Protein AF-K2RW10-F1 (afdb_monomer_lite)

pLDDT: mean 85.28, std 15.72, range [34.94, 98.56]

Foldseek 3Di:
DDDPPDPPPDPWDKDKDWAAPVVVCVVQVADVVQVLVDPFQKEFGAPQDDDDDDDQPDDLDDPLQVVLQVLCVVLPGRYDYDDPPDRRHRDDDDDDVAEAEYTEIEGPDDVCLLVSLLSVLVCLCVPQPPDPPPPNPNHKYKYWYWYQDPVRIIMIIITIHGSVRSSVVSVVVHPDNPPPPPSPPPVFPLDVVLLVLLVVLLVQLVVLQVVLVVCVVVVNNVSSLVSLQVSLVSLLSSCLSDDPSPSLVVSLVSLVVSCVRVFDKFFADPQQKTKPQGSNVLSVQLKFKAWDKDFWWAKLQPRHTPVPDPQDAFFWAWFGAWDDDCAISQPRHNDDPDDHRGTGGRGGIHTGGPDIGTDDMDTDRRYSDSVRRDRIDIDGNCVVCVPPDPVCSVVQADPVRSMGGDCPSVDDD

Sequence (413 aa):
MTGKNEDNSNNFVDSQKTIAKKEFEEQKNINMDILEDSTSELVILPENKILVEFNEEENRFLSTTKEILTILSENGVNASLYDDGRKQTEIVLHSTPIDIVLPYLYMVAEPTRDLIIGIVGAWIYDKFIKREDGNNEEYNITVNFVNQNNDGNMEIRKIKGKPEEVYEALEADMSIKPSLKNPVQQVPLYTEERTKKAAEYYSKAQEEINQGFRKILEEDETHAELIIRSALSSLRQAYLHDNKDKYKNELLRMGNFVYERFGCELEVSEDGIANLDCPVILSDFRKGFSIGATASGVCSICGKSTFECAHLPGRTYDNVVCYKEDRCNICRQENCDHEIGSRYNDVKALNIITKLKGDHIAFVENPLDPSNAVTNIPTHVDRLLKDFPASERKKIYNESSKKLKCQLCRRPN

Structure (mmCIF, N/CA/C/O backbone):
data_AF-K2RW10-F1
#
_entry.id   AF-K2RW10-F1
#
loop_
_atom_site.group_PDB
_atom_site.id
_atom_site.type_symbol
_atom_site.label_atom_id
_atom_site.label_alt_id
_atom_site.label_comp_id
_atom_site.label_asym_id
_atom_site.label_entity_id
_atom_site.label_seq_id
_atom_site.pdbx_PDB_ins_code
_atom_site.Cartn_x
_atom_site.Cartn_y
_atom_site.Cartn_z
_atom_site.occupancy
_atom_site.B_iso_or_equiv
_atom_site.auth_seq_id
_atom_site.auth_comp_id
_atom_site.auth_asym_id
_atom_site.auth_atom_id
_atom_site.pdbx_PDB_model_num
ATOM 1 N N . MET A 1 1 ? 27.713 55.820 6.497 1.00 41.94 1 MET A N 1
ATOM 2 C CA . MET A 1 1 ? 27.489 54.363 6.423 1.00 41.94 1 MET A CA 1
ATOM 3 C C . MET A 1 1 ? 26.219 54.129 5.622 1.00 41.94 1 MET A C 1
ATOM 5 O O . MET A 1 1 ? 25.133 54.153 6.176 1.00 41.94 1 MET A O 1
ATOM 9 N N . THR A 1 2 ? 26.348 54.030 4.301 1.00 36.97 2 THR A N 1
ATOM 10 C CA . THR A 1 2 ? 25.257 53.680 3.382 1.00 36.97 2 THR A CA 1
ATOM 11 C C . THR A 1 2 ? 25.288 52.168 3.194 1.00 36.97 2 THR A C 1
ATOM 13 O O . THR A 1 2 ? 26.124 51.662 2.445 1.00 36.97 2 THR A O 1
ATOM 16 N N . GLY A 1 3 ? 24.442 51.451 3.934 1.00 44.47 3 GLY A N 1
ATOM 17 C CA . GLY A 1 3 ? 24.211 50.027 3.715 1.00 44.47 3 GLY A CA 1
ATOM 18 C C . GLY A 1 3 ? 23.404 49.854 2.436 1.00 44.47 3 GLY A C 1
ATOM 19 O O . GLY A 1 3 ? 22.260 50.297 2.368 1.00 44.47 3 GLY A O 1
ATOM 20 N N . LYS A 1 4 ? 24.019 49.265 1.409 1.00 43.25 4 LYS A N 1
ATOM 21 C CA . LYS A 1 4 ? 23.284 48.701 0.281 1.00 43.25 4 LYS A CA 1
ATOM 22 C C . LYS A 1 4 ? 22.609 47.435 0.806 1.00 43.25 4 LYS A C 1
ATOM 24 O O . LYS A 1 4 ? 23.303 46.478 1.124 1.00 43.25 4 LYS A O 1
ATOM 29 N N . ASN A 1 5 ? 21.286 47.462 0.942 1.00 44.97 5 ASN A N 1
ATOM 30 C CA . ASN A 1 5 ? 20.508 46.232 0.931 1.00 44.97 5 ASN A CA 1
ATOM 31 C C . ASN A 1 5 ? 20.629 45.692 -0.494 1.00 44.97 5 ASN A C 1
ATOM 33 O O . ASN A 1 5 ? 20.076 46.282 -1.420 1.00 44.97 5 ASN A O 1
ATOM 37 N N . GLU A 1 6 ? 21.447 44.660 -0.677 1.00 43.53 6 GLU A N 1
ATOM 38 C CA . GLU A 1 6 ? 21.388 43.845 -1.883 1.00 43.53 6 GLU A CA 1
ATOM 39 C C . GLU A 1 6 ? 20.035 43.136 -1.861 1.00 43.53 6 GLU A C 1
ATOM 41 O O . GLU A 1 6 ? 19.729 42.376 -0.941 1.00 43.53 6 GLU A O 1
ATOM 46 N N . ASP A 1 7 ? 19.193 43.481 -2.832 1.00 43.94 7 ASP A N 1
ATOM 47 C CA . ASP A 1 7 ? 17.957 42.773 -3.116 1.00 43.94 7 ASP A CA 1
ATOM 48 C C . ASP A 1 7 ? 18.290 41.289 -3.332 1.00 43.94 7 ASP A C 1
ATOM 50 O O . ASP A 1 7 ? 18.886 40.912 -4.340 1.00 43.94 7 ASP A O 1
ATOM 54 N N . ASN A 1 8 ? 17.862 40.437 -2.397 1.00 51.50 8 ASN A N 1
ATOM 55 C CA . ASN A 1 8 ? 17.750 38.979 -2.551 1.00 51.50 8 ASN A CA 1
ATOM 56 C C . ASN A 1 8 ? 16.625 38.622 -3.555 1.00 51.50 8 ASN A C 1
ATOM 58 O O . ASN A 1 8 ? 15.800 37.740 -3.312 1.00 51.50 8 ASN A O 1
ATOM 62 N N . SER A 1 9 ? 16.528 39.358 -4.663 1.00 53.62 9 SER A N 1
ATOM 63 C CA . SER A 1 9 ? 15.465 39.217 -5.651 1.00 53.62 9 SER A CA 1
ATOM 64 C C . SER A 1 9 ? 15.857 38.201 -6.725 1.00 53.62 9 SER A C 1
ATOM 66 O O . SER A 1 9 ? 16.750 38.453 -7.531 1.00 53.62 9 SER A O 1
ATOM 68 N N . ASN A 1 10 ? 15.103 37.101 -6.742 1.00 58.66 10 ASN A N 1
ATOM 69 C CA . ASN A 1 10 ? 14.951 36.096 -7.796 1.00 58.66 10 ASN A CA 1
ATOM 70 C C . ASN A 1 10 ? 16.178 35.230 -8.126 1.00 58.66 10 ASN A C 1
ATOM 72 O O . ASN A 1 10 ? 16.918 35.486 -9.069 1.00 58.66 10 ASN A O 1
ATOM 76 N N . ASN A 1 11 ? 16.286 34.100 -7.417 1.00 84.12 11 ASN A N 1
ATOM 77 C CA . ASN A 1 11 ? 17.157 32.971 -7.776 1.00 84.12 11 ASN A CA 1
ATOM 78 C C . ASN A 1 11 ? 16.615 32.118 -8.945 1.00 84.12 11 ASN A C 1
ATOM 80 O O . ASN A 1 11 ? 17.200 31.074 -9.249 1.00 84.12 11 ASN A O 1
ATOM 84 N N . PHE A 1 12 ? 15.515 32.531 -9.586 1.00 90.44 12 PHE A N 1
ATOM 85 C CA . PHE A 1 12 ? 14.981 31.847 -10.756 1.00 90.44 12 PHE A CA 1
ATOM 86 C C . PHE A 1 12 ? 15.914 32.026 -11.959 1.00 90.44 12 PHE A C 1
ATOM 88 O O . PHE A 1 12 ? 16.274 33.143 -12.334 1.00 90.44 12 PHE A O 1
ATOM 95 N N . VAL A 1 13 ? 16.302 30.915 -12.573 1.00 93.31 13 VAL A N 1
ATOM 96 C CA . VAL A 1 13 ? 17.174 30.859 -13.743 1.00 93.31 13 VAL A CA 1
ATOM 97 C C . VAL A 1 13 ? 16.559 29.903 -14.750 1.00 93.31 13 VAL A C 1
ATOM 99 O O . VAL A 1 13 ? 16.547 28.698 -14.523 1.00 93.31 13 VAL A O 1
ATOM 102 N N . ASP A 1 14 ? 16.134 30.428 -15.893 1.00 94.88 14 ASP A N 1
ATOM 103 C CA . ASP A 1 14 ? 15.847 29.642 -17.090 1.00 94.88 14 ASP A CA 1
ATOM 104 C C . ASP A 1 14 ? 16.866 30.025 -18.159 1.00 94.88 14 ASP A C 1
ATOM 106 O O . ASP A 1 14 ? 16.915 31.164 -18.628 1.00 94.88 14 ASP A O 1
ATOM 110 N N . SER A 1 15 ? 17.771 29.099 -18.459 1.00 95.31 15 SER A N 1
ATOM 111 C CA . SER A 1 15 ? 18.892 29.343 -19.361 1.00 95.31 15 SER A CA 1
ATOM 112 C C . SER A 1 15 ? 19.003 28.231 -20.387 1.00 95.31 15 SER A C 1
ATOM 114 O O . SER A 1 15 ? 18.918 27.048 -20.056 1.00 95.31 15 SER A O 1
ATOM 116 N N . GLN A 1 16 ? 19.248 28.620 -21.633 1.00 96.12 16 GLN A N 1
ATOM 117 C CA . GLN A 1 16 ? 19.544 27.711 -22.726 1.00 96.12 16 GLN A CA 1
ATOM 118 C C . GLN A 1 16 ? 20.952 27.997 -23.243 1.00 96.12 16 GLN A C 1
ATOM 120 O O . GLN A 1 16 ? 21.337 29.154 -23.426 1.00 96.12 16 GLN A O 1
ATOM 125 N N . LYS A 1 17 ? 21.732 26.941 -23.465 1.00 96.88 17 LYS A N 1
ATOM 126 C CA . LYS A 1 17 ? 23.047 27.029 -24.101 1.00 96.88 17 LYS A CA 1
ATOM 127 C C . LYS A 1 17 ? 23.193 25.948 -25.161 1.00 96.88 17 LYS A C 1
ATOM 129 O O . LYS A 1 17 ? 22.743 24.823 -24.963 1.00 96.88 17 LYS A O 1
ATOM 134 N N . THR A 1 18 ? 23.881 26.285 -26.241 1.00 96.88 18 THR A N 1
ATOM 135 C CA . THR A 1 18 ? 24.286 25.332 -27.275 1.00 96.88 18 THR A CA 1
ATOM 136 C C . THR A 1 18 ? 25.781 25.102 -27.148 1.00 96.88 18 THR A C 1
ATOM 138 O O . THR A 1 18 ? 26.544 26.067 -27.105 1.00 96.88 18 THR A O 1
ATOM 141 N N . ILE A 1 19 ? 26.200 23.843 -27.068 1.00 97.25 19 ILE A N 1
ATOM 142 C CA . ILE A 1 19 ? 27.618 23.466 -27.037 1.00 97.25 19 ILE A CA 1
ATOM 143 C C . ILE A 1 19 ? 27.900 22.367 -28.056 1.00 97.25 19 ILE A C 1
ATOM 145 O O . ILE A 1 19 ? 26.995 21.635 -28.462 1.00 97.25 19 ILE A O 1
ATOM 149 N N . ALA A 1 20 ? 29.157 22.243 -28.478 1.00 97.25 20 ALA A N 1
ATOM 150 C CA . ALA A 1 20 ? 29.542 21.199 -29.421 1.00 97.25 20 ALA A CA 1
ATOM 151 C C . ALA A 1 20 ? 29.352 19.801 -28.804 1.00 97.25 20 ALA A C 1
ATOM 153 O O . ALA A 1 20 ? 29.622 19.609 -27.618 1.00 97.25 20 ALA A O 1
ATOM 154 N N . LYS A 1 21 ? 28.960 18.801 -29.611 1.00 96.06 21 LYS A N 1
ATOM 155 C CA . LYS A 1 21 ? 28.797 17.394 -29.171 1.00 96.06 21 LYS A CA 1
ATOM 156 C C . LYS A 1 21 ? 30.000 16.887 -28.374 1.00 96.06 21 LYS A C 1
ATOM 158 O O . LYS A 1 21 ? 29.839 16.367 -27.277 1.00 96.06 21 LYS A O 1
ATOM 163 N N . LYS A 1 22 ? 31.207 17.120 -28.898 1.00 95.31 22 LYS A N 1
ATOM 164 C CA . LYS A 1 22 ? 32.466 16.722 -28.258 1.00 95.31 22 LYS A CA 1
ATOM 165 C C . LYS A 1 22 ? 32.694 17.420 -26.912 1.00 95.31 22 LYS A C 1
ATOM 167 O O . LYS A 1 22 ? 33.141 16.791 -25.964 1.00 95.31 22 LYS A O 1
ATOM 172 N N . GLU A 1 23 ? 32.357 18.706 -26.819 1.00 95.75 23 GLU A N 1
ATOM 173 C CA . GLU A 1 23 ? 32.457 19.458 -25.563 1.00 95.75 23 GLU A CA 1
ATOM 174 C C . GLU A 1 23 ? 31.482 18.905 -24.513 1.00 95.75 23 GLU A C 1
ATOM 176 O O . GLU A 1 23 ? 31.846 18.768 -23.348 1.00 95.75 23 GLU A O 1
ATOM 181 N N . PHE A 1 24 ? 30.260 18.542 -24.915 1.00 93.62 24 PHE A N 1
ATOM 182 C CA . PHE A 1 24 ? 29.293 17.904 -24.021 1.00 93.62 24 PHE A CA 1
ATOM 183 C C . PHE A 1 24 ? 29.757 16.522 -23.556 1.00 93.62 24 PHE A C 1
ATOM 185 O O . PHE A 1 24 ? 29.667 16.224 -22.367 1.00 93.62 24 PHE A O 1
ATOM 192 N N . GLU A 1 25 ? 30.275 15.705 -24.474 1.00 91.81 25 GLU A N 1
ATOM 193 C CA . GLU A 1 25 ? 30.820 14.378 -24.185 1.00 91.81 25 GLU A CA 1
ATOM 194 C C . GLU A 1 25 ? 31.953 14.450 -23.152 1.00 91.81 25 GLU A C 1
ATOM 196 O O . GLU A 1 25 ? 31.928 13.724 -22.158 1.00 91.81 25 GLU A O 1
ATOM 201 N N . GLU A 1 26 ? 32.887 15.390 -23.331 1.00 90.56 26 GLU A N 1
ATOM 202 C CA . GLU A 1 26 ? 33.974 15.667 -22.387 1.00 90.56 26 GLU A CA 1
ATOM 203 C C . GLU A 1 26 ? 33.442 16.211 -21.051 1.00 90.56 26 GLU A C 1
ATOM 205 O O . GLU A 1 26 ? 33.824 15.718 -19.988 1.00 90.56 26 GLU A O 1
ATOM 210 N N . GLN A 1 27 ? 32.519 17.183 -21.082 1.00 88.81 27 GLN A N 1
ATOM 211 C CA . GLN A 1 27 ? 31.926 17.781 -19.879 1.00 88.81 27 GLN A CA 1
ATOM 212 C C . GLN A 1 27 ? 31.177 16.744 -19.036 1.00 88.81 27 GLN A C 1
ATOM 214 O O . GLN A 1 27 ? 31.177 16.824 -17.804 1.00 88.81 27 GLN A O 1
ATOM 219 N N . LYS A 1 28 ? 30.480 15.820 -19.695 1.00 87.19 28 LYS A N 1
ATOM 220 C CA . LYS A 1 28 ? 29.661 14.804 -19.046 1.00 87.19 28 LYS A CA 1
ATOM 221 C C . LYS A 1 28 ? 30.372 13.486 -18.871 1.00 87.19 28 LYS A C 1
ATOM 223 O O . LYS A 1 28 ? 29.804 12.655 -18.188 1.00 87.19 28 LYS A O 1
ATOM 228 N N . ASN A 1 29 ? 31.575 13.289 -19.399 1.00 87.50 29 ASN A N 1
ATOM 229 C CA . ASN A 1 29 ? 32.272 12.004 -19.354 1.00 87.50 29 ASN A CA 1
ATOM 230 C C . ASN A 1 29 ? 31.366 10.833 -19.795 1.00 87.50 29 ASN A C 1
ATOM 232 O O . ASN A 1 29 ? 31.265 9.808 -19.120 1.00 87.50 29 ASN A O 1
ATOM 236 N N . ILE A 1 30 ? 30.658 11.027 -20.906 1.00 89.12 30 ILE A N 1
ATOM 237 C CA . ILE A 1 30 ? 29.788 10.019 -21.527 1.00 89.12 30 ILE A CA 1
ATOM 238 C C . ILE A 1 30 ? 30.394 9.575 -22.862 1.00 89.12 30 ILE A C 1
ATOM 240 O O . ILE A 1 30 ? 31.481 10.006 -23.225 1.00 89.12 30 ILE A O 1
ATOM 244 N N . ASN A 1 31 ? 29.782 8.606 -23.522 1.00 90.88 31 ASN A N 1
ATOM 245 C CA . ASN A 1 31 ? 30.108 8.126 -24.852 1.00 90.88 31 ASN A CA 1
ATOM 246 C C . ASN A 1 31 ? 28.842 8.349 -25.671 1.00 90.88 31 ASN A C 1
ATOM 248 O O . ASN A 1 31 ? 27.818 7.701 -25.439 1.00 90.88 31 ASN A O 1
ATOM 252 N N . MET A 1 32 ? 28.910 9.316 -26.578 1.00 92.25 32 MET A N 1
ATOM 253 C CA . MET A 1 32 ? 27.747 9.717 -27.359 1.00 92.25 32 MET A CA 1
ATOM 254 C C . MET A 1 32 ? 27.306 8.645 -28.354 1.00 92.25 32 MET A C 1
ATOM 256 O O . MET A 1 32 ? 26.119 8.591 -28.656 1.00 92.25 32 MET A O 1
ATOM 260 N N . ASP A 1 33 ? 28.206 7.773 -28.810 1.00 91.38 33 ASP A N 1
ATOM 261 C CA . ASP A 1 33 ? 27.862 6.715 -29.768 1.00 91.38 33 ASP A CA 1
ATOM 262 C C . ASP A 1 33 ? 26.809 5.764 -29.168 1.00 91.38 33 ASP A C 1
ATOM 264 O O . ASP A 1 33 ? 25.873 5.342 -29.836 1.00 91.38 33 ASP A O 1
ATOM 268 N N . ILE A 1 34 ? 26.883 5.516 -27.856 1.00 87.31 34 ILE A N 1
ATOM 269 C CA . ILE A 1 34 ? 25.919 4.674 -27.127 1.00 87.31 34 ILE A CA 1
ATOM 270 C C . ILE A 1 34 ? 24.554 5.353 -26.997 1.00 87.31 34 ILE A C 1
ATOM 272 O O . ILE A 1 34 ? 23.523 4.681 -26.981 1.00 87.31 34 ILE A O 1
ATOM 276 N N . LEU A 1 35 ? 24.535 6.683 -26.887 1.00 88.94 35 LEU A N 1
ATOM 277 C CA . LEU A 1 35 ? 23.290 7.446 -26.861 1.00 88.94 35 LEU A CA 1
ATOM 278 C C . LEU A 1 35 ? 22.619 7.472 -28.234 1.00 88.94 35 LEU A C 1
ATOM 280 O O . LEU A 1 35 ? 21.397 7.375 -28.302 1.00 88.94 35 LEU A O 1
ATOM 284 N N . GLU A 1 36 ? 23.408 7.566 -29.302 1.00 88.25 36 GLU A N 1
ATOM 285 C CA . GLU A 1 36 ? 22.917 7.553 -30.684 1.00 88.25 36 GLU A CA 1
ATOM 286 C C . GLU A 1 36 ? 22.405 6.168 -31.109 1.00 88.25 36 GLU A C 1
ATOM 288 O O . GLU A 1 36 ? 21.431 6.083 -31.854 1.00 88.25 36 GLU A O 1
ATOM 293 N N . ASP A 1 37 ? 22.989 5.094 -30.572 1.00 89.00 37 ASP A N 1
ATOM 294 C CA . ASP A 1 37 ? 22.533 3.713 -30.786 1.00 89.00 37 ASP A CA 1
ATOM 295 C C . ASP A 1 37 ? 21.354 3.307 -29.876 1.00 89.00 37 ASP A C 1
ATOM 297 O O . ASP A 1 37 ? 20.826 2.192 -29.975 1.00 89.00 37 ASP A O 1
ATOM 301 N N . SER A 1 38 ? 20.930 4.186 -28.964 1.00 87.62 38 SER A N 1
ATOM 302 C CA . SER A 1 38 ? 19.862 3.893 -28.011 1.00 87.62 38 SER A CA 1
ATOM 303 C C . SER A 1 38 ? 18.510 3.745 -28.710 1.00 87.62 38 SER A C 1
ATOM 305 O O . SER A 1 38 ? 18.065 4.614 -29.456 1.00 87.62 38 SER A O 1
ATOM 307 N N . THR A 1 39 ? 17.789 2.667 -28.399 1.00 89.06 39 THR A N 1
ATOM 308 C CA . THR A 1 39 ? 16.392 2.490 -28.833 1.00 89.06 39 THR A CA 1
ATOM 309 C C . THR A 1 39 ? 15.387 3.234 -27.951 1.00 89.06 39 THR A C 1
ATOM 311 O O . THR A 1 39 ? 14.184 3.177 -28.210 1.00 89.06 39 THR A O 1
ATOM 314 N N . SER A 1 40 ? 15.852 3.853 -26.864 1.00 89.12 40 SER A N 1
ATOM 315 C CA . SER A 1 40 ? 15.018 4.594 -25.918 1.00 89.12 40 SER A CA 1
ATOM 316 C C . SER A 1 40 ? 14.671 5.974 -26.465 1.00 89.12 40 SER A C 1
ATOM 318 O O . SER A 1 40 ? 15.500 6.631 -27.082 1.00 89.12 40 SER A O 1
ATOM 320 N N . GLU A 1 41 ? 13.461 6.450 -26.187 1.00 91.00 41 GLU A N 1
ATOM 321 C CA . GLU A 1 41 ? 13.024 7.813 -26.529 1.00 91.00 41 GLU A CA 1
ATOM 322 C C . GLU A 1 41 ? 13.696 8.858 -25.628 1.00 91.00 41 GLU A C 1
ATOM 324 O O . GLU A 1 41 ? 13.921 10.005 -26.025 1.00 91.00 41 GLU A O 1
ATOM 329 N N . LEU A 1 42 ? 14.039 8.438 -24.410 1.00 93.75 42 LEU A N 1
ATOM 330 C CA . LEU A 1 42 ? 14.722 9.236 -23.410 1.00 93.75 42 LEU A CA 1
ATOM 331 C C . LEU A 1 42 ? 15.824 8.412 -22.746 1.00 93.75 42 LEU A C 1
ATOM 333 O O . LEU A 1 42 ? 15.597 7.284 -22.305 1.00 93.75 42 LEU A O 1
ATOM 337 N N . VAL A 1 43 ? 16.997 9.016 -22.585 1.00 92.31 43 VAL A N 1
ATOM 338 C CA . VAL A 1 43 ? 18.061 8.470 -21.744 1.00 92.31 43 VAL A CA 1
ATOM 339 C C . VAL A 1 43 ? 18.309 9.411 -20.572 1.00 92.31 43 VAL A C 1
ATOM 341 O O . VAL A 1 43 ? 18.532 10.609 -20.743 1.00 92.31 43 VAL A O 1
ATOM 344 N N . ILE A 1 44 ? 18.268 8.873 -19.358 1.00 91.50 44 ILE A N 1
ATOM 345 C CA . ILE A 1 44 ? 18.572 9.629 -18.148 1.00 91.50 44 ILE A CA 1
ATOM 346 C C . ILE A 1 44 ? 20.078 9.555 -17.899 1.00 91.50 44 ILE A C 1
ATOM 348 O O . ILE A 1 44 ? 20.625 8.473 -17.663 1.00 91.50 44 ILE A O 1
ATOM 352 N N . LEU A 1 45 ? 20.744 10.707 -17.976 1.00 89.25 45 LEU A N 1
ATOM 353 C CA . LEU A 1 45 ? 22.190 10.816 -17.802 1.00 89.25 45 LEU A CA 1
ATOM 354 C C . LEU A 1 45 ? 22.543 11.085 -16.329 1.00 89.25 45 LEU A C 1
ATOM 356 O O . LEU A 1 45 ? 21.821 11.827 -15.652 1.00 89.25 45 LEU A O 1
ATOM 360 N N . PRO A 1 46 ? 23.681 10.563 -15.844 1.00 80.81 46 PRO A N 1
ATOM 361 C CA . PRO A 1 46 ? 24.196 10.892 -14.515 1.00 80.81 46 PRO A CA 1
ATOM 362 C C . PRO A 1 46 ? 24.653 12.362 -14.412 1.00 80.81 46 PRO A C 1
ATOM 364 O O . PRO A 1 46 ? 25.059 12.985 -15.400 1.00 80.81 46 PRO A O 1
ATOM 367 N N . GLU A 1 47 ? 24.673 12.931 -13.201 1.00 71.81 47 GLU A N 1
ATOM 368 C CA . GLU A 1 47 ? 25.237 14.283 -12.970 1.00 71.81 47 GLU A CA 1
ATOM 369 C C . GLU A 1 47 ? 26.782 14.336 -13.085 1.00 71.81 47 GLU A C 1
ATOM 371 O O . GLU A 1 47 ? 27.323 15.425 -13.288 1.00 71.81 47 GLU A O 1
ATOM 376 N N . ASN A 1 48 ? 27.490 13.194 -13.020 1.00 62.56 48 ASN A N 1
ATOM 377 C CA . ASN A 1 48 ? 28.953 13.024 -13.181 1.00 62.56 48 ASN A CA 1
ATOM 378 C C . ASN A 1 48 ? 29.837 14.080 -12.478 1.00 62.56 48 ASN A C 1
ATOM 380 O O . ASN A 1 48 ? 30.917 14.436 -12.951 1.00 62.56 48 ASN A O 1
ATOM 384 N N . LYS A 1 49 ? 29.412 14.559 -11.304 1.00 61.34 49 LYS A N 1
ATOM 385 C CA . LYS A 1 49 ? 30.247 15.334 -10.374 1.00 61.34 49 LYS A CA 1
ATOM 386 C C . LYS A 1 49 ? 30.663 14.442 -9.212 1.00 61.34 49 LYS A C 1
ATOM 388 O O . LYS A 1 49 ? 29.824 13.753 -8.652 1.00 61.34 49 LYS A O 1
ATOM 393 N N . ILE A 1 50 ? 31.942 14.473 -8.841 1.00 50.84 50 ILE A N 1
ATOM 394 C CA . ILE A 1 50 ? 32.499 13.723 -7.706 1.00 50.84 50 ILE A CA 1
ATOM 395 C C . ILE A 1 50 ? 32.636 14.685 -6.521 1.00 50.84 50 ILE A C 1
ATOM 397 O O . ILE A 1 50 ? 33.417 15.630 -6.610 1.00 50.84 50 ILE A O 1
ATOM 401 N N . LEU A 1 51 ? 31.886 14.478 -5.429 1.00 49.25 51 LEU A N 1
ATOM 402 C CA . LEU A 1 51 ? 31.983 15.313 -4.213 1.00 49.25 51 LEU A CA 1
ATOM 403 C C . LEU A 1 51 ? 32.444 14.547 -2.954 1.00 49.25 51 LEU A C 1
ATOM 405 O O . LEU A 1 51 ? 32.991 15.170 -2.052 1.00 49.25 51 LEU A O 1
ATOM 409 N N . VAL A 1 52 ? 32.270 13.221 -2.892 1.00 48.72 52 VAL A N 1
ATOM 410 C CA . VAL A 1 52 ? 32.643 12.323 -1.778 1.00 48.72 52 VAL A CA 1
ATOM 411 C C . VAL A 1 52 ? 32.806 10.896 -2.323 1.00 48.72 52 VAL A C 1
ATOM 413 O O . VAL A 1 52 ? 31.971 10.445 -3.102 1.00 48.72 52 VAL A O 1
ATOM 416 N N . GLU A 1 53 ? 33.854 10.175 -1.923 1.00 47.84 53 GLU A N 1
ATOM 417 C CA . GLU A 1 53 ? 34.058 8.766 -2.291 1.00 47.84 53 GLU A CA 1
ATOM 418 C C . GLU A 1 53 ? 33.058 7.859 -1.544 1.00 47.84 53 GLU A C 1
ATOM 420 O O . GLU A 1 53 ? 33.124 7.730 -0.323 1.00 47.84 53 GLU A O 1
ATOM 425 N N . PHE A 1 54 ? 32.127 7.230 -2.269 1.00 48.34 54 PHE A N 1
ATOM 426 C CA . PHE A 1 54 ? 31.301 6.133 -1.748 1.00 48.34 54 PHE A CA 1
ATOM 427 C C . PHE A 1 54 ? 31.988 4.781 -1.964 1.00 48.34 54 PHE A C 1
ATOM 429 O O . PHE A 1 54 ? 32.834 4.625 -2.848 1.00 48.34 54 PHE A O 1
ATOM 436 N N . ASN A 1 55 ? 31.600 3.789 -1.161 1.00 50.03 55 ASN A N 1
ATOM 437 C CA . ASN A 1 55 ? 32.106 2.425 -1.278 1.00 50.03 55 ASN A CA 1
ATOM 438 C C . ASN A 1 55 ? 31.629 1.797 -2.604 1.00 50.03 55 ASN A C 1
ATOM 440 O O . ASN A 1 55 ? 30.505 2.040 -3.039 1.00 50.03 55 ASN A O 1
ATOM 444 N N . GLU A 1 56 ? 32.473 0.994 -3.258 1.00 48.19 56 GLU A N 1
ATOM 445 C CA . GLU A 1 56 ? 32.343 0.617 -4.682 1.00 48.19 56 GLU A CA 1
ATOM 446 C C . GLU A 1 56 ? 31.076 -0.179 -5.074 1.00 48.19 56 GLU A C 1
ATOM 448 O O . GLU A 1 56 ? 30.861 -0.442 -6.258 1.00 48.19 56 GLU A O 1
ATOM 453 N N . GLU A 1 57 ? 30.233 -0.550 -4.109 1.00 51.59 57 GLU A N 1
ATOM 454 C CA . GLU A 1 57 ? 29.069 -1.426 -4.284 1.00 51.59 57 GLU A CA 1
ATOM 455 C C . GLU A 1 57 ? 27.703 -0.725 -4.115 1.00 51.59 57 GLU A C 1
ATOM 457 O O . GLU A 1 57 ? 26.659 -1.378 -4.224 1.00 51.59 57 GLU A O 1
ATOM 462 N N . GLU A 1 58 ? 27.675 0.586 -3.853 1.00 49.56 58 GLU A N 1
ATOM 463 C CA . GLU A 1 58 ? 26.440 1.337 -3.592 1.00 49.56 58 GLU A CA 1
ATOM 464 C C . GLU A 1 58 ? 25.874 2.006 -4.864 1.00 49.56 58 GLU A C 1
ATOM 466 O O . GLU A 1 58 ? 26.594 2.534 -5.703 1.00 49.56 58 GLU A O 1
ATOM 471 N N . ASN A 1 59 ? 24.550 1.897 -5.024 1.00 51.16 59 ASN A N 1
ATOM 472 C CA . ASN A 1 59 ? 23.691 2.359 -6.126 1.00 51.16 59 ASN A CA 1
ATOM 473 C C . ASN A 1 59 ? 24.256 3.429 -7.094 1.00 51.16 59 ASN A C 1
ATOM 475 O O . ASN A 1 59 ? 24.496 4.563 -6.701 1.00 51.16 59 ASN A O 1
ATOM 479 N N . ARG A 1 60 ? 24.280 3.114 -8.404 1.00 59.50 60 ARG A N 1
ATOM 480 C CA . ARG A 1 60 ? 24.714 4.024 -9.493 1.00 59.50 60 ARG A CA 1
ATOM 481 C C . ARG A 1 60 ? 23.839 5.271 -9.710 1.00 59.50 60 ARG A C 1
ATOM 483 O O . ARG A 1 60 ? 24.290 6.182 -10.389 1.00 59.50 60 ARG A O 1
ATOM 490 N N . PHE A 1 61 ? 22.607 5.289 -9.193 1.00 64.56 61 PHE A N 1
ATOM 491 C CA . PHE A 1 61 ? 21.640 6.369 -9.414 1.00 64.56 61 PHE A CA 1
ATOM 492 C C . PHE A 1 61 ? 20.883 6.747 -8.136 1.00 64.56 61 PHE A C 1
ATOM 494 O O . PHE A 1 61 ? 20.476 5.853 -7.379 1.00 64.56 61 PHE A O 1
ATOM 501 N N . LEU A 1 62 ? 20.631 8.048 -7.939 1.00 69.25 62 LEU A N 1
ATOM 502 C CA . LEU A 1 62 ? 19.827 8.578 -6.826 1.00 69.25 62 LEU A CA 1
ATOM 503 C C . LEU A 1 62 ? 18.398 8.004 -6.794 1.00 69.25 62 LEU A C 1
ATOM 505 O O . LEU A 1 62 ? 17.824 7.636 -7.822 1.00 69.25 62 LEU A O 1
ATOM 509 N N . SER A 1 63 ? 17.778 7.984 -5.608 1.00 71.81 63 SER A N 1
ATOM 510 C CA . SER A 1 63 ? 16.369 7.585 -5.444 1.00 71.81 63 SER A CA 1
ATOM 511 C C . SER A 1 63 ? 15.432 8.425 -6.317 1.00 71.81 63 SER A C 1
ATOM 513 O O . SER A 1 63 ? 14.574 7.863 -6.992 1.00 71.81 63 SER A O 1
ATOM 515 N N . THR A 1 64 ? 15.663 9.740 -6.391 1.00 77.19 64 THR A N 1
ATOM 516 C CA . THR A 1 64 ? 14.933 10.661 -7.275 1.00 77.19 64 THR A CA 1
ATOM 517 C C . THR A 1 64 ? 15.075 10.282 -8.750 1.00 77.19 64 THR A C 1
ATOM 519 O O . THR A 1 64 ? 14.100 10.327 -9.492 1.00 77.19 64 THR A O 1
ATOM 522 N N . THR A 1 65 ? 16.262 9.848 -9.181 1.00 82.50 65 THR A N 1
ATOM 523 C CA . THR A 1 65 ? 16.503 9.412 -10.563 1.00 82.50 65 THR A CA 1
ATOM 524 C C . THR A 1 65 ? 15.710 8.152 -10.901 1.00 82.50 65 THR A C 1
ATOM 526 O O . THR A 1 65 ? 15.067 8.081 -11.947 1.00 82.50 65 THR A O 1
ATOM 529 N N . LYS A 1 66 ? 15.693 7.168 -9.993 1.00 82.75 66 LYS A N 1
ATOM 530 C CA . LYS A 1 66 ? 14.896 5.940 -10.155 1.00 82.75 66 LYS A CA 1
ATOM 531 C C . LYS A 1 66 ? 13.396 6.226 -10.159 1.00 82.75 66 LYS A C 1
ATOM 533 O O . LYS A 1 66 ? 12.653 5.601 -10.913 1.00 82.75 66 LYS A O 1
ATOM 538 N N . GLU A 1 67 ? 12.954 7.167 -9.335 1.00 83.00 67 GLU A N 1
ATOM 539 C CA . GLU A 1 67 ? 11.561 7.610 -9.289 1.00 83.00 67 GLU A CA 1
ATOM 540 C C . GLU A 1 67 ? 11.147 8.280 -10.603 1.00 83.00 67 GLU A C 1
ATOM 542 O O . GLU A 1 67 ? 10.110 7.924 -11.159 1.00 83.00 67 GLU A O 1
ATOM 547 N N . ILE A 1 68 ? 11.997 9.156 -11.152 1.00 86.00 68 ILE A N 1
ATOM 548 C CA . ILE A 1 68 ? 11.780 9.786 -12.461 1.00 86.00 68 ILE A CA 1
ATOM 549 C C . ILE A 1 68 ? 11.737 8.738 -13.581 1.00 86.00 68 ILE A C 1
ATOM 551 O O . ILE A 1 68 ? 10.820 8.755 -14.398 1.00 86.00 68 ILE A O 1
ATOM 555 N N . LEU A 1 69 ? 12.665 7.776 -13.598 1.00 88.06 69 LEU A N 1
ATOM 556 C CA . LEU A 1 69 ? 12.627 6.667 -14.559 1.00 88.06 69 LEU A CA 1
ATOM 557 C C . LEU A 1 69 ? 11.306 5.889 -14.479 1.00 88.06 69 LEU A C 1
ATOM 559 O O . LEU A 1 69 ? 10.708 5.564 -15.506 1.00 88.06 69 LEU A O 1
ATOM 563 N N . THR A 1 70 ? 10.860 5.598 -13.255 1.00 83.19 70 THR A N 1
ATOM 564 C CA . THR A 1 70 ? 9.636 4.831 -13.001 1.00 83.19 70 THR A CA 1
ATOM 565 C C . THR A 1 70 ? 8.416 5.588 -13.512 1.00 83.19 70 THR A C 1
ATOM 567 O O . THR A 1 70 ? 7.667 5.039 -14.316 1.00 83.19 70 THR A O 1
ATOM 570 N N . ILE A 1 71 ? 8.251 6.862 -13.135 1.00 85.38 71 ILE A N 1
ATOM 571 C CA . ILE A 1 71 ? 7.072 7.637 -13.545 1.00 85.38 71 ILE A CA 1
ATOM 572 C C . ILE A 1 71 ? 7.030 7.874 -15.058 1.00 85.38 71 ILE A C 1
ATOM 574 O O . ILE A 1 71 ? 5.952 7.856 -15.650 1.00 85.38 71 ILE A O 1
ATOM 578 N N . LEU A 1 72 ? 8.182 8.035 -15.712 1.00 87.94 72 LEU A N 1
ATOM 579 C CA . LEU A 1 72 ? 8.255 8.144 -17.169 1.00 87.94 72 LEU A CA 1
ATOM 580 C C . LEU A 1 72 ? 7.829 6.834 -17.845 1.00 87.94 72 LEU A C 1
ATOM 582 O O . LEU A 1 72 ? 6.952 6.848 -18.710 1.00 87.94 72 LEU A O 1
ATOM 586 N N . SER A 1 73 ? 8.370 5.703 -17.384 1.00 84.94 73 SER A N 1
ATOM 587 C CA . SER A 1 73 ? 8.036 4.371 -17.910 1.00 84.94 73 SER A CA 1
ATOM 588 C C . SER A 1 73 ? 6.551 4.035 -17.728 1.00 84.94 73 SER A C 1
ATOM 590 O O . SER A 1 73 ? 5.901 3.530 -18.643 1.00 84.94 73 SER A O 1
ATOM 592 N N . GLU A 1 74 ? 5.978 4.357 -16.566 1.00 81.75 74 GLU A N 1
ATOM 593 C CA . GLU A 1 74 ? 4.555 4.140 -16.263 1.00 81.75 74 GLU A CA 1
ATOM 594 C C . GLU A 1 74 ? 3.620 4.983 -17.139 1.00 81.75 74 GLU A C 1
ATOM 596 O O . GLU A 1 74 ? 2.493 4.570 -17.424 1.00 81.75 74 GLU A O 1
ATOM 601 N N . ASN A 1 75 ? 4.090 6.140 -17.609 1.00 84.88 75 ASN A N 1
ATOM 602 C CA . ASN A 1 75 ? 3.359 7.002 -18.536 1.00 84.88 75 ASN A CA 1
ATOM 603 C C . ASN A 1 75 ? 3.671 6.699 -20.012 1.00 84.88 75 ASN A C 1
ATOM 605 O O . ASN A 1 75 ? 3.292 7.469 -20.895 1.00 84.88 75 ASN A O 1
ATOM 609 N N . GLY A 1 76 ? 4.297 5.551 -20.287 1.00 86.31 76 GLY A N 1
ATOM 610 C CA . GLY A 1 76 ? 4.520 5.042 -21.637 1.00 86.31 76 GLY A CA 1
ATOM 611 C C . GLY A 1 76 ? 5.711 5.658 -22.363 1.00 86.31 76 GLY A C 1
ATOM 612 O O . GLY A 1 76 ? 5.841 5.425 -23.559 1.00 86.31 76 GLY A O 1
ATOM 613 N N . VAL A 1 77 ? 6.569 6.412 -21.667 1.00 90.12 77 VAL A N 1
ATOM 614 C CA . VAL A 1 77 ? 7.841 6.878 -22.231 1.00 90.12 77 VAL A CA 1
ATOM 615 C C . VAL A 1 77 ? 8.825 5.717 -22.199 1.00 90.12 77 VAL A C 1
ATOM 617 O O . VAL A 1 77 ? 9.095 5.158 -21.132 1.00 90.12 77 VAL A O 1
ATOM 620 N N . ASN A 1 78 ? 9.396 5.366 -23.349 1.00 90.50 78 ASN A N 1
ATOM 621 C CA . ASN A 1 78 ? 10.485 4.395 -23.407 1.00 90.50 78 ASN A CA 1
ATOM 622 C C . ASN A 1 78 ? 11.778 5.043 -22.884 1.00 90.50 78 ASN A C 1
ATOM 624 O O . ASN A 1 78 ? 12.579 5.569 -23.657 1.00 90.50 78 ASN A O 1
ATOM 628 N N . ALA A 1 79 ? 11.941 5.065 -21.561 1.00 91.75 79 ALA A N 1
ATOM 629 C CA . ALA A 1 79 ? 13.079 5.665 -20.880 1.00 91.75 79 ALA A CA 1
ATOM 630 C C . ALA A 1 79 ? 14.077 4.600 -20.404 1.00 91.75 79 ALA A C 1
ATOM 632 O O . ALA A 1 79 ? 13.690 3.564 -19.862 1.00 91.75 79 ALA A O 1
ATOM 633 N N . SER A 1 80 ? 15.373 4.882 -20.530 1.00 90.38 80 SER A N 1
ATOM 634 C CA . SER A 1 80 ? 16.436 4.053 -19.955 1.00 90.38 80 SER A CA 1
ATOM 635 C C . SER A 1 80 ? 17.442 4.885 -19.169 1.00 90.38 80 SER A C 1
ATOM 637 O O . SER A 1 80 ? 17.555 6.100 -19.326 1.00 90.38 80 SER A O 1
ATOM 639 N N . LEU A 1 81 ? 18.195 4.215 -18.303 1.00 89.69 81 LEU A N 1
ATOM 640 C CA . LEU A 1 81 ? 19.373 4.798 -17.670 1.00 89.69 81 LEU A CA 1
ATOM 641 C C . LEU A 1 81 ? 20.550 4.706 -18.640 1.00 89.69 81 LEU A C 1
ATOM 643 O O . LEU A 1 81 ? 20.677 3.715 -19.360 1.00 89.69 81 LEU A O 1
ATOM 647 N N . TYR A 1 82 ? 21.406 5.723 -18.654 1.00 89.25 82 TYR A N 1
ATOM 648 C CA . TYR A 1 82 ? 22.656 5.662 -19.401 1.00 89.25 82 TYR A CA 1
ATOM 649 C C . TYR A 1 82 ? 23.597 4.603 -18.796 1.00 89.25 82 TYR A C 1
ATOM 651 O O . TYR A 1 82 ? 23.856 4.614 -17.593 1.00 89.25 82 TYR A O 1
ATOM 659 N N . ASP A 1 83 ? 24.113 3.696 -19.627 1.00 84.56 83 ASP A N 1
ATOM 660 C CA . ASP A 1 83 ? 25.119 2.701 -19.241 1.00 84.56 83 ASP A CA 1
ATOM 661 C C . ASP A 1 83 ? 26.065 2.448 -20.416 1.00 84.56 83 ASP A C 1
ATOM 663 O O . ASP A 1 83 ? 25.650 1.991 -21.478 1.00 84.56 83 ASP A O 1
ATOM 667 N N . ASP A 1 84 ? 27.345 2.751 -20.222 1.00 82.19 84 ASP A N 1
ATOM 668 C CA . ASP A 1 84 ? 28.406 2.516 -21.202 1.00 82.19 84 ASP A CA 1
ATOM 669 C C . ASP A 1 84 ? 29.411 1.453 -20.763 1.00 82.19 84 ASP A C 1
ATOM 671 O O . ASP A 1 84 ? 30.515 1.358 -21.307 1.00 82.19 84 ASP A O 1
ATOM 675 N N . GLY A 1 85 ? 29.064 0.678 -19.734 1.00 75.19 85 GLY A N 1
ATOM 676 C CA . GLY A 1 85 ? 29.948 -0.316 -19.139 1.00 75.19 85 GLY A CA 1
ATOM 677 C C . GLY A 1 85 ? 31.152 0.278 -18.400 1.00 75.19 85 GLY A C 1
ATOM 678 O O . GLY A 1 85 ? 31.867 -0.470 -17.726 1.00 75.19 85 GLY A O 1
ATOM 679 N N . ARG A 1 86 ? 31.385 1.599 -18.464 1.00 73.12 86 ARG A N 1
ATOM 680 C CA . ARG A 1 86 ? 32.379 2.273 -17.624 1.00 73.12 86 ARG A CA 1
ATOM 681 C C . ARG A 1 86 ? 31.804 2.439 -16.220 1.00 73.12 86 ARG A C 1
ATOM 683 O O . ARG A 1 86 ? 30.593 2.484 -16.006 1.00 73.12 86 ARG A O 1
ATOM 690 N N . LYS A 1 87 ? 32.685 2.515 -15.220 1.00 58.47 87 LYS A N 1
ATOM 691 C CA . LYS A 1 87 ? 32.273 2.801 -13.842 1.00 58.47 87 LYS A CA 1
ATOM 692 C C . LYS A 1 87 ? 31.762 4.242 -13.796 1.00 58.47 87 LYS A C 1
ATOM 694 O O . LYS A 1 87 ? 32.555 5.176 -13.839 1.00 58.47 87 LYS A O 1
ATOM 699 N N . GLN A 1 88 ? 30.447 4.403 -13.731 1.00 57.75 88 GLN A N 1
ATOM 700 C CA . GLN A 1 88 ? 29.810 5.699 -13.539 1.00 57.75 88 GLN A CA 1
ATOM 701 C C . GLN A 1 88 ? 29.550 5.893 -12.054 1.00 57.75 88 GLN A C 1
ATOM 703 O O . GLN A 1 88 ? 28.850 5.102 -11.422 1.00 57.75 88 GLN A O 1
ATOM 708 N N . THR A 1 89 ? 30.179 6.911 -11.485 1.00 46.50 89 THR A N 1
ATOM 709 C CA . THR A 1 89 ? 29.983 7.319 -10.097 1.00 46.50 89 THR A CA 1
ATOM 710 C C . THR A 1 89 ? 29.104 8.557 -10.094 1.00 46.50 89 THR A C 1
ATOM 712 O O . THR A 1 89 ? 29.583 9.654 -10.383 1.00 46.50 89 THR A O 1
ATOM 715 N N . GLU A 1 90 ? 27.822 8.389 -9.780 1.00 46.41 90 GLU A N 1
ATOM 716 C CA . GLU A 1 90 ? 26.960 9.515 -9.443 1.00 46.41 90 GLU A CA 1
ATOM 717 C C . GLU A 1 90 ? 27.191 9.857 -7.969 1.00 46.41 90 GLU A C 1
ATOM 719 O O . GLU A 1 90 ? 26.938 9.044 -7.083 1.00 46.41 90 GLU A O 1
ATOM 724 N N . ILE A 1 91 ? 27.720 11.051 -7.702 1.00 46.22 91 ILE A N 1
ATOM 725 C CA . ILE A 1 91 ? 27.845 11.568 -6.345 1.00 46.22 91 ILE A CA 1
ATOM 726 C C . ILE A 1 91 ? 27.030 12.851 -6.256 1.00 46.22 91 ILE A C 1
ATOM 728 O O . ILE A 1 91 ? 27.342 13.852 -6.896 1.00 46.22 91 ILE A O 1
ATOM 732 N N . VAL A 1 92 ? 26.013 12.846 -5.399 1.00 48.59 92 VAL A N 1
ATOM 733 C CA . VAL A 1 92 ? 25.387 14.077 -4.919 1.00 48.59 92 VAL A CA 1
ATOM 734 C C . VAL A 1 92 ? 25.384 14.019 -3.403 1.00 48.59 92 VAL A C 1
ATOM 736 O O . VAL A 1 92 ? 24.608 13.275 -2.812 1.00 48.59 92 VAL A O 1
ATOM 739 N N . LEU A 1 93 ? 26.250 14.806 -2.765 1.00 34.94 93 LEU A N 1
ATOM 740 C CA . LEU A 1 93 ? 26.095 15.126 -1.353 1.00 34.94 93 LEU A CA 1
ATOM 741 C C . LEU A 1 93 ? 26.287 16.619 -1.108 1.00 34.94 93 LEU A C 1
ATOM 743 O O . LEU A 1 93 ? 27.297 17.217 -1.470 1.00 34.94 93 LEU A O 1
ATOM 747 N N . HIS A 1 94 ? 25.251 17.147 -0.465 1.00 37.00 94 HIS A N 1
ATOM 748 C CA . HIS A 1 94 ? 25.007 18.500 -0.001 1.00 37.00 94 HIS A CA 1
ATOM 749 C C . HIS A 1 94 ? 25.049 19.599 -1.066 1.00 37.00 94 HIS A C 1
ATOM 751 O O . HIS A 1 94 ? 25.937 20.448 -1.094 1.00 37.00 94 HIS A O 1
ATOM 757 N N . SER A 1 95 ? 23.951 19.734 -1.808 1.00 39.91 95 SER A N 1
ATOM 758 C CA . SER A 1 95 ? 23.338 21.054 -1.753 1.00 39.91 95 SER A CA 1
ATOM 759 C C . SER A 1 95 ? 23.040 21.344 -0.280 1.00 39.91 95 SER A C 1
ATOM 761 O O . SER A 1 95 ? 22.692 20.457 0.505 1.00 39.91 95 SER A O 1
ATOM 763 N N . THR A 1 96 ? 23.189 22.591 0.130 1.00 48.84 96 THR A N 1
ATOM 764 C CA . THR A 1 96 ? 22.438 23.121 1.271 1.00 48.84 96 THR A CA 1
ATOM 765 C C . THR A 1 96 ? 21.023 22.508 1.321 1.00 48.84 96 THR A C 1
ATOM 767 O O . THR A 1 96 ? 20.532 22.105 0.266 1.00 48.84 96 THR A O 1
ATOM 770 N N . PRO A 1 97 ? 20.339 22.433 2.479 1.00 54.16 97 PRO A N 1
ATOM 771 C CA . PRO A 1 97 ? 18.985 21.850 2.619 1.00 54.16 97 PRO A CA 1
ATOM 772 C C . PRO A 1 97 ? 17.879 22.449 1.706 1.00 54.16 97 PRO A C 1
ATOM 774 O O . PRO A 1 97 ? 16.705 22.215 1.920 1.00 54.16 97 PRO A O 1
ATOM 777 N N . ILE A 1 98 ? 18.262 23.214 0.687 1.00 65.88 98 ILE A N 1
ATOM 778 C CA . ILE A 1 98 ? 17.514 24.105 -0.169 1.00 65.88 98 ILE A CA 1
ATOM 779 C C . ILE A 1 98 ? 17.547 23.617 -1.639 1.00 65.88 98 ILE A C 1
ATOM 781 O O . ILE A 1 98 ? 16.540 23.766 -2.294 1.00 65.88 98 ILE A O 1
ATOM 785 N N . ASP A 1 99 ? 18.582 22.979 -2.219 1.00 78.62 99 ASP A N 1
ATOM 786 C CA . ASP A 1 99 ? 18.575 22.714 -3.690 1.00 78.62 99 ASP A CA 1
ATOM 787 C C . ASP A 1 99 ? 18.370 21.228 -4.082 1.00 78.62 99 ASP A C 1
ATOM 789 O O . ASP A 1 99 ? 19.248 20.392 -3.886 1.00 78.62 99 ASP A O 1
ATOM 793 N N . ILE A 1 100 ? 17.251 20.893 -4.727 1.00 83.38 100 ILE A N 1
ATOM 794 C CA . ILE A 1 100 ? 16.959 19.582 -5.332 1.00 83.38 100 ILE A CA 1
ATOM 795 C C . ILE A 1 100 ? 17.379 19.602 -6.805 1.00 83.38 100 ILE A C 1
ATOM 797 O O . ILE A 1 100 ? 16.848 20.372 -7.601 1.00 83.38 100 ILE A O 1
ATOM 801 N N . VAL A 1 101 ? 18.310 18.734 -7.203 1.00 85.81 101 VAL A N 1
ATOM 802 C CA . VAL A 1 101 ? 18.771 18.635 -8.598 1.00 85.81 101 VAL A CA 1
ATOM 803 C C . VAL A 1 101 ? 18.243 17.347 -9.222 1.00 85.81 101 VAL A C 1
ATOM 805 O O . VAL A 1 101 ? 18.540 16.256 -8.739 1.00 85.81 101 VAL A O 1
ATOM 808 N N . LEU A 1 102 ? 17.438 17.477 -10.277 1.00 87.38 102 LEU A N 1
ATOM 809 C CA . LEU A 1 102 ? 16.934 16.350 -11.063 1.00 87.38 102 LEU A CA 1
ATOM 810 C C . LEU A 1 102 ? 17.996 15.904 -12.086 1.00 87.38 102 LEU A C 1
ATOM 812 O O . LEU A 1 102 ? 18.812 16.730 -12.516 1.00 87.38 102 LEU A O 1
ATOM 816 N N . PRO A 1 103 ? 18.003 14.619 -12.490 1.00 86.50 103 PRO A N 1
ATOM 817 C CA . PRO A 1 103 ? 18.955 14.117 -13.471 1.00 86.50 103 PRO A CA 1
ATOM 818 C C . PRO A 1 103 ? 18.786 14.803 -14.833 1.00 86.50 103 PRO A C 1
ATOM 820 O O . PRO A 1 103 ? 17.749 15.398 -15.135 1.00 86.50 103 PRO A O 1
ATOM 823 N N . TYR A 1 104 ? 19.816 14.701 -15.674 1.00 91.69 104 TYR A N 1
ATOM 824 C CA . TYR A 1 104 ? 19.759 15.212 -17.042 1.00 91.69 104 TYR A CA 1
ATOM 825 C C . TYR A 1 104 ? 18.896 14.290 -17.897 1.00 91.69 104 TYR A C 1
ATOM 827 O O . TYR A 1 104 ? 19.146 13.088 -17.975 1.00 91.69 104 TYR A O 1
ATOM 835 N N . LEU A 1 105 ? 17.904 14.866 -18.564 1.00 93.19 105 LEU A N 1
ATOM 836 C CA . LEU A 1 105 ? 16.991 14.143 -19.439 1.00 93.19 105 LEU A CA 1
ATOM 837 C C . LEU A 1 105 ? 17.429 14.372 -20.890 1.00 93.19 105 LEU A C 1
ATOM 839 O O . LEU A 1 105 ? 17.179 15.443 -21.448 1.00 93.19 105 LEU A O 1
ATOM 843 N N . TYR A 1 106 ? 18.132 13.393 -21.472 1.00 94.31 106 TYR A N 1
ATOM 844 C CA . TYR A 1 106 ? 18.555 13.419 -22.874 1.00 94.31 106 TYR A CA 1
ATOM 845 C C . TYR A 1 106 ? 17.455 12.851 -23.767 1.00 94.31 106 TYR A C 1
ATOM 847 O O . TYR A 1 106 ? 17.155 11.657 -23.694 1.00 94.31 106 TYR A O 1
ATOM 855 N N . MET A 1 107 ? 16.835 13.703 -24.582 1.00 93.06 107 MET A N 1
ATOM 856 C CA . MET A 1 107 ? 15.764 13.288 -25.486 1.00 93.06 107 MET A CA 1
ATOM 857 C C . MET A 1 107 ? 16.365 12.840 -26.813 1.00 93.06 107 MET A C 1
ATOM 859 O O . MET A 1 107 ? 17.044 13.612 -27.490 1.00 93.06 107 MET A O 1
ATOM 863 N N . VAL A 1 108 ? 16.090 11.591 -27.180 1.00 87.75 108 VAL A N 1
ATOM 864 C CA . VAL A 1 108 ? 16.526 11.000 -28.452 1.00 87.75 108 VAL A CA 1
ATOM 865 C C . VAL A 1 108 ? 15.512 11.318 -29.557 1.00 87.75 108 VAL A C 1
ATOM 867 O O . VAL A 1 108 ? 15.883 11.492 -30.715 1.00 87.75 108 VAL A O 1
ATOM 870 N N . ALA A 1 109 ? 14.228 11.445 -29.201 1.00 78.56 109 ALA A N 1
ATOM 871 C CA . ALA A 1 109 ? 13.138 11.738 -30.128 1.00 78.56 109 ALA A CA 1
ATOM 872 C C . ALA A 1 109 ? 12.405 13.047 -29.764 1.00 78.56 109 ALA A C 1
ATOM 874 O O . ALA A 1 109 ? 11.939 13.222 -28.639 1.00 78.56 109 ALA A O 1
ATOM 875 N N . GLU A 1 110 ? 12.233 13.955 -30.734 1.00 73.50 110 GLU A N 1
ATOM 876 C CA . GLU A 1 110 ? 11.449 15.194 -30.564 1.00 73.50 110 GLU A CA 1
ATOM 877 C C . GLU A 1 110 ? 9.977 14.995 -30.133 1.00 73.50 110 GLU A C 1
ATOM 879 O O . GLU A 1 110 ? 9.534 15.726 -29.242 1.00 73.50 110 GLU A O 1
ATOM 884 N N . PRO A 1 111 ? 9.186 14.048 -30.692 1.00 65.56 111 PRO A N 1
ATOM 885 C CA . PRO A 1 111 ? 7.746 13.977 -30.411 1.00 65.56 111 PRO A CA 1
ATOM 886 C C . PRO A 1 111 ? 7.392 13.604 -28.962 1.00 65.56 111 PRO A C 1
ATOM 888 O O . PRO A 1 111 ? 6.233 13.732 -28.570 1.00 65.56 111 PRO A O 1
ATOM 891 N N . THR A 1 112 ? 8.362 13.178 -28.148 1.00 80.38 112 THR A N 1
ATOM 892 C CA . THR A 1 112 ? 8.155 12.842 -26.732 1.00 80.38 112 THR A CA 1
ATOM 893 C C . THR A 1 112 ? 8.457 13.987 -25.770 1.00 80.38 112 THR A C 1
ATOM 895 O O . THR A 1 112 ? 8.157 13.860 -24.582 1.00 80.38 112 THR A O 1
ATOM 898 N N . ARG A 1 113 ? 9.002 15.118 -26.246 1.00 87.19 113 ARG A N 1
ATOM 899 C CA . ARG A 1 113 ? 9.408 16.245 -25.388 1.00 87.19 113 ARG A CA 1
ATOM 900 C C . ARG A 1 113 ? 8.269 16.760 -24.508 1.00 87.19 113 ARG A C 1
ATOM 902 O O . ARG A 1 113 ? 8.423 16.798 -23.290 1.00 87.19 113 ARG A O 1
ATOM 909 N N . ASP A 1 114 ? 7.132 17.112 -25.102 1.00 88.00 114 ASP A N 1
ATOM 910 C CA . ASP A 1 114 ? 5.999 17.702 -24.372 1.00 88.00 114 ASP A CA 1
ATOM 911 C C . ASP A 1 114 ? 5.413 16.724 -23.344 1.00 88.00 114 ASP A C 1
ATOM 913 O O . ASP A 1 114 ? 5.039 17.118 -22.238 1.00 88.00 114 ASP A O 1
ATOM 917 N N . LEU A 1 115 ? 5.384 15.431 -23.687 1.00 88.00 115 LEU A N 1
ATOM 918 C CA . LEU A 1 115 ? 4.951 14.371 -22.780 1.00 88.00 115 LEU A CA 1
ATOM 919 C C . LEU A 1 115 ? 5.897 14.261 -21.578 1.00 88.00 115 LEU A C 1
ATOM 921 O O . LEU A 1 115 ? 5.435 14.247 -20.440 1.00 88.00 115 LEU A O 1
ATOM 925 N N . ILE A 1 116 ? 7.211 14.228 -21.818 1.00 90.69 116 ILE A N 1
ATOM 926 C CA . ILE A 1 116 ? 8.236 14.135 -20.769 1.00 90.69 116 ILE A CA 1
ATOM 927 C C . ILE A 1 116 ? 8.190 15.368 -19.860 1.00 90.69 116 ILE A C 1
ATOM 929 O O . ILE A 1 116 ? 8.136 15.215 -18.639 1.00 90.69 116 ILE A O 1
ATOM 933 N N . ILE A 1 117 ? 8.158 16.576 -20.434 1.00 92.38 117 ILE A N 1
ATOM 934 C CA . ILE A 1 117 ? 8.041 17.838 -19.685 1.00 92.38 117 ILE A CA 1
ATOM 935 C C . ILE A 1 117 ? 6.783 17.820 -18.819 1.00 92.38 117 ILE A C 1
ATOM 937 O O . ILE A 1 117 ? 6.855 18.128 -17.630 1.00 92.38 117 ILE A O 1
ATOM 941 N N . GLY A 1 118 ? 5.653 17.385 -19.378 1.00 89.94 118 GLY A N 1
ATOM 942 C CA . GLY A 1 118 ? 4.406 17.295 -18.636 1.00 89.94 118 GLY A CA 1
ATOM 943 C C . GLY A 1 118 ? 4.421 16.271 -17.506 1.00 89.94 118 GLY A C 1
ATOM 944 O O . GLY A 1 118 ? 3.917 16.569 -16.427 1.00 89.94 118 GLY A O 1
ATOM 945 N N . ILE A 1 119 ? 5.034 15.099 -17.705 1.00 89.25 119 ILE A N 1
ATOM 946 C CA . ILE A 1 119 ? 5.203 14.088 -16.646 1.00 89.25 119 ILE A CA 1
ATOM 947 C C . ILE A 1 119 ? 6.106 14.622 -15.525 1.00 89.25 119 ILE A C 1
ATOM 949 O O . ILE A 1 119 ? 5.802 14.444 -14.346 1.00 89.25 119 ILE A O 1
ATOM 953 N N . VAL A 1 120 ? 7.205 15.297 -15.868 1.00 92.19 120 VAL A N 1
ATOM 954 C CA . VAL A 1 120 ? 8.131 15.869 -14.877 1.00 92.19 120 VAL A CA 1
ATOM 955 C C . VAL A 1 120 ? 7.481 17.032 -14.125 1.00 92.19 120 VAL A C 1
ATOM 957 O O . VAL A 1 120 ? 7.573 17.088 -12.900 1.00 92.19 120 VAL A O 1
ATOM 960 N N . GLY A 1 121 ? 6.778 17.928 -14.822 1.00 93.19 121 GLY A N 1
ATOM 961 C CA . GLY A 1 121 ? 6.041 19.033 -14.205 1.00 93.19 121 GLY A CA 1
ATOM 962 C C . GLY A 1 121 ? 4.964 18.528 -13.245 1.00 93.19 121 GLY A C 1
ATOM 963 O O . GLY A 1 121 ? 4.906 18.951 -12.093 1.00 93.19 121 GLY A O 1
ATOM 964 N N . ALA A 1 122 ? 4.176 17.544 -13.671 1.00 89.19 122 ALA A N 1
ATOM 965 C CA . ALA A 1 122 ? 3.200 16.861 -12.829 1.00 89.19 122 ALA A CA 1
ATOM 966 C C . ALA A 1 122 ? 3.794 16.303 -11.536 1.00 89.19 122 ALA A C 1
ATOM 968 O O . ALA A 1 122 ? 3.267 16.517 -10.445 1.00 89.19 122 ALA A O 1
ATOM 969 N N . TRP A 1 123 ? 4.918 15.602 -11.672 1.00 91.00 123 TRP A N 1
ATOM 970 C CA . TRP A 1 123 ? 5.634 15.036 -10.543 1.00 91.00 123 TRP A CA 1
ATOM 971 C C . TRP A 1 123 ? 6.112 16.123 -9.576 1.00 91.00 123 TRP A C 1
ATOM 973 O O . TRP A 1 123 ? 5.951 15.971 -8.365 1.00 91.00 123 TRP A O 1
ATOM 983 N N . ILE A 1 124 ? 6.639 17.241 -10.095 1.00 90.69 124 ILE A N 1
ATOM 984 C CA . ILE A 1 124 ? 7.034 18.395 -9.275 1.00 90.69 124 ILE A CA 1
ATOM 985 C C . ILE A 1 124 ? 5.827 18.938 -8.502 1.00 90.69 124 ILE A C 1
ATOM 987 O O . ILE A 1 124 ? 5.919 19.148 -7.291 1.00 90.69 124 ILE A O 1
ATOM 991 N N . TYR A 1 125 ? 4.693 19.115 -9.180 1.00 90.88 125 TYR A N 1
ATOM 992 C CA . TYR A 1 125 ? 3.471 19.627 -8.570 1.00 90.88 125 TYR A CA 1
ATOM 993 C C . TYR A 1 125 ? 2.978 18.733 -7.431 1.00 90.88 125 TYR A C 1
ATOM 995 O O . TYR A 1 125 ? 2.818 19.193 -6.299 1.00 90.88 125 TYR A O 1
ATOM 1003 N N . ASP A 1 126 ? 2.781 17.442 -7.700 1.00 85.62 126 ASP A N 1
ATOM 1004 C CA . ASP A 1 126 ? 2.249 16.511 -6.703 1.00 85.62 126 ASP A CA 1
ATOM 1005 C C . ASP A 1 126 ? 3.201 16.325 -5.517 1.00 85.62 126 ASP A C 1
ATOM 1007 O O . ASP A 1 126 ? 2.754 16.160 -4.378 1.00 85.62 126 ASP A O 1
ATOM 1011 N N . LYS A 1 127 ? 4.515 16.354 -5.765 1.00 85.50 127 LYS A N 1
ATOM 1012 C CA . LYS A 1 127 ? 5.512 16.080 -4.732 1.00 85.50 127 LYS A CA 1
ATOM 1013 C C . LYS A 1 127 ? 5.861 17.293 -3.879 1.00 85.50 127 LYS A C 1
ATOM 1015 O O . LYS A 1 127 ? 6.091 17.110 -2.683 1.00 85.50 127 LYS A O 1
ATOM 1020 N N . PHE A 1 128 ? 5.916 18.485 -4.469 1.00 86.31 128 PHE A N 1
ATOM 1021 C CA . PHE A 1 128 ? 6.463 19.675 -3.808 1.00 86.31 128 PHE A CA 1
ATOM 1022 C C . PHE A 1 128 ? 5.474 20.833 -3.661 1.00 86.31 128 PHE A C 1
ATOM 1024 O O . PHE A 1 128 ? 5.666 21.636 -2.759 1.00 86.31 128 PHE A O 1
ATOM 1031 N N . ILE A 1 129 ? 4.426 20.920 -4.490 1.00 87.62 129 ILE A N 1
ATOM 1032 C CA . ILE A 1 129 ? 3.466 22.043 -4.452 1.00 87.62 129 ILE A CA 1
ATOM 1033 C C . ILE A 1 129 ? 2.180 21.654 -3.712 1.00 87.62 129 ILE A C 1
ATOM 1035 O O . ILE A 1 129 ? 1.673 22.404 -2.886 1.00 87.62 129 ILE A O 1
ATOM 1039 N N . LYS A 1 130 ? 1.629 20.468 -3.994 1.00 87.38 130 LYS A N 1
ATOM 1040 C CA . LYS A 1 130 ? 0.326 20.019 -3.469 1.00 87.38 130 LYS A CA 1
ATOM 1041 C C . LYS A 1 130 ? 0.337 19.649 -1.978 1.00 87.38 130 LYS A C 1
ATOM 1043 O O . LYS A 1 130 ? -0.721 19.478 -1.377 1.00 87.38 130 LYS A O 1
ATOM 1048 N N . ARG A 1 131 ? 1.515 19.464 -1.386 1.00 78.44 131 ARG A N 1
ATOM 1049 C CA . ARG A 1 131 ? 1.686 19.044 0.009 1.00 78.44 131 ARG A CA 1
ATOM 1050 C C . ARG A 1 131 ? 1.168 20.125 0.974 1.00 78.44 131 ARG A C 1
ATOM 1052 O O . ARG A 1 131 ? 1.738 21.201 1.071 1.00 78.44 131 ARG A O 1
ATOM 1059 N N . GLU A 1 132 ? 0.049 19.848 1.654 1.00 59.09 132 GLU A N 1
ATOM 1060 C CA . GLU A 1 132 ? -0.611 20.759 2.616 1.00 59.09 132 GLU A CA 1
ATOM 1061 C C . GLU A 1 132 ? 0.118 20.863 3.969 1.00 59.09 132 GLU A C 1
ATOM 1063 O O . GLU A 1 132 ? -0.252 21.654 4.842 1.00 59.09 132 GLU A O 1
ATOM 1068 N N . ASP A 1 133 ? 1.145 20.047 4.179 1.00 58.50 133 ASP A N 1
ATOM 1069 C CA . ASP A 1 133 ? 2.051 20.107 5.312 1.00 58.50 133 ASP A CA 1
ATOM 1070 C C . ASP A 1 133 ? 2.881 21.389 5.218 1.00 58.50 133 ASP A C 1
ATOM 1072 O O . ASP A 1 133 ? 3.984 21.375 4.694 1.00 58.50 133 ASP A O 1
ATOM 1076 N N . GLY A 1 134 ? 2.323 22.496 5.729 1.00 55.47 134 GLY A N 1
ATOM 1077 C CA . GLY A 1 134 ? 2.803 23.888 5.654 1.00 55.47 134 GLY A CA 1
ATOM 1078 C C . GLY A 1 134 ? 4.219 24.211 6.162 1.00 55.47 134 GLY A C 1
ATOM 1079 O O . GLY A 1 134 ? 4.497 25.363 6.489 1.00 55.47 134 GLY A O 1
ATOM 1080 N N . ASN A 1 135 ? 5.120 23.234 6.206 1.00 57.59 135 ASN A N 1
ATOM 1081 C CA . ASN A 1 135 ? 6.555 23.431 6.088 1.00 57.59 135 ASN A CA 1
ATOM 1082 C C . ASN A 1 135 ? 6.936 23.498 4.599 1.00 57.59 135 ASN A C 1
ATOM 1084 O O . ASN A 1 135 ? 7.568 22.586 4.064 1.00 57.59 135 ASN A O 1
ATOM 1088 N N . ASN A 1 136 ? 6.600 24.612 3.944 1.00 57.66 136 ASN A N 1
ATOM 1089 C CA . ASN A 1 136 ? 7.283 25.010 2.714 1.00 57.66 136 ASN A CA 1
ATOM 1090 C C . ASN A 1 136 ? 8.703 25.438 3.099 1.00 57.66 136 ASN A C 1
ATOM 1092 O O . ASN A 1 136 ? 9.001 26.629 3.202 1.00 57.66 136 ASN A O 1
ATOM 1096 N N . GLU A 1 137 ? 9.568 24.471 3.402 1.00 63.50 137 GLU A N 1
ATOM 1097 C CA . GLU A 1 137 ? 11.004 24.720 3.384 1.00 63.50 137 GLU A CA 1
ATOM 1098 C C . GLU A 1 137 ? 11.343 25.339 2.018 1.00 63.50 137 GLU A C 1
ATOM 1100 O O . GLU A 1 137 ? 10.795 24.946 0.984 1.00 63.50 137 GLU A O 1
ATOM 1105 N N . GLU A 1 138 ? 12.176 26.382 2.020 1.00 76.12 138 GLU A N 1
ATOM 1106 C CA . GLU A 1 138 ? 12.575 27.071 0.796 1.00 76.12 138 GLU A CA 1
ATOM 1107 C C . GLU A 1 138 ? 13.461 26.132 -0.021 1.00 76.12 138 GLU A C 1
ATOM 1109 O O . GLU A 1 138 ? 14.680 26.153 0.115 1.00 76.12 138 GLU A O 1
ATOM 1114 N N . TYR A 1 139 ? 12.857 25.278 -0.844 1.00 83.75 139 TYR A N 1
ATOM 1115 C CA . TYR A 1 139 ? 13.597 24.470 -1.797 1.00 83.75 139 TYR A CA 1
ATOM 1116 C C . TYR A 1 139 ? 13.666 25.175 -3.157 1.00 83.75 139 TYR A C 1
ATOM 1118 O O . TYR A 1 139 ? 12.689 25.774 -3.599 1.00 83.75 139 TYR A O 1
ATOM 1126 N N . ASN A 1 140 ? 14.787 25.053 -3.864 1.00 89.19 140 ASN A N 1
ATOM 1127 C CA . ASN A 1 140 ? 14.868 25.245 -5.301 1.00 89.19 140 ASN A CA 1
ATOM 1128 C C . ASN A 1 140 ? 14.977 23.885 -5.985 1.00 89.19 140 ASN A C 1
ATOM 1130 O O . ASN A 1 140 ? 15.752 23.028 -5.570 1.00 89.19 140 ASN A O 1
ATOM 1134 N N . ILE A 1 141 ? 14.273 23.711 -7.091 1.00 90.56 141 ILE A N 1
ATOM 1135 C CA . ILE A 1 141 ? 14.400 22.565 -7.982 1.00 90.56 141 ILE A CA 1
ATOM 1136 C C . ILE A 1 141 ? 15.246 22.989 -9.179 1.00 90.56 141 ILE A C 1
ATOM 1138 O O . ILE A 1 141 ? 15.111 24.106 -9.667 1.00 90.56 141 ILE A O 1
ATOM 1142 N N . THR A 1 142 ? 16.137 22.118 -9.648 1.00 92.81 142 THR A N 1
ATOM 1143 C CA . THR A 1 142 ? 16.862 22.276 -10.914 1.00 92.81 142 THR A CA 1
ATOM 1144 C C . THR A 1 142 ? 16.521 21.124 -11.848 1.00 92.81 142 THR A C 1
ATOM 1146 O O . THR A 1 142 ? 16.756 19.969 -11.499 1.00 92.81 142 THR A O 1
ATOM 1149 N N . VAL A 1 143 ? 16.033 21.435 -13.047 1.00 92.69 143 VAL A N 1
ATOM 1150 C CA . VAL A 1 143 ? 15.748 20.469 -14.117 1.00 92.69 143 VAL A CA 1
ATOM 1151 C C . VAL A 1 143 ? 16.651 20.769 -15.306 1.00 92.69 143 VAL A C 1
ATOM 1153 O O . VAL A 1 143 ? 16.805 21.931 -15.690 1.00 92.69 143 VAL A O 1
ATOM 1156 N N . ASN A 1 144 ? 17.257 19.729 -15.882 1.00 94.06 144 ASN A N 1
ATOM 1157 C CA . ASN A 1 144 ? 18.109 19.855 -17.058 1.00 94.06 144 ASN A CA 1
ATOM 1158 C C . ASN A 1 144 ? 17.573 18.982 -18.196 1.00 94.06 144 ASN A C 1
ATOM 1160 O O . ASN A 1 144 ? 17.464 17.764 -18.051 1.00 94.06 144 ASN A O 1
ATOM 1164 N N . PHE A 1 145 ? 17.314 19.602 -19.341 1.00 94.69 145 PHE A N 1
ATOM 1165 C CA . PHE A 1 145 ? 16.955 18.919 -20.580 1.00 94.69 145 PHE A CA 1
ATOM 1166 C C . PHE A 1 145 ? 18.087 19.048 -21.584 1.00 94.69 145 PHE A C 1
ATOM 1168 O O . PHE A 1 145 ? 18.721 20.105 -21.674 1.00 94.69 145 PHE A O 1
ATOM 1175 N N . VAL A 1 146 ? 18.332 17.981 -22.335 1.00 94.56 146 VAL A N 1
ATOM 1176 C CA . VAL A 1 146 ? 19.361 17.952 -23.371 1.00 94.56 146 VAL A CA 1
ATOM 1177 C C . VAL A 1 146 ? 18.766 17.393 -24.648 1.00 94.56 146 VAL A C 1
ATOM 1179 O O . VAL A 1 146 ? 18.285 16.264 -24.655 1.00 94.56 146 VAL A O 1
ATOM 1182 N N . ASN A 1 147 ? 18.871 18.168 -25.722 1.00 94.12 147 ASN A N 1
ATOM 1183 C CA . ASN A 1 147 ? 18.484 17.761 -27.068 1.00 94.12 147 ASN A CA 1
ATOM 1184 C C . ASN A 1 147 ? 19.675 17.915 -28.010 1.00 94.12 147 ASN A C 1
ATOM 1186 O O . ASN A 1 147 ? 20.536 18.769 -27.795 1.00 94.12 147 ASN A O 1
ATOM 1190 N N . GLN A 1 148 ? 19.720 17.109 -29.064 1.00 93.75 148 GLN A N 1
ATOM 1191 C CA . GLN A 1 148 ? 20.646 17.317 -30.172 1.00 93.75 148 GLN A CA 1
ATOM 1192 C C . GLN A 1 148 ? 19.921 18.084 -31.278 1.00 93.75 148 GLN A C 1
ATOM 1194 O O . GLN A 1 148 ? 18.814 17.714 -31.660 1.00 93.75 148 GLN A O 1
ATOM 1199 N N . ASN A 1 149 ? 20.523 19.161 -31.775 1.00 93.25 149 ASN A N 1
ATOM 1200 C CA . ASN A 1 149 ? 19.957 19.930 -32.878 1.00 93.25 149 ASN A CA 1
ATOM 1201 C C . ASN A 1 149 ? 20.426 19.411 -34.245 1.00 93.25 149 ASN A C 1
ATOM 1203 O O . ASN A 1 149 ? 21.272 18.521 -34.339 1.00 93.25 149 ASN A O 1
ATOM 1207 N N . ASN A 1 150 ? 19.894 19.996 -35.321 1.00 92.81 150 ASN A N 1
ATOM 1208 C CA . ASN A 1 150 ? 20.181 19.572 -36.699 1.00 92.81 150 ASN A CA 1
ATOM 1209 C C . ASN A 1 150 ? 21.662 19.700 -37.101 1.00 92.81 150 ASN A C 1
ATOM 1211 O O . ASN A 1 150 ? 22.107 18.993 -38.002 1.00 92.81 150 ASN A O 1
ATOM 1215 N N . ASP A 1 151 ? 22.427 20.566 -36.431 1.00 94.81 151 ASP A N 1
ATOM 1216 C CA . ASP A 1 151 ? 23.868 20.728 -36.659 1.00 94.81 151 ASP A CA 1
ATOM 1217 C C . ASP A 1 151 ? 24.704 19.715 -35.852 1.00 94.81 151 ASP A C 1
ATOM 1219 O O . ASP A 1 151 ? 25.935 19.772 -35.844 1.00 94.81 151 ASP A O 1
ATOM 1223 N N . GLY A 1 152 ? 24.042 18.804 -35.130 1.00 93.19 152 GLY A N 1
ATOM 1224 C CA . GLY A 1 152 ? 24.664 17.836 -34.235 1.00 93.19 152 GLY A CA 1
ATOM 1225 C C . GLY A 1 152 ? 25.151 18.435 -32.915 1.00 93.19 152 GLY A C 1
ATOM 1226 O O . GLY A 1 152 ? 25.792 17.723 -32.143 1.00 93.19 152 GLY A O 1
ATOM 1227 N N . ASN A 1 153 ? 24.871 19.713 -32.635 1.00 95.75 153 ASN A N 1
ATOM 1228 C CA . ASN A 1 153 ? 25.225 20.364 -31.375 1.00 95.75 153 ASN A CA 1
ATOM 1229 C C . ASN A 1 153 ? 24.207 20.038 -30.276 1.00 95.75 153 ASN A C 1
ATOM 1231 O O . ASN A 1 153 ? 23.055 19.706 -30.547 1.00 95.75 153 ASN A O 1
ATOM 1235 N N . MET A 1 154 ? 24.635 20.169 -29.023 1.00 95.88 154 MET A N 1
ATOM 1236 C CA . MET A 1 154 ? 23.818 19.863 -27.852 1.00 95.88 154 MET A CA 1
ATOM 1237 C C . MET A 1 154 ? 23.167 21.136 -27.322 1.00 95.88 154 MET A C 1
ATOM 1239 O O . MET A 1 154 ? 23.858 22.055 -26.874 1.00 95.88 154 MET A O 1
ATOM 1243 N N . GLU A 1 155 ? 21.842 21.175 -27.342 1.00 95.88 155 GLU A N 1
ATOM 1244 C CA . GLU A 1 155 ? 21.031 22.214 -26.723 1.00 95.88 155 GLU A CA 1
ATOM 1245 C C . GLU A 1 155 ? 20.669 21.795 -25.305 1.00 95.88 155 GLU A C 1
ATOM 1247 O O . GLU A 1 155 ? 19.921 20.844 -25.079 1.00 95.88 155 GLU A O 1
ATOM 1252 N N . ILE A 1 156 ? 21.229 22.510 -24.336 1.00 95.44 156 ILE A N 1
ATOM 1253 C CA . ILE A 1 156 ? 21.036 22.246 -22.917 1.00 95.44 156 ILE A CA 1
ATOM 1254 C C . ILE A 1 156 ? 20.174 23.364 -22.359 1.00 95.44 156 ILE A C 1
ATOM 1256 O O . ILE A 1 156 ? 20.599 24.523 -22.342 1.00 95.44 156 ILE A O 1
ATOM 1260 N N . ARG A 1 157 ? 18.992 23.010 -21.856 1.00 95.00 157 ARG A N 1
ATOM 1261 C CA . ARG A 1 157 ? 18.146 23.920 -21.086 1.00 95.00 157 ARG A CA 1
ATOM 1262 C C . ARG A 1 157 ? 18.214 23.563 -19.613 1.00 95.00 157 ARG A C 1
ATOM 1264 O O . ARG A 1 157 ? 18.036 22.405 -19.240 1.00 95.00 157 ARG A O 1
ATOM 1271 N N . LYS A 1 158 ? 18.446 24.571 -18.784 1.00 95.25 158 LYS A N 1
ATOM 1272 C CA . LYS A 1 158 ? 18.467 24.470 -17.331 1.00 95.25 158 LYS A CA 1
ATOM 1273 C C . LYS A 1 158 ? 17.442 25.429 -16.746 1.00 95.25 158 LYS A C 1
ATOM 1275 O O . LYS A 1 158 ? 17.584 26.637 -16.926 1.00 95.25 158 LYS A O 1
ATOM 1280 N N . ILE A 1 159 ? 16.497 24.873 -15.996 1.00 95.56 159 ILE A N 1
ATOM 1281 C CA . ILE A 1 159 ? 15.481 25.609 -15.240 1.00 95.56 159 ILE A CA 1
ATOM 1282 C C . ILE A 1 159 ? 15.780 25.397 -13.757 1.00 95.56 159 ILE A C 1
ATOM 1284 O O . ILE A 1 159 ? 15.847 24.254 -13.306 1.00 95.56 159 ILE A O 1
ATOM 1288 N N . LYS A 1 160 ? 16.003 26.474 -13.006 1.00 94.50 160 LYS A N 1
ATOM 1289 C CA . LYS A 1 160 ? 16.246 26.465 -11.562 1.00 94.50 160 LYS A CA 1
ATOM 1290 C C . LYS A 1 160 ? 15.358 27.498 -10.880 1.00 94.50 160 LYS A C 1
ATOM 1292 O O . LYS A 1 160 ? 15.339 28.636 -11.320 1.00 94.50 160 LYS A O 1
ATOM 1297 N N . GLY A 1 161 ? 14.709 27.139 -9.782 1.00 93.56 161 GLY A N 1
ATOM 1298 C CA . GLY A 1 161 ? 13.934 28.071 -8.957 1.00 93.56 161 GLY A CA 1
ATOM 1299 C C . GLY A 1 161 ? 13.037 27.335 -7.978 1.00 93.56 161 GLY A C 1
ATOM 1300 O O . GLY A 1 161 ? 13.199 26.127 -7.802 1.00 93.56 161 GLY A O 1
ATOM 1301 N N . LYS A 1 162 ? 12.087 28.032 -7.360 1.00 92.19 162 LYS A N 1
ATOM 1302 C CA . LYS A 1 162 ? 11.092 27.405 -6.476 1.00 92.19 162 LYS A CA 1
ATOM 1303 C C . LYS A 1 162 ? 10.228 26.394 -7.244 1.00 92.19 162 LYS A C 1
ATOM 1305 O O . LYS A 1 162 ? 10.097 26.531 -8.463 1.00 92.19 162 LYS A O 1
ATOM 1310 N N . PRO A 1 163 ? 9.629 25.387 -6.577 1.00 92.25 163 PRO A N 1
ATOM 1311 C CA . PRO A 1 163 ? 8.809 24.382 -7.248 1.00 92.25 163 PRO A CA 1
ATOM 1312 C C . PRO A 1 163 ? 7.732 24.978 -8.158 1.00 92.25 163 PRO A C 1
ATOM 1314 O O . PRO A 1 163 ? 7.565 24.501 -9.277 1.00 92.25 163 PRO A O 1
ATOM 1317 N N . GLU A 1 164 ? 7.063 26.044 -7.717 1.00 92.75 164 GLU A N 1
ATOM 1318 C CA . GLU A 1 164 ? 6.034 26.754 -8.479 1.00 92.75 164 GLU A CA 1
ATOM 1319 C C . GLU A 1 164 ? 6.611 27.422 -9.730 1.00 92.75 164 GLU A C 1
ATOM 1321 O O . GLU A 1 164 ? 6.080 27.236 -10.818 1.00 92.75 164 GLU A O 1
ATOM 1326 N N . GLU A 1 165 ? 7.738 28.125 -9.602 1.00 94.56 165 GLU A N 1
ATOM 1327 C CA . GLU A 1 165 ? 8.392 28.814 -10.724 1.00 94.56 165 GLU A CA 1
ATOM 1328 C C . GLU A 1 165 ? 8.894 27.814 -11.776 1.00 94.56 165 GLU A C 1
ATOM 1330 O O . GLU A 1 165 ? 8.762 28.028 -12.981 1.00 94.56 165 GLU A O 1
ATOM 1335 N N . VAL A 1 166 ? 9.466 26.692 -11.323 1.00 94.25 166 VAL A N 1
ATOM 1336 C CA . VAL A 1 166 ? 9.924 25.614 -12.208 1.00 94.25 166 VAL A CA 1
ATOM 1337 C C . VAL A 1 166 ? 8.732 24.946 -12.889 1.00 94.25 166 VAL A C 1
ATOM 1339 O O . VAL A 1 166 ? 8.787 24.708 -14.092 1.00 94.25 166 VAL A O 1
ATOM 1342 N N . TYR A 1 167 ? 7.653 24.667 -12.155 1.00 93.88 167 TYR A N 1
ATOM 1343 C CA . TYR A 1 167 ? 6.427 24.106 -12.721 1.00 93.88 167 TYR A CA 1
ATOM 1344 C C . TYR A 1 167 ? 5.815 25.029 -13.782 1.00 93.88 167 TYR A C 1
ATOM 1346 O O . TYR A 1 167 ? 5.512 24.562 -14.877 1.00 93.88 167 TYR A O 1
ATOM 1354 N N . GLU A 1 168 ? 5.698 26.329 -13.503 1.00 93.56 168 GLU A N 1
ATOM 1355 C CA . GLU A 1 168 ? 5.185 27.325 -14.453 1.00 93.56 168 GLU A CA 1
ATOM 1356 C C . GLU A 1 168 ? 6.047 27.405 -15.720 1.00 93.56 168 GLU A C 1
ATOM 1358 O O . GLU A 1 168 ? 5.517 27.450 -16.832 1.00 93.56 168 GLU A O 1
ATOM 1363 N N . ALA A 1 169 ? 7.376 27.366 -15.574 1.00 94.81 169 ALA A N 1
ATOM 1364 C CA . ALA A 1 169 ? 8.297 27.367 -16.708 1.00 94.81 169 ALA A CA 1
ATOM 1365 C C . ALA A 1 169 ? 8.174 26.102 -17.576 1.00 94.81 169 ALA A C 1
ATOM 1367 O O . ALA A 1 169 ? 8.271 26.185 -18.800 1.00 94.81 169 ALA A O 1
ATOM 1368 N N . LEU A 1 170 ? 7.935 24.939 -16.958 1.00 93.00 170 LEU A N 1
ATOM 1369 C CA . LEU A 1 170 ? 7.650 23.692 -17.674 1.00 93.00 170 LEU A CA 1
ATOM 1370 C C . LEU A 1 170 ? 6.273 23.738 -18.349 1.00 93.00 170 LEU A C 1
ATOM 1372 O O . LEU A 1 170 ? 6.147 23.321 -19.495 1.00 93.00 170 LEU A O 1
ATOM 1376 N N . GLU A 1 171 ? 5.254 24.273 -17.674 1.00 90.62 171 GLU A N 1
ATOM 1377 C CA . GLU A 1 171 ? 3.894 24.383 -18.211 1.00 90.62 171 GLU A CA 1
ATOM 1378 C C . GLU A 1 171 ? 3.825 25.315 -19.427 1.00 90.62 171 GLU A C 1
ATOM 1380 O O . GLU A 1 171 ? 3.111 25.019 -20.386 1.00 90.62 171 GLU A O 1
ATOM 1385 N N . ALA A 1 172 ? 4.601 26.403 -19.427 1.00 91.50 172 ALA A N 1
ATOM 1386 C CA . ALA A 1 172 ? 4.699 27.332 -20.554 1.00 91.50 172 ALA A CA 1
ATOM 1387 C C . ALA A 1 172 ? 5.250 26.681 -21.836 1.00 91.50 172 ALA A C 1
ATOM 1389 O O . ALA A 1 172 ? 4.970 27.150 -22.940 1.00 91.50 172 ALA A O 1
ATOM 1390 N N . ASP A 1 173 ? 6.005 25.594 -21.688 1.00 85.38 173 ASP A N 1
ATOM 1391 C CA . ASP A 1 173 ? 6.620 24.843 -22.779 1.00 85.38 173 ASP A CA 1
ATOM 1392 C C . ASP A 1 173 ? 5.697 23.796 -23.409 1.00 85.38 173 ASP A C 1
ATOM 1394 O O . ASP A 1 173 ? 5.999 23.256 -24.472 1.00 85.38 173 ASP A O 1
ATOM 1398 N N . MET A 1 174 ? 4.590 23.472 -22.746 1.00 84.19 174 MET A N 1
ATOM 1399 C CA . MET A 1 174 ? 3.739 22.355 -23.124 1.00 84.19 174 MET A CA 1
ATOM 1400 C C . MET A 1 174 ? 2.716 22.795 -24.170 1.00 84.19 174 MET A C 1
ATOM 1402 O O . MET A 1 174 ? 1.756 23.505 -23.865 1.00 84.19 174 MET A O 1
ATOM 1406 N N . SER A 1 175 ? 2.860 22.310 -25.406 1.00 77.06 175 SER A N 1
ATOM 1407 C CA . SER A 1 175 ? 1.871 22.558 -26.471 1.00 77.06 175 SER A CA 1
ATOM 1408 C C . SER A 1 175 ? 0.528 21.881 -26.176 1.00 77.06 175 SER A C 1
ATOM 1410 O O . SER A 1 175 ? -0.530 22.313 -26.639 1.00 77.06 175 SER A O 1
ATOM 1412 N N . ILE A 1 176 ? 0.568 20.793 -25.406 1.00 65.62 176 ILE A N 1
ATOM 1413 C CA . ILE A 1 176 ? -0.580 19.993 -24.989 1.00 65.62 176 ILE A CA 1
ATOM 1414 C C . ILE A 1 176 ? -0.450 19.800 -23.486 1.00 65.62 176 ILE A C 1
ATOM 1416 O O . ILE A 1 176 ? 0.539 19.232 -23.041 1.00 65.62 176 ILE A O 1
ATOM 1420 N N . LYS A 1 177 ? -1.452 20.214 -22.700 1.00 62.81 177 LYS A N 1
ATOM 1421 C CA . LYS A 1 177 ? -1.531 19.807 -21.292 1.00 62.81 177 LYS A CA 1
ATOM 1422 C C . LYS A 1 177 ? -1.820 18.304 -21.269 1.00 62.81 177 LYS A C 1
ATOM 1424 O O . LYS A 1 177 ? -2.935 17.919 -21.636 1.00 62.81 177 LYS A O 1
ATOM 1429 N N . PRO A 1 178 ? -0.871 17.433 -20.887 1.00 56.12 178 PRO A N 1
ATOM 1430 C CA . PRO A 1 178 ? -1.172 16.043 -20.693 1.00 56.12 178 PRO A CA 1
ATOM 1431 C C . PRO A 1 178 ? -2.197 16.006 -19.575 1.00 56.12 178 PRO A C 1
ATOM 1433 O O . PRO A 1 178 ? -1.958 16.444 -18.450 1.00 56.12 178 PRO A O 1
ATOM 1436 N N . SER A 1 179 ? -3.369 15.476 -19.903 1.00 46.88 179 SER A N 1
ATOM 1437 C CA . SER A 1 179 ? -4.198 14.860 -18.890 1.00 46.88 179 SER A CA 1
ATOM 1438 C C . SER A 1 179 ? -3.357 13.718 -18.348 1.00 46.88 179 SER A C 1
ATOM 1440 O O . SER A 1 179 ? -3.384 12.622 -18.912 1.00 46.88 179 SER A O 1
ATOM 1442 N N . LEU A 1 180 ? -2.603 13.967 -17.275 1.00 49.31 180 LEU A N 1
ATOM 1443 C CA . LEU A 1 180 ? -2.126 12.884 -16.435 1.00 49.31 180 LEU A CA 1
ATOM 1444 C C . LEU A 1 180 ? -3.362 12.038 -16.183 1.00 49.31 180 LEU A C 1
ATOM 1446 O O . LEU A 1 180 ? -4.359 12.510 -15.628 1.00 49.31 180 LEU A O 1
ATOM 1450 N N . LYS A 1 181 ? -3.341 10.791 -16.644 1.00 44.25 181 LYS A N 1
ATOM 1451 C CA . LYS A 1 181 ? -4.182 9.804 -15.982 1.00 44.25 181 LYS A CA 1
ATOM 1452 C C . LYS A 1 181 ? -3.741 9.927 -14.529 1.00 44.25 181 LYS A C 1
ATOM 1454 O O . LYS A 1 181 ? -2.548 9.756 -14.308 1.00 44.25 181 LYS A O 1
ATOM 1459 N N . ASN A 1 182 ? -4.646 10.400 -13.656 1.00 40.56 182 ASN A N 1
ATOM 1460 C CA . ASN A 1 182 ? -4.435 10.731 -12.236 1.00 40.56 182 ASN A CA 1
ATOM 1461 C C . ASN A 1 182 ? -3.137 10.133 -11.698 1.00 40.56 182 ASN A C 1
ATOM 1463 O O . ASN A 1 182 ? -3.033 8.917 -11.891 1.00 40.56 182 ASN A O 1
ATOM 1467 N N . PRO A 1 183 ? -2.236 10.906 -11.035 1.00 38.22 183 PRO A N 1
ATOM 1468 C CA . PRO A 1 183 ? -0.933 10.424 -10.565 1.00 38.22 183 PRO A CA 1
ATOM 1469 C C . PRO A 1 183 ? -1.098 8.991 -10.139 1.00 38.22 183 PRO A C 1
ATOM 1471 O O . PRO A 1 183 ? -1.909 8.723 -9.244 1.00 38.22 183 PRO A O 1
ATOM 1474 N N . VAL A 1 184 ? -0.509 8.107 -10.953 1.00 39.28 184 VAL A N 1
ATOM 1475 C CA . VAL A 1 184 ? -0.871 6.699 -10.996 1.00 39.28 184 VAL A CA 1
ATOM 1476 C C . VAL A 1 184 ? -0.916 6.252 -9.551 1.00 39.28 184 VAL A C 1
ATOM 1478 O O . VAL A 1 184 ? 0.092 6.307 -8.849 1.00 39.28 184 VAL A O 1
ATOM 1481 N N . GLN A 1 185 ? -2.119 5.899 -9.077 1.00 38.44 185 GLN A N 1
ATOM 1482 C CA . GLN A 1 185 ? -2.264 5.020 -7.929 1.00 38.44 185 GLN A CA 1
ATOM 1483 C C . GLN A 1 185 ? -1.282 3.905 -8.236 1.00 38.44 185 GLN A C 1
ATOM 1485 O O . GLN A 1 185 ? -1.619 3.155 -9.153 1.00 38.44 185 GLN A O 1
ATOM 1490 N N . GLN A 1 186 ? -0.086 3.907 -7.600 1.00 37.62 186 GLN A N 1
ATOM 1491 C CA . GLN A 1 186 ? 1.011 2.944 -7.804 1.00 37.62 186 GLN A CA 1
ATOM 1492 C C . GLN A 1 186 ? 0.341 1.685 -8.276 1.00 37.62 186 GLN A C 1
ATOM 1494 O O . GLN A 1 186 ? -0.371 1.192 -7.411 1.00 37.62 186 GLN A O 1
ATOM 1499 N N . VAL A 1 187 ? 0.369 1.288 -9.568 1.00 37.47 187 VAL A N 1
ATOM 1500 C CA . VAL A 1 187 ? -0.585 0.264 -10.047 1.00 37.47 187 VAL A CA 1
ATOM 1501 C C . VAL A 1 187 ? -0.389 -0.879 -9.099 1.00 37.47 187 VAL A C 1
ATOM 1503 O O . VAL A 1 187 ? 0.682 -1.497 -9.128 1.00 37.47 187 VAL A O 1
ATOM 1506 N N . PRO A 1 188 ? -1.317 -1.095 -8.157 1.00 43.62 188 PRO A N 1
ATOM 1507 C CA . PRO A 1 188 ? -0.904 -1.926 -7.076 1.00 43.62 188 PRO A CA 1
ATOM 1508 C C . PRO A 1 188 ? -0.871 -3.269 -7.769 1.00 43.62 188 PRO A C 1
ATOM 1510 O O . PRO A 1 188 ? -1.721 -3.576 -8.617 1.00 43.62 188 PRO A O 1
ATOM 1513 N N . LEU A 1 189 ? 0.083 -4.101 -7.405 1.00 48.19 189 LEU A N 1
ATOM 1514 C CA . LEU A 1 189 ? -0.105 -5.529 -7.557 1.00 48.19 189 LEU A CA 1
ATOM 1515 C C . LEU A 1 189 ? -1.302 -5.956 -6.661 1.00 48.19 189 LEU A C 1
ATOM 1517 O O . LEU A 1 189 ? -1.180 -6.825 -5.806 1.00 48.19 189 LEU A O 1
ATOM 1521 N N . TYR A 1 190 ? -2.480 -5.326 -6.808 1.00 57.84 190 TYR A N 1
ATOM 1522 C CA . TYR A 1 190 ? -3.789 -5.824 -6.432 1.00 57.84 190 TYR A CA 1
ATOM 1523 C C . TYR A 1 190 ? -4.098 -6.903 -7.445 1.00 57.84 190 TYR A C 1
ATOM 1525 O O . TYR A 1 190 ? -4.793 -6.732 -8.443 1.00 57.84 190 TYR A O 1
ATOM 1533 N N . THR A 1 191 ? -3.471 -8.032 -7.181 1.00 69.44 191 THR A N 1
ATOM 1534 C CA . THR A 1 191 ? -3.759 -9.276 -7.847 1.00 69.44 191 THR A CA 1
ATOM 1535 C C . THR A 1 191 ? -5.189 -9.680 -7.499 1.00 69.44 191 THR A C 1
ATOM 1537 O O . THR A 1 191 ? -5.687 -9.394 -6.405 1.00 69.44 191 THR A O 1
ATOM 1540 N N . GLU A 1 192 ? -5.838 -10.418 -8.397 1.00 80.69 192 GLU A N 1
ATOM 1541 C CA . GLU A 1 192 ? -7.094 -11.126 -8.109 1.00 80.69 192 GLU A CA 1
ATOM 1542 C C . GLU A 1 192 ? -7.018 -11.915 -6.788 1.00 80.69 192 GLU A C 1
ATOM 1544 O O . GLU A 1 192 ? -8.017 -12.100 -6.100 1.00 80.69 192 GLU A O 1
ATOM 1549 N N . GLU A 1 193 ? -5.809 -12.319 -6.384 1.00 83.88 193 GLU A N 1
ATOM 1550 C CA . GLU A 1 193 ? -5.521 -12.976 -5.115 1.00 83.88 193 GLU A CA 1
ATOM 1551 C C . GLU A 1 193 ? -5.803 -12.100 -3.883 1.00 83.88 193 GLU A C 1
ATOM 1553 O O . GLU A 1 193 ? -6.363 -12.609 -2.913 1.00 83.88 193 GLU A O 1
ATOM 1558 N N . ARG A 1 194 ? -5.488 -10.793 -3.899 1.00 86.81 194 ARG A N 1
ATOM 1559 C CA . ARG A 1 194 ? -5.856 -9.893 -2.785 1.00 86.81 194 ARG A CA 1
ATOM 1560 C C . ARG A 1 194 ? -7.369 -9.738 -2.691 1.00 86.81 194 ARG A C 1
ATOM 1562 O O . ARG A 1 194 ? -7.912 -9.864 -1.598 1.00 86.81 194 ARG A O 1
ATOM 1569 N N . THR A 1 195 ? -8.054 -9.557 -3.820 1.00 90.12 195 THR A N 1
ATOM 1570 C CA . THR A 1 195 ? -9.524 -9.484 -3.850 1.00 90.12 195 THR A CA 1
ATOM 1571 C C . THR A 1 195 ? -10.166 -10.787 -3.372 1.00 90.12 195 THR A C 1
ATOM 1573 O O . THR A 1 195 ? -11.133 -10.749 -2.609 1.00 90.12 195 THR A O 1
ATOM 1576 N N . LYS A 1 196 ? -9.608 -11.941 -3.759 1.00 92.00 196 LYS A N 1
ATOM 1577 C CA . LYS A 1 196 ? -10.049 -13.257 -3.287 1.00 92.00 196 LYS A CA 1
ATOM 1578 C C . LYS A 1 196 ? -9.861 -13.400 -1.776 1.00 92.00 196 LYS A C 1
ATOM 1580 O O . LYS A 1 196 ? -10.828 -13.710 -1.090 1.00 92.00 196 LYS A O 1
ATOM 1585 N N . LYS A 1 197 ? -8.671 -13.090 -1.247 1.00 94.06 197 LYS A N 1
ATOM 1586 C CA . LYS A 1 197 ? -8.408 -13.098 0.205 1.00 94.06 197 LYS A CA 1
ATOM 1587 C C . LYS A 1 197 ? -9.343 -12.155 0.959 1.00 94.06 197 LYS A C 1
ATOM 1589 O O . LYS A 1 197 ? -9.877 -12.521 1.999 1.00 94.06 197 LYS A O 1
ATOM 1594 N N . ALA A 1 198 ? -9.593 -10.961 0.420 1.00 95.00 198 ALA A N 1
ATOM 1595 C CA . ALA A 1 198 ? -10.539 -10.022 1.011 1.00 95.00 198 ALA A CA 1
ATOM 1596 C C . ALA A 1 198 ? -11.952 -10.626 1.111 1.00 95.00 198 ALA A C 1
ATOM 1598 O O . ALA A 1 198 ? -12.606 -10.507 2.146 1.00 95.00 198 ALA A O 1
ATOM 1599 N N . ALA A 1 199 ? -12.410 -11.315 0.060 1.00 95.81 199 ALA A N 1
ATOM 1600 C CA . ALA A 1 199 ? -13.693 -12.016 0.057 1.00 95.81 199 ALA A CA 1
ATOM 1601 C C . ALA A 1 199 ? -13.725 -13.210 1.032 1.00 95.81 199 ALA A C 1
ATOM 1603 O O . ALA A 1 199 ? -14.738 -13.412 1.698 1.00 95.81 199 ALA A O 1
ATOM 1604 N N . GLU A 1 200 ? -12.629 -13.964 1.161 1.00 96.81 200 GLU A N 1
ATOM 1605 C CA . GLU A 1 200 ? -12.492 -15.058 2.135 1.00 96.81 200 GLU A CA 1
ATOM 1606 C C . GLU A 1 200 ? -12.613 -14.540 3.578 1.00 96.81 200 GLU A C 1
ATOM 1608 O O . GLU A 1 200 ? -13.433 -15.045 4.348 1.00 96.81 200 GLU A O 1
ATOM 1613 N N . TYR A 1 201 ? -11.875 -13.479 3.929 1.00 97.62 201 TYR A N 1
ATOM 1614 C CA . TYR A 1 201 ? -11.977 -12.837 5.245 1.00 97.62 201 TYR A CA 1
ATOM 1615 C C . TYR A 1 201 ? -13.374 -12.275 5.514 1.00 97.62 201 TYR A C 1
ATOM 1617 O O . TYR A 1 201 ? -13.889 -12.409 6.625 1.00 97.62 201 TYR A O 1
ATOM 1625 N N . TYR A 1 202 ? -14.012 -11.684 4.502 1.00 97.75 202 TYR A N 1
ATOM 1626 C CA . TYR A 1 202 ? -15.376 -11.179 4.631 1.00 97.75 202 TYR A CA 1
ATOM 1627 C C . TYR A 1 202 ? -16.390 -12.310 4.850 1.00 97.75 202 TYR A C 1
ATOM 1629 O O . TYR A 1 202 ? -17.249 -12.200 5.722 1.00 97.75 202 TYR A O 1
ATOM 1637 N N . SER A 1 203 ? -16.271 -13.417 4.111 1.00 98.00 203 SER A N 1
ATOM 1638 C CA . SER A 1 203 ? -17.124 -14.598 4.294 1.00 98.00 203 SER A CA 1
ATOM 1639 C C . SER A 1 203 ? -16.985 -15.168 5.704 1.00 98.00 203 SER A C 1
ATOM 1641 O O . SER A 1 203 ? -17.994 -15.443 6.353 1.00 98.00 203 SER A O 1
ATOM 1643 N N . LYS A 1 204 ? -15.747 -15.286 6.200 1.00 98.38 204 LYS A N 1
ATOM 1644 C CA . LYS A 1 204 ? -15.477 -15.703 7.580 1.00 98.38 204 LYS A CA 1
ATOM 1645 C C . LYS A 1 204 ? -16.135 -14.755 8.584 1.00 98.38 204 LYS A C 1
ATOM 1647 O O . LYS A 1 204 ? -16.817 -15.212 9.495 1.00 98.38 204 LYS A O 1
ATOM 1652 N N . ALA A 1 205 ? -15.989 -13.445 8.389 1.00 98.31 205 ALA A N 1
ATOM 1653 C CA . ALA A 1 205 ? -16.608 -12.460 9.268 1.00 98.31 205 ALA A CA 1
ATOM 1654 C C . ALA A 1 205 ? -18.139 -12.588 9.307 1.00 98.31 205 ALA A C 1
ATOM 1656 O O . ALA A 1 205 ? -18.727 -12.507 10.378 1.00 98.31 205 ALA A O 1
ATOM 1657 N N . GLN A 1 206 ? -18.792 -12.812 8.163 1.00 98.50 206 GLN A N 1
ATOM 1658 C CA . GLN A 1 206 ? -20.245 -13.016 8.107 1.00 98.50 206 GLN A CA 1
ATOM 1659 C C . GLN A 1 206 ? -20.678 -14.285 8.850 1.00 98.50 206 GLN A C 1
ATOM 1661 O O . GLN A 1 206 ? -21.698 -14.284 9.542 1.00 98.50 206 GLN A O 1
ATOM 1666 N N . GLU A 1 207 ? -19.898 -15.362 8.753 1.00 98.50 207 GLU A N 1
ATOM 1667 C CA . GLU A 1 207 ? -20.145 -16.575 9.532 1.00 98.50 207 GLU A CA 1
ATOM 1668 C C . GLU A 1 207 ? -20.044 -16.305 11.041 1.00 98.50 207 GLU A C 1
ATOM 1670 O O . GLU A 1 207 ? -20.963 -16.653 11.787 1.00 98.50 207 GLU A O 1
ATOM 1675 N N . GLU A 1 208 ? -18.978 -15.627 11.476 1.00 98.56 208 GLU A N 1
ATOM 1676 C CA . GLU A 1 208 ? -18.772 -15.230 12.873 1.00 98.56 208 GLU A CA 1
ATOM 1677 C C . GLU A 1 208 ? -19.908 -14.312 13.360 1.00 98.56 208 GLU A C 1
ATOM 1679 O O . GLU A 1 208 ? -20.486 -14.563 14.413 1.00 98.56 208 GLU A O 1
ATOM 1684 N N . ILE A 1 209 ? -20.329 -13.316 12.573 1.00 98.56 209 ILE A N 1
ATOM 1685 C CA . ILE A 1 209 ? -21.467 -12.436 12.904 1.00 98.56 209 ILE A CA 1
ATOM 1686 C C . ILE A 1 209 ? -22.747 -13.251 13.136 1.00 98.56 209 ILE A C 1
ATOM 1688 O O . ILE A 1 209 ? -23.424 -13.075 14.150 1.00 98.56 209 ILE A O 1
ATOM 1692 N N . ASN A 1 210 ? -23.064 -14.184 12.235 1.00 98.50 210 ASN A N 1
ATOM 1693 C CA . ASN A 1 210 ? -24.251 -15.034 12.357 1.00 98.50 210 ASN A CA 1
ATOM 1694 C C . ASN A 1 210 ? -24.175 -15.977 13.569 1.00 98.50 210 ASN A C 1
ATOM 1696 O O . ASN A 1 210 ? -25.187 -16.251 14.219 1.00 98.50 210 ASN A O 1
ATOM 1700 N N . GLN A 1 211 ? -22.990 -16.504 13.884 1.00 98.50 211 GLN A N 1
ATOM 1701 C CA . GLN A 1 211 ? -22.761 -17.284 15.103 1.00 98.50 211 GLN A CA 1
ATOM 1702 C C . GLN A 1 211 ? -22.942 -16.421 16.361 1.00 98.50 211 GLN A C 1
ATOM 1704 O O . GLN A 1 211 ? -23.658 -16.826 17.277 1.00 98.50 211 GLN A O 1
ATOM 1709 N N . GLY A 1 212 ? -22.379 -15.213 16.373 1.00 98.50 212 GLY A N 1
ATOM 1710 C CA . GLY A 1 212 ? -22.513 -14.255 17.466 1.00 98.50 212 GLY A CA 1
ATOM 1711 C C . GLY A 1 212 ? -23.967 -13.869 17.731 1.00 98.50 212 GLY A C 1
ATOM 1712 O O . GLY A 1 212 ? -24.418 -13.924 18.871 1.00 98.50 212 GLY A O 1
ATOM 1713 N N . PHE A 1 213 ? -24.749 -13.574 16.687 1.00 98.50 213 PHE A N 1
ATOM 1714 C CA . PHE A 1 213 ? -26.175 -13.269 16.846 1.00 98.50 213 PHE A CA 1
ATOM 1715 C C . PHE A 1 213 ? -26.995 -14.453 17.363 1.00 98.50 213 PHE A C 1
ATOM 1717 O O . PHE A 1 213 ? -27.901 -14.246 18.167 1.00 98.50 213 PHE A O 1
ATOM 1724 N N . ARG A 1 214 ? -26.662 -15.693 16.979 1.00 98.56 214 ARG A N 1
ATOM 1725 C CA . ARG A 1 214 ? -27.281 -16.882 17.590 1.00 98.56 214 ARG A CA 1
ATOM 1726 C C . ARG A 1 214 ? -26.993 -16.958 19.088 1.00 98.56 214 ARG A C 1
ATOM 1728 O O . ARG A 1 214 ? -27.917 -17.199 19.853 1.00 98.56 214 ARG A O 1
ATOM 1735 N N . LYS A 1 215 ? -25.764 -16.655 19.513 1.00 98.50 215 LYS A N 1
ATOM 1736 C CA . LYS A 1 215 ? -25.410 -16.598 20.939 1.00 98.50 215 LYS A CA 1
ATOM 1737 C C . LYS A 1 215 ? -26.164 -15.523 21.714 1.00 98.50 215 LYS A C 1
ATOM 1739 O O . LYS A 1 215 ? -26.574 -15.780 22.838 1.00 98.50 215 LYS A O 1
ATOM 1744 N N . ILE A 1 216 ? -26.458 -14.378 21.095 1.00 98.19 216 ILE A N 1
ATOM 1745 C CA . ILE A 1 216 ? -27.341 -13.368 21.703 1.00 98.19 216 ILE A CA 1
ATOM 1746 C C . ILE A 1 216 ? -28.761 -13.917 21.904 1.00 98.19 216 ILE A C 1
ATOM 1748 O O . ILE A 1 216 ? -29.353 -13.688 22.954 1.00 98.19 216 ILE A O 1
ATOM 1752 N N . LEU A 1 217 ? -29.305 -14.648 20.925 1.00 98.00 217 LEU A N 1
ATOM 1753 C CA . LEU A 1 217 ? -30.633 -15.270 21.040 1.00 98.00 217 LEU A CA 1
ATOM 1754 C C . LEU A 1 217 ? -30.679 -16.383 22.099 1.00 98.00 217 LEU A C 1
ATOM 1756 O O . LEU A 1 217 ? -31.734 -16.630 22.673 1.00 98.00 217 LEU A O 1
ATOM 1760 N N . GLU A 1 218 ? -29.547 -17.036 22.352 1.00 98.25 218 GLU A N 1
ATOM 1761 C CA . GLU A 1 218 ? -29.358 -18.033 23.414 1.00 98.25 218 GLU A CA 1
ATOM 1762 C C . GLU A 1 218 ? -29.085 -17.401 24.796 1.00 98.25 218 GLU A C 1
ATOM 1764 O O . GLU A 1 218 ? -28.823 -18.132 25.747 1.00 98.25 218 GLU A O 1
ATOM 1769 N N . GLU A 1 219 ? -29.131 -16.066 24.915 1.00 97.50 219 GLU A N 1
ATOM 1770 C CA . GLU A 1 219 ? -28.801 -15.301 26.133 1.00 97.50 219 GLU A CA 1
ATOM 1771 C C . GLU A 1 219 ? -27.350 -15.497 26.633 1.00 97.50 219 GLU A C 1
ATOM 1773 O O . GLU A 1 219 ? -27.019 -15.206 27.781 1.00 97.50 219 GLU A O 1
ATOM 1778 N N . ASP A 1 220 ? -26.448 -15.935 25.752 1.00 98.06 220 ASP A N 1
ATOM 1779 C CA . ASP A 1 220 ? -25.028 -16.162 26.032 1.00 98.06 220 ASP A CA 1
ATOM 1780 C C . ASP A 1 220 ? -24.179 -14.963 25.571 1.00 98.06 220 ASP A C 1
ATOM 1782 O O . ASP A 1 220 ? -23.488 -14.993 24.545 1.00 98.06 220 ASP A O 1
ATOM 1786 N N . GLU A 1 221 ? -24.270 -13.857 26.317 1.00 97.75 221 GLU A N 1
ATOM 1787 C CA . GLU A 1 221 ? -23.638 -12.586 25.934 1.00 97.75 221 GLU A CA 1
ATOM 1788 C C . GLU A 1 221 ? -22.110 -12.654 25.885 1.00 97.75 221 GLU A C 1
ATOM 1790 O O . GLU A 1 221 ? -21.502 -12.042 25.008 1.00 97.75 221 GLU A O 1
ATOM 1795 N N . THR A 1 222 ? -21.482 -13.414 26.785 1.00 97.38 222 THR A N 1
ATOM 1796 C CA . THR A 1 222 ? -20.018 -13.523 26.843 1.00 97.38 222 THR A CA 1
ATOM 1797 C C . THR A 1 222 ? -19.462 -14.188 25.586 1.00 97.38 222 THR A C 1
ATOM 1799 O O . THR A 1 222 ? -18.527 -13.664 24.976 1.00 97.38 222 THR A O 1
ATOM 1802 N N . HIS A 1 223 ? -20.045 -15.309 25.144 1.00 98.06 223 HIS A N 1
ATOM 1803 C CA . HIS A 1 223 ? -19.603 -15.938 23.896 1.00 98.06 223 HIS A CA 1
ATOM 1804 C C . HIS A 1 223 ? -19.998 -15.107 22.675 1.00 98.06 223 HIS A C 1
ATOM 1806 O O . HIS A 1 223 ? -19.218 -15.027 21.723 1.00 98.06 223 HIS A O 1
ATOM 1812 N N . ALA A 1 224 ? -21.167 -14.456 22.699 1.00 98.38 224 ALA A N 1
ATOM 1813 C CA . ALA A 1 224 ? -21.565 -13.545 21.632 1.00 98.38 224 ALA A CA 1
ATOM 1814 C C . ALA A 1 224 ? -20.545 -12.413 21.437 1.00 98.38 224 ALA A C 1
ATOM 1816 O O . ALA A 1 224 ? -20.121 -12.163 20.308 1.00 98.38 224 ALA A O 1
ATOM 1817 N N . GLU A 1 225 ? -20.114 -11.763 22.521 1.00 97.75 225 GLU A N 1
ATOM 1818 C CA . GLU A 1 225 ? -19.124 -10.687 22.469 1.00 97.75 225 GLU A CA 1
ATOM 1819 C C . GLU A 1 225 ? -17.799 -11.172 21.869 1.00 97.75 225 GLU A C 1
ATOM 1821 O O . GLU A 1 225 ? -17.283 -10.552 20.935 1.00 97.75 225 GLU A O 1
ATOM 1826 N N . LEU A 1 226 ? -17.269 -12.298 22.360 1.00 97.69 226 LEU A N 1
ATOM 1827 C CA . LEU A 1 226 ? -16.009 -12.870 21.873 1.00 97.69 226 LEU A CA 1
ATOM 1828 C C . LEU A 1 226 ? -16.055 -13.152 20.365 1.00 97.69 226 LEU A C 1
ATOM 1830 O O . LEU A 1 226 ? -15.144 -12.762 19.629 1.00 97.69 226 LEU A O 1
ATOM 1834 N N . ILE A 1 227 ? -17.134 -13.780 19.890 1.00 98.50 227 ILE A N 1
ATOM 1835 C CA . ILE A 1 227 ? -17.298 -14.121 18.473 1.00 98.50 227 ILE A CA 1
ATOM 1836 C C . ILE A 1 227 ? -17.432 -12.853 17.618 1.00 98.50 227 ILE A C 1
ATOM 1838 O O . ILE A 1 227 ? -16.785 -12.740 16.576 1.00 98.50 227 ILE A O 1
ATOM 1842 N N . ILE A 1 228 ? -18.222 -11.866 18.049 1.00 98.31 228 ILE A N 1
ATOM 1843 C CA . ILE A 1 228 ? -18.430 -10.634 17.271 1.00 98.31 228 ILE A CA 1
ATOM 1844 C C . ILE A 1 228 ? -17.150 -9.778 17.234 1.00 98.31 228 ILE A C 1
ATOM 1846 O O . ILE A 1 228 ? -16.838 -9.181 16.201 1.00 98.31 228 ILE A O 1
ATOM 1850 N N . ARG A 1 229 ? -16.347 -9.757 18.306 1.00 97.00 229 ARG A N 1
ATOM 1851 C CA . ARG A 1 229 ? -15.017 -9.116 18.292 1.00 97.00 229 ARG A CA 1
ATOM 1852 C C . ARG A 1 229 ? -14.033 -9.841 17.360 1.00 97.00 229 ARG A C 1
ATOM 1854 O O . ARG A 1 229 ? -13.261 -9.170 16.666 1.00 97.00 229 ARG A O 1
ATOM 1861 N N . SER A 1 230 ? -14.103 -11.174 17.261 1.00 97.75 230 SER A N 1
ATOM 1862 C CA . SER A 1 230 ? -13.380 -11.935 16.223 1.00 97.75 230 SER A CA 1
ATOM 1863 C C . SER A 1 230 ? -13.816 -11.505 14.819 1.00 97.75 230 SER A C 1
ATOM 1865 O O . SER A 1 230 ? -12.971 -11.183 13.979 1.00 97.75 230 SER A O 1
ATOM 1867 N N . ALA A 1 231 ? -15.126 -11.358 14.597 1.00 98.19 231 ALA A N 1
ATOM 1868 C CA . ALA A 1 231 ? -15.662 -10.897 13.320 1.00 98.19 231 ALA A CA 1
ATOM 1869 C C . ALA A 1 231 ? -15.160 -9.505 12.911 1.00 98.19 231 ALA A C 1
ATOM 1871 O O . ALA A 1 231 ? -14.855 -9.290 11.739 1.00 98.19 231 ALA A O 1
ATOM 1872 N N . LEU A 1 232 ? -15.011 -8.562 13.852 1.00 97.25 232 LEU A N 1
ATOM 1873 C CA . LEU A 1 232 ? -14.408 -7.249 13.570 1.00 97.25 232 LEU A CA 1
ATOM 1874 C C . LEU A 1 232 ? -12.960 -7.366 13.083 1.00 97.25 232 LEU A C 1
ATOM 1876 O O . LEU A 1 232 ? -12.551 -6.634 12.180 1.00 97.25 232 LEU A O 1
ATOM 1880 N N . SER A 1 233 ? -12.192 -8.297 13.647 1.00 96.88 233 SER A N 1
ATOM 1881 C CA . SER A 1 233 ? -10.822 -8.564 13.196 1.00 96.88 233 SER A CA 1
ATOM 1882 C C . SER A 1 233 ? -10.815 -9.121 11.771 1.00 96.88 233 SER A C 1
ATOM 1884 O O . SER A 1 233 ? -10.060 -8.635 10.928 1.00 96.88 233 SER A O 1
ATOM 1886 N N . SER A 1 234 ? -11.709 -10.068 11.469 1.00 97.62 234 SER A N 1
ATOM 1887 C CA . SER A 1 234 ? -11.900 -10.615 10.120 1.00 97.62 234 SER A CA 1
ATOM 1888 C C . SER A 1 234 ? -12.355 -9.539 9.115 1.00 97.62 234 SER A C 1
ATOM 1890 O O . SER A 1 234 ? -11.798 -9.450 8.021 1.00 97.62 234 SER A O 1
ATOM 1892 N N . LEU A 1 235 ? -13.287 -8.651 9.490 1.00 97.50 235 LEU A N 1
ATOM 1893 C CA . LEU A 1 235 ? -13.712 -7.512 8.658 1.00 97.50 235 LEU A CA 1
ATOM 1894 C C . LEU A 1 235 ? -12.565 -6.540 8.379 1.00 97.50 235 LEU A C 1
ATOM 1896 O O . LEU A 1 235 ? -12.423 -6.072 7.249 1.00 97.50 235 LEU A O 1
ATOM 1900 N N . ARG A 1 236 ? -11.720 -6.252 9.375 1.00 95.94 236 ARG A N 1
ATOM 1901 C CA . ARG A 1 236 ? -10.533 -5.417 9.164 1.00 95.94 236 ARG A CA 1
ATOM 1902 C C . ARG A 1 236 ? -9.569 -6.063 8.178 1.00 95.94 236 ARG A C 1
ATOM 1904 O O . ARG A 1 236 ? -9.076 -5.366 7.298 1.00 95.94 236 ARG A O 1
ATOM 1911 N N . GLN A 1 237 ? -9.320 -7.367 8.284 1.00 96.31 237 GLN A N 1
ATOM 1912 C CA . GLN A 1 237 ? -8.480 -8.065 7.306 1.00 96.31 237 GLN A CA 1
ATOM 1913 C C . GLN A 1 237 ? -9.085 -7.974 5.900 1.00 96.31 237 GLN A C 1
ATOM 1915 O O . GLN A 1 237 ? -8.389 -7.600 4.958 1.00 96.31 237 GLN A O 1
ATOM 1920 N N . ALA A 1 238 ? -10.397 -8.193 5.761 1.00 96.19 238 ALA A N 1
ATOM 1921 C CA . ALA A 1 238 ? -11.084 -7.998 4.485 1.00 96.19 238 ALA A CA 1
ATOM 1922 C C . ALA A 1 238 ? -10.868 -6.580 3.927 1.00 96.19 238 ALA A C 1
ATOM 1924 O O . ALA A 1 238 ? -10.538 -6.421 2.754 1.00 96.19 238 ALA A O 1
ATOM 1925 N N . TYR A 1 239 ? -10.988 -5.558 4.776 1.00 95.12 239 TYR A N 1
ATOM 1926 C CA . TYR A 1 239 ? -10.763 -4.159 4.417 1.00 95.12 239 TYR A CA 1
ATOM 1927 C C . TYR A 1 239 ? -9.310 -3.851 4.016 1.00 95.12 239 TYR A C 1
ATOM 1929 O O . TYR A 1 239 ? -9.101 -3.176 3.014 1.00 95.12 239 TYR A O 1
ATOM 1937 N N . LEU A 1 240 ? -8.300 -4.363 4.728 1.00 93.25 240 LEU A N 1
ATOM 1938 C CA . LEU A 1 240 ? -6.884 -4.136 4.385 1.00 93.25 240 LEU A CA 1
ATOM 1939 C C . LEU A 1 240 ? -6.462 -4.856 3.089 1.00 93.25 240 LEU A C 1
ATOM 1941 O O . LEU A 1 240 ? -5.556 -4.420 2.370 1.00 93.25 240 LEU A O 1
ATOM 1945 N N . HIS A 1 241 ? -7.117 -5.974 2.776 1.00 92.94 241 HIS A N 1
ATOM 1946 C CA . HIS A 1 241 ? -6.926 -6.683 1.514 1.00 92.94 241 HIS A CA 1
ATOM 1947 C C . HIS A 1 241 ? -7.714 -6.058 0.345 1.00 92.94 241 HIS A C 1
ATOM 1949 O O . HIS A 1 241 ? -7.409 -6.377 -0.806 1.00 92.94 241 HIS A O 1
ATOM 1955 N N . ASP A 1 242 ? -8.658 -5.151 0.619 1.00 89.56 242 ASP A N 1
ATOM 1956 C CA . ASP A 1 242 ? -9.471 -4.437 -0.369 1.00 89.56 242 ASP A CA 1
ATOM 1957 C C . ASP A 1 242 ? -8.976 -3.003 -0.627 1.00 89.56 242 ASP A C 1
ATOM 1959 O O . ASP A 1 242 ? -8.550 -2.271 0.271 1.00 89.56 242 ASP A O 1
ATOM 1963 N N . ASN A 1 243 ? -9.064 -2.574 -1.885 1.00 74.88 243 ASN A N 1
ATOM 1964 C CA . ASN A 1 243 ? -8.610 -1.252 -2.320 1.00 74.88 243 ASN A CA 1
ATOM 1965 C C . ASN A 1 243 ? -9.744 -0.270 -2.634 1.00 74.88 243 ASN A C 1
ATOM 1967 O O . ASN A 1 243 ? -9.459 0.854 -3.034 1.00 74.88 243 ASN A O 1
ATOM 1971 N N . LYS A 1 244 ? -11.010 -0.681 -2.485 1.00 80.00 244 LYS A N 1
ATOM 1972 C CA . LYS A 1 244 ? -12.187 0.126 -2.855 1.00 80.00 244 LYS A CA 1
ATOM 1973 C C . LYS A 1 244 ? -13.006 0.572 -1.648 1.00 80.00 244 LYS A C 1
ATOM 1975 O O . LYS A 1 244 ? -14.168 0.933 -1.813 1.00 80.00 244 LYS A O 1
ATOM 1980 N N . ASP A 1 245 ? -12.442 0.461 -0.445 1.00 85.44 245 ASP A N 1
ATOM 1981 C CA . ASP A 1 245 ? -13.141 0.687 0.826 1.00 85.44 245 ASP A CA 1
ATOM 1982 C C . ASP A 1 245 ? -14.454 -0.109 0.954 1.00 85.44 245 ASP A C 1
ATOM 1984 O O . ASP A 1 245 ? -15.332 0.231 1.752 1.00 85.44 245 ASP A O 1
ATOM 1988 N N . LYS A 1 246 ? -14.595 -1.214 0.206 1.00 93.00 246 LYS A N 1
ATOM 1989 C CA . LYS A 1 246 ? -15.851 -1.960 0.052 1.00 93.00 246 LYS A CA 1
ATOM 1990 C C . LYS A 1 246 ? -16.405 -2.429 1.395 1.00 93.00 246 LYS A C 1
ATOM 1992 O O . LYS A 1 246 ? -17.616 -2.472 1.592 1.00 93.00 246 LYS A O 1
ATOM 1997 N N . TYR A 1 247 ? -15.512 -2.784 2.315 1.00 95.25 247 TYR A N 1
ATOM 1998 C CA . TYR A 1 247 ? -15.854 -3.350 3.619 1.00 95.25 247 TYR A CA 1
ATOM 1999 C C . TYR A 1 247 ? -15.856 -2.318 4.760 1.00 95.25 247 TYR A C 1
ATOM 2001 O O . TYR A 1 247 ? -16.181 -2.677 5.892 1.00 95.25 247 TYR A O 1
ATOM 2009 N N . LYS A 1 248 ? -15.546 -1.038 4.487 1.00 92.88 248 LYS A N 1
ATOM 2010 C CA . LYS A 1 248 ? -15.427 0.010 5.520 1.00 92.88 248 LYS A CA 1
ATOM 2011 C C . LYS A 1 248 ? -16.742 0.244 6.265 1.00 92.88 248 LYS A C 1
ATOM 2013 O O . LYS A 1 248 ? -16.765 0.253 7.492 1.00 92.88 248 LYS A O 1
ATOM 2018 N N . ASN A 1 249 ? -17.846 0.374 5.529 1.00 93.00 249 ASN A N 1
ATOM 2019 C CA . ASN A 1 249 ? -19.162 0.645 6.118 1.00 93.00 249 ASN A CA 1
ATOM 2020 C C . ASN A 1 249 ? -19.640 -0.493 7.025 1.00 93.00 249 ASN A C 1
ATOM 2022 O O . ASN A 1 249 ? -20.201 -0.240 8.087 1.00 93.00 249 ASN A O 1
ATOM 2026 N N . GLU A 1 250 ? -19.389 -1.742 6.632 1.00 96.12 250 GLU A N 1
ATOM 2027 C CA . GLU A 1 250 ? -19.753 -2.902 7.446 1.00 96.12 250 GLU A CA 1
ATOM 2028 C C . GLU A 1 250 ? -18.904 -2.980 8.721 1.00 96.12 250 GLU A C 1
ATOM 2030 O O . GLU A 1 250 ? -19.437 -3.233 9.802 1.00 96.12 250 GLU A O 1
ATOM 2035 N N . LEU A 1 251 ? -17.599 -2.702 8.616 1.00 95.75 251 LEU A N 1
ATOM 2036 C CA . LEU A 1 251 ? -16.697 -2.626 9.764 1.00 95.75 251 LEU A CA 1
ATOM 2037 C C . LEU A 1 251 ? -17.151 -1.556 10.771 1.00 95.75 251 LEU A C 1
ATOM 2039 O O . LEU A 1 251 ? -17.226 -1.839 11.967 1.00 95.75 251 LEU A O 1
ATOM 2043 N N . LEU A 1 252 ? -17.518 -0.362 10.294 1.00 93.56 252 LEU A N 1
ATOM 2044 C CA . LEU A 1 252 ? -18.060 0.717 11.130 1.00 93.56 252 LEU A CA 1
ATOM 2045 C C . LEU A 1 252 ? -19.394 0.325 11.777 1.00 93.56 252 LEU A C 1
ATOM 2047 O O . LEU A 1 252 ? -19.567 0.491 12.986 1.00 93.56 252 LEU A O 1
ATOM 2051 N N . ARG A 1 253 ? -20.319 -0.248 10.995 1.00 95.12 253 ARG A N 1
ATOM 2052 C CA . ARG A 1 253 ? -21.633 -0.709 11.471 1.00 95.12 253 ARG A CA 1
ATOM 2053 C C . ARG A 1 253 ? -21.492 -1.718 12.607 1.00 95.12 253 ARG A C 1
ATOM 2055 O O . ARG A 1 253 ? -22.123 -1.563 13.651 1.00 95.12 253 ARG A O 1
ATOM 2062 N N . MET A 1 254 ? -20.647 -2.730 12.420 1.00 96.88 254 MET A N 1
ATOM 2063 C CA . MET A 1 254 ? -20.408 -3.751 13.439 1.00 96.88 254 MET A CA 1
ATOM 2064 C C . MET A 1 254 ? -19.634 -3.203 14.641 1.00 96.88 254 MET A C 1
ATOM 2066 O O . MET A 1 254 ? -19.889 -3.622 15.769 1.00 96.88 254 MET A O 1
ATOM 2070 N N . GLY A 1 255 ? -18.737 -2.237 14.434 1.00 95.19 255 GLY A N 1
ATOM 2071 C CA . GLY A 1 255 ? -18.054 -1.540 15.522 1.00 95.19 255 GLY A CA 1
ATOM 2072 C C . GLY A 1 255 ? -19.021 -0.793 16.432 1.00 95.19 255 GLY A C 1
ATOM 2073 O O . GLY A 1 255 ? -18.946 -0.932 17.654 1.00 95.19 255 GLY A O 1
ATOM 2074 N N . ASN A 1 256 ? -19.972 -0.061 15.842 1.00 94.19 256 ASN A N 1
ATOM 2075 C CA . ASN A 1 256 ? -21.018 0.618 16.604 1.00 94.19 256 ASN A CA 1
ATOM 2076 C C . ASN A 1 256 ? -21.917 -0.382 17.344 1.00 94.19 256 ASN A C 1
ATOM 2078 O O . ASN A 1 256 ? -22.213 -0.175 18.516 1.00 94.19 256 ASN A O 1
ATOM 2082 N N . PHE A 1 257 ? -22.273 -1.506 16.709 1.00 95.88 257 PHE A N 1
ATOM 2083 C CA . PHE A 1 257 ? -23.031 -2.568 17.376 1.00 95.88 257 PHE A CA 1
ATOM 2084 C C . PHE A 1 257 ? -22.312 -3.093 18.630 1.00 95.88 257 PHE A C 1
ATOM 2086 O O . PHE A 1 257 ? -22.919 -3.176 19.696 1.00 95.88 257 PHE A O 1
ATOM 2093 N N . VAL A 1 258 ? -21.014 -3.411 18.527 1.00 95.75 258 VAL A N 1
ATOM 2094 C CA . VAL A 1 258 ? -20.222 -3.879 19.679 1.00 95.75 258 VAL A CA 1
ATOM 2095 C C . VAL A 1 258 ? -20.188 -2.828 20.780 1.00 95.75 258 VAL A C 1
ATOM 2097 O O . VAL A 1 258 ? -20.390 -3.154 21.949 1.00 95.75 258 VAL A O 1
ATOM 2100 N N . TYR A 1 259 ? -19.979 -1.565 20.410 1.00 94.25 259 TYR A N 1
ATOM 2101 C CA . TYR A 1 259 ? -19.978 -0.461 21.358 1.00 94.25 259 TYR A CA 1
ATOM 2102 C C . TYR A 1 259 ? -21.326 -0.312 22.086 1.00 94.25 259 TYR A C 1
ATOM 2104 O O . TYR A 1 259 ? -21.343 -0.185 23.308 1.00 94.25 259 TYR A O 1
ATOM 2112 N N . GLU A 1 260 ? -22.446 -0.331 21.364 1.00 94.12 260 GLU A N 1
ATOM 2113 C CA . GLU A 1 260 ? -23.782 -0.145 21.944 1.00 94.12 260 GLU A CA 1
ATOM 2114 C C . GLU A 1 260 ? -24.219 -1.333 22.802 1.00 94.12 260 GLU A C 1
ATOM 2116 O O . GLU A 1 260 ? -24.856 -1.132 23.838 1.00 94.12 260 GLU A O 1
ATOM 2121 N N . ARG A 1 261 ? -23.886 -2.560 22.382 1.00 96.31 261 ARG A N 1
ATOM 2122 C CA . ARG A 1 261 ? -24.343 -3.781 23.054 1.00 96.31 261 ARG A CA 1
ATOM 2123 C C . ARG A 1 261 ? -23.452 -4.195 24.219 1.00 96.31 261 ARG A C 1
ATOM 2125 O O . ARG A 1 261 ? -23.976 -4.509 25.280 1.00 96.31 261 ARG A O 1
ATOM 2132 N N . PHE A 1 262 ? -22.138 -4.216 24.011 1.00 95.62 262 PHE A N 1
ATOM 2133 C CA . PHE A 1 262 ? -21.171 -4.769 24.968 1.00 95.62 262 PHE A CA 1
ATOM 2134 C C . PHE A 1 262 ? -20.309 -3.687 25.631 1.00 95.62 262 PHE A C 1
ATOM 2136 O O . PHE A 1 262 ? -19.671 -3.926 26.652 1.00 95.62 262 PHE A O 1
ATOM 2143 N N . GLY A 1 263 ? -20.288 -2.476 25.069 1.00 93.19 263 GLY A N 1
ATOM 2144 C CA . GLY A 1 263 ? -19.354 -1.434 25.472 1.00 93.19 263 GLY A CA 1
ATOM 2145 C C . GLY A 1 263 ? -17.961 -1.621 24.864 1.00 93.19 263 GLY A C 1
ATOM 2146 O O . GLY A 1 263 ? -17.630 -2.607 24.201 1.00 93.19 263 GLY A O 1
ATOM 2147 N N . CYS A 1 264 ? -17.111 -0.619 2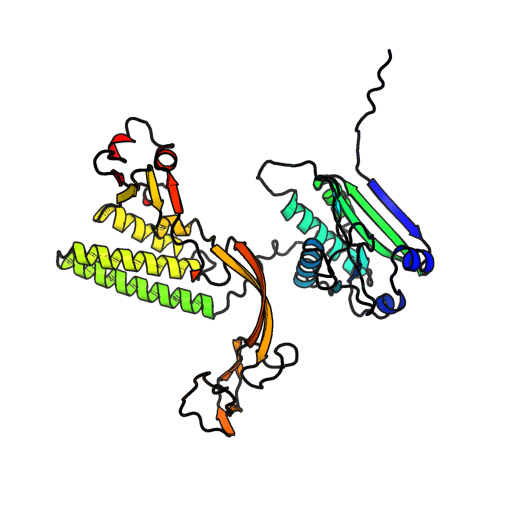5.062 1.00 91.81 264 CYS A N 1
ATOM 2148 C CA . CYS A 1 264 ? -15.710 -0.678 24.665 1.00 91.81 264 CYS A CA 1
ATOM 2149 C C . CYS A 1 264 ? -14.876 0.065 25.705 1.00 91.81 264 CYS A C 1
ATOM 2151 O O . CYS A 1 264 ? -14.950 1.292 25.814 1.00 91.81 264 CYS A O 1
ATOM 2153 N N . GLU A 1 265 ? -14.117 -0.693 26.487 1.00 92.50 265 GLU A N 1
ATOM 2154 C CA . GLU A 1 265 ? -13.190 -0.175 27.486 1.00 92.50 265 GLU A CA 1
ATOM 2155 C C . GLU A 1 265 ? -11.761 -0.447 27.020 1.00 92.50 265 GLU A C 1
ATOM 2157 O O . GLU A 1 265 ? -11.456 -1.533 26.538 1.00 92.50 265 GLU A O 1
ATOM 2162 N N . LEU A 1 266 ? -10.904 0.559 27.144 1.00 92.25 266 LEU A N 1
ATOM 2163 C CA . LEU A 1 266 ? -9.474 0.467 26.903 1.00 92.25 266 LEU A CA 1
ATOM 2164 C C . LEU A 1 266 ? -8.772 0.418 28.254 1.00 92.25 266 LEU A C 1
ATOM 2166 O O . LEU A 1 266 ? -9.045 1.247 29.131 1.00 92.25 266 LEU A O 1
ATOM 2170 N N . GLU A 1 267 ? -7.865 -0.539 28.401 1.00 92.88 267 GLU A N 1
ATOM 2171 C CA . GLU A 1 267 ? -6.963 -0.597 29.542 1.00 92.88 267 GLU A CA 1
ATOM 2172 C C . GLU A 1 267 ? -5.880 0.473 29.393 1.00 92.88 267 GLU A C 1
ATOM 2174 O O . GLU A 1 267 ? -5.302 0.661 28.317 1.00 92.88 267 GLU A O 1
ATOM 2179 N N . VAL A 1 268 ? -5.638 1.203 30.478 1.00 95.50 268 VAL A N 1
ATOM 2180 C CA . VAL A 1 268 ? -4.616 2.244 30.561 1.00 95.50 268 VAL A CA 1
ATOM 2181 C C . VAL A 1 268 ? -3.528 1.762 31.513 1.00 95.50 268 VAL A C 1
ATOM 2183 O O . VAL A 1 268 ? -3.818 1.360 32.638 1.00 95.50 268 VAL A O 1
ATOM 2186 N N . SER A 1 269 ? -2.271 1.798 31.079 1.00 95.31 269 SER A N 1
ATOM 2187 C CA . SER A 1 269 ? -1.137 1.454 31.936 1.00 95.31 269 SER A CA 1
ATOM 2188 C C . SER A 1 269 ? -0.979 2.444 33.098 1.00 95.31 269 SER A C 1
ATOM 2190 O O . SER A 1 269 ? -1.591 3.519 33.132 1.00 95.31 269 SER A O 1
ATOM 2192 N N . GLU A 1 270 ? -0.121 2.104 34.060 1.00 94.75 270 GLU A N 1
ATOM 2193 C CA . GLU A 1 270 ? 0.226 3.011 35.162 1.00 94.75 270 GLU A CA 1
ATOM 2194 C C . GLU A 1 270 ? 0.797 4.341 34.649 1.00 94.75 270 GLU A C 1
ATOM 2196 O O . GLU A 1 270 ? 0.405 5.398 35.149 1.00 94.75 270 GLU A O 1
ATOM 2201 N N . ASP A 1 271 ? 1.588 4.283 33.573 1.00 95.00 271 ASP A N 1
ATOM 2202 C CA . ASP A 1 271 ? 2.185 5.426 32.868 1.00 95.00 271 ASP A CA 1
ATOM 2203 C C . ASP A 1 271 ? 1.189 6.214 31.997 1.00 95.00 271 ASP A C 1
ATOM 2205 O O . ASP A 1 271 ? 1.583 7.076 31.214 1.00 95.00 271 ASP A O 1
ATOM 2209 N N . GLY A 1 272 ? -0.109 5.904 32.076 1.00 95.25 272 GLY A N 1
ATOM 2210 C CA . GLY A 1 272 ? -1.140 6.618 31.326 1.00 95.25 272 GLY A CA 1
ATOM 2211 C C . GLY A 1 272 ? -1.211 6.249 29.843 1.00 95.25 272 GLY A C 1
ATOM 2212 O O . GLY A 1 272 ? -1.809 6.997 29.069 1.00 95.25 272 GLY A O 1
ATOM 2213 N N . ILE A 1 273 ? -0.631 5.124 29.414 1.00 94.69 273 ILE A N 1
ATOM 2214 C CA . ILE A 1 273 ? -0.649 4.683 28.012 1.00 94.69 273 ILE A CA 1
ATOM 2215 C C . ILE A 1 273 ? -1.833 3.744 27.784 1.00 94.69 273 ILE A C 1
ATOM 2217 O O . ILE A 1 273 ? -1.941 2.701 28.421 1.00 94.69 273 ILE A O 1
ATOM 2221 N N . ALA A 1 274 ? -2.709 4.101 26.849 1.00 94.69 274 ALA A N 1
ATOM 2222 C CA . ALA A 1 274 ? -3.761 3.235 26.340 1.00 94.69 274 ALA A CA 1
ATOM 2223 C C . ALA A 1 274 ? -3.319 2.592 25.020 1.00 94.69 274 ALA A C 1
ATOM 2225 O O . ALA A 1 274 ? -2.787 3.258 24.127 1.00 94.69 274 ALA A O 1
ATOM 2226 N N . ASN A 1 275 ? -3.584 1.299 24.891 1.00 94.00 275 ASN A N 1
ATOM 2227 C CA . ASN A 1 275 ? -3.287 0.513 23.702 1.00 94.00 275 ASN A CA 1
ATOM 2228 C C . ASN A 1 275 ? -4.504 0.511 22.772 1.00 94.00 275 ASN A C 1
ATOM 2230 O O . ASN A 1 275 ? -5.535 -0.070 23.100 1.00 94.00 275 ASN A O 1
ATOM 2234 N N . LEU A 1 276 ? -4.405 1.182 21.621 1.00 93.19 276 LEU A N 1
ATOM 2235 C CA . LEU A 1 276 ? -5.485 1.205 20.634 1.00 93.19 276 LEU A CA 1
ATOM 2236 C C . LEU A 1 276 ? -5.328 0.027 19.670 1.00 93.19 276 LEU A C 1
ATOM 2238 O O . LEU A 1 276 ? -4.569 0.110 18.705 1.00 93.19 276 LEU A O 1
ATOM 2242 N N . ASP A 1 277 ? -6.052 -1.056 19.926 1.00 94.00 277 ASP A N 1
ATOM 2243 C CA . ASP A 1 277 ? -6.072 -2.277 19.108 1.00 94.00 277 ASP A CA 1
ATOM 2244 C C . ASP A 1 277 ? -7.416 -2.508 18.385 1.00 94.00 277 ASP A C 1
ATOM 2246 O O . ASP A 1 277 ? -7.568 -3.456 17.613 1.00 94.00 277 ASP A O 1
ATOM 2250 N N . CYS A 1 278 ? -8.397 -1.623 18.600 1.00 94.38 278 CYS A N 1
ATOM 2251 C CA . CYS A 1 278 ? -9.723 -1.733 18.001 1.00 94.38 278 CYS A CA 1
ATOM 2252 C C . CYS A 1 278 ? -9.629 -1.801 16.466 1.00 94.38 278 CYS A C 1
ATOM 2254 O O . CYS A 1 278 ? -9.137 -0.848 15.844 1.00 94.38 278 CYS A O 1
ATOM 2256 N N . PRO A 1 279 ? -10.187 -2.851 15.830 1.00 95.62 279 PRO A N 1
ATOM 2257 C CA . PRO A 1 279 ? -10.099 -3.011 14.386 1.00 95.62 279 PRO A CA 1
ATOM 2258 C C . PRO A 1 279 ? -10.674 -1.835 13.585 1.00 95.62 279 PRO A C 1
ATOM 2260 O O . PRO A 1 279 ? -10.188 -1.539 12.496 1.00 95.62 279 PRO A O 1
ATOM 2263 N N . VAL A 1 280 ? -11.673 -1.137 14.136 1.00 94.06 280 VAL A N 1
ATOM 2264 C CA . VAL A 1 280 ? -12.276 0.046 13.507 1.00 94.06 280 VAL A CA 1
ATOM 2265 C C . VAL A 1 280 ? -11.313 1.231 13.507 1.00 94.06 280 VAL A C 1
ATOM 2267 O O . VAL A 1 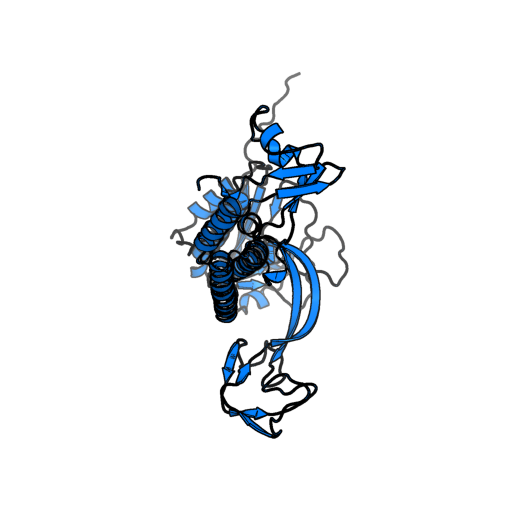280 ? -11.058 1.796 12.450 1.00 94.06 280 VAL A O 1
ATOM 2270 N N . ILE A 1 281 ? -10.712 1.567 14.654 1.00 91.50 281 ILE A N 1
ATOM 2271 C CA . ILE A 1 281 ? -9.740 2.674 14.756 1.00 91.50 281 ILE A CA 1
ATOM 2272 C C . ILE A 1 281 ? -8.552 2.411 13.830 1.00 91.50 281 ILE A C 1
ATOM 2274 O O . ILE A 1 281 ? -8.116 3.279 13.078 1.00 91.50 281 ILE A O 1
ATOM 2278 N N . LEU A 1 282 ? -8.052 1.178 13.853 1.00 93.06 282 LEU A N 1
ATOM 2279 C CA . LEU A 1 282 ? -6.918 0.765 13.040 1.00 93.06 282 LEU A CA 1
ATOM 2280 C C . LEU A 1 282 ? -7.238 0.656 11.540 1.00 93.06 282 LEU A C 1
ATOM 2282 O O . LEU A 1 282 ? -6.334 0.369 10.758 1.00 93.06 282 LEU A O 1
ATOM 2286 N N . SER A 1 283 ? -8.495 0.824 11.119 1.00 90.50 283 SER A N 1
ATOM 2287 C CA . SER A 1 283 ? -8.873 0.838 9.698 1.00 90.50 283 SER A CA 1
ATOM 2288 C C . SER A 1 283 ? -8.651 2.202 9.037 1.00 90.50 283 SER A C 1
ATOM 2290 O O . SER A 1 283 ? -8.376 2.270 7.839 1.00 90.50 283 SER A O 1
ATOM 2292 N N . ASP A 1 284 ? -8.655 3.283 9.818 1.00 87.19 284 ASP A N 1
ATOM 2293 C CA . ASP A 1 284 ? -8.235 4.603 9.336 1.00 87.19 284 ASP A CA 1
ATOM 2294 C C . ASP A 1 284 ? -6.701 4.731 9.289 1.00 87.19 284 ASP A C 1
ATOM 2296 O O . ASP A 1 284 ? -6.159 5.649 8.680 1.00 87.19 284 ASP A O 1
ATOM 2300 N N . PHE A 1 285 ? -5.981 3.774 9.884 1.00 87.81 285 PHE A N 1
ATOM 2301 C CA . PHE A 1 285 ? -4.526 3.707 9.874 1.00 87.81 285 PHE A CA 1
ATOM 2302 C C . PHE A 1 285 ? -4.036 2.452 9.143 1.00 87.81 285 PHE A C 1
ATOM 2304 O O . PHE A 1 285 ? -3.606 1.472 9.749 1.00 87.81 285 PHE A O 1
ATOM 2311 N N . ARG A 1 286 ? -4.082 2.491 7.806 1.00 88.56 286 ARG A N 1
ATOM 2312 C CA . ARG A 1 286 ? -3.612 1.399 6.927 1.00 88.56 286 ARG A CA 1
ATOM 2313 C C . ARG A 1 286 ? -2.087 1.216 6.919 1.00 88.56 286 ARG A C 1
ATOM 2315 O O . ARG A 1 286 ? -1.587 0.258 6.332 1.00 88.56 286 ARG A O 1
ATOM 2322 N N . LYS A 1 287 ? -1.355 2.114 7.590 1.00 88.62 287 LYS A N 1
ATOM 2323 C CA . LYS A 1 287 ? 0.104 2.143 7.562 1.00 88.62 287 LYS A CA 1
ATOM 2324 C C . LYS A 1 287 ? 0.707 0.885 8.183 1.00 88.62 287 LYS A C 1
ATOM 2326 O O . LYS A 1 287 ? 0.174 0.311 9.136 1.00 88.62 287 LYS A O 1
ATOM 2331 N N . GLY A 1 288 ? 1.851 0.479 7.661 1.00 93.50 288 GLY A N 1
ATOM 2332 C CA . GLY A 1 288 ? 2.573 -0.699 8.113 1.00 93.50 288 GLY A CA 1
ATOM 2333 C C . GLY A 1 288 ? 4.004 -0.708 7.618 1.00 93.50 288 GLY A C 1
ATOM 2334 O O . GLY A 1 288 ? 4.461 0.230 6.964 1.00 93.50 288 GLY A O 1
ATOM 2335 N N . PHE A 1 289 ? 4.718 -1.780 7.930 1.00 91.50 289 PHE A N 1
ATOM 2336 C CA . PHE A 1 289 ? 6.092 -1.944 7.474 1.00 91.50 289 PHE A CA 1
ATOM 2337 C C . PHE A 1 289 ? 6.136 -2.738 6.171 1.00 91.50 289 PHE A C 1
ATOM 2339 O O . PHE A 1 289 ? 5.450 -3.747 6.007 1.00 91.50 289 PHE A O 1
ATOM 2346 N N . SER A 1 290 ? 6.965 -2.286 5.239 1.00 90.94 290 SER A N 1
ATOM 2347 C CA . SER A 1 290 ? 7.271 -3.007 4.011 1.00 90.94 290 SER A CA 1
ATOM 2348 C C . SER A 1 290 ? 8.778 -3.083 3.831 1.00 90.94 290 SER A C 1
ATOM 2350 O O . SER A 1 290 ? 9.506 -2.150 4.166 1.00 90.94 290 SER A O 1
ATOM 2352 N N . ILE A 1 291 ? 9.246 -4.208 3.305 1.00 88.00 291 ILE A N 1
ATOM 2353 C CA . ILE A 1 291 ? 10.661 -4.415 3.015 1.00 88.00 291 ILE A CA 1
ATOM 2354 C C . ILE A 1 291 ? 10.928 -3.897 1.602 1.00 88.00 291 ILE A C 1
ATOM 2356 O O . ILE A 1 291 ? 10.291 -4.344 0.647 1.00 88.00 291 ILE A O 1
ATOM 2360 N N . GLY A 1 292 ? 11.873 -2.972 1.478 1.00 85.31 292 GLY A N 1
ATOM 2361 C CA . GLY A 1 292 ? 12.537 -2.672 0.218 1.00 85.31 292 GLY A CA 1
ATOM 2362 C C . GLY A 1 292 ? 13.645 -3.694 0.006 1.00 85.31 292 GLY A C 1
ATOM 2363 O O . GLY A 1 292 ? 14.553 -3.809 0.830 1.00 85.31 292 GLY A O 1
ATOM 2364 N N . ALA A 1 293 ? 13.555 -4.486 -1.057 1.00 85.75 293 ALA A N 1
ATOM 2365 C CA . ALA A 1 293 ? 14.551 -5.500 -1.372 1.00 85.75 293 ALA A CA 1
ATOM 2366 C C . ALA A 1 293 ? 14.633 -5.740 -2.876 1.00 85.75 293 ALA A C 1
ATOM 2368 O O . ALA A 1 293 ? 13.633 -5.659 -3.591 1.00 85.75 293 ALA A O 1
ATOM 2369 N N . THR A 1 294 ? 15.820 -6.127 -3.331 1.00 85.50 294 THR A N 1
ATOM 2370 C CA . THR A 1 294 ? 16.016 -6.666 -4.674 1.00 85.50 294 THR A CA 1
ATOM 2371 C C . THR A 1 294 ? 15.928 -8.183 -4.600 1.00 85.50 294 THR A C 1
ATOM 2373 O O . THR A 1 294 ? 16.666 -8.825 -3.848 1.00 85.50 294 THR A O 1
ATOM 2376 N N . ALA A 1 295 ? 15.022 -8.765 -5.382 1.00 87.44 295 ALA A N 1
ATOM 2377 C CA . ALA A 1 295 ? 14.836 -10.206 -5.461 1.00 87.44 295 ALA A CA 1
ATOM 2378 C C . ALA A 1 295 ? 15.276 -10.731 -6.830 1.00 87.44 295 ALA A C 1
ATOM 2380 O O . ALA A 1 295 ? 14.881 -10.202 -7.868 1.00 87.44 295 ALA A O 1
ATOM 2381 N N . SER A 1 296 ? 16.052 -11.809 -6.831 1.00 91.31 296 SER A N 1
ATOM 2382 C CA . SER A 1 296 ? 16.205 -12.674 -7.999 1.00 91.31 296 SER A CA 1
ATOM 2383 C C . SER A 1 296 ? 15.337 -13.903 -7.793 1.00 91.31 296 SER A C 1
ATOM 2385 O O . SER A 1 296 ? 15.247 -14.429 -6.679 1.00 91.31 296 SER A O 1
ATOM 2387 N N . GLY A 1 297 ? 14.704 -14.375 -8.859 1.00 93.56 297 GLY A N 1
ATOM 2388 C CA . GLY A 1 297 ? 13.858 -15.547 -8.772 1.00 93.56 297 GLY A CA 1
ATOM 2389 C C . GLY A 1 297 ? 13.818 -16.354 -10.050 1.00 93.56 297 GLY A C 1
ATOM 2390 O O . GLY A 1 297 ? 14.286 -15.928 -11.108 1.00 93.56 297 GLY A O 1
ATOM 2391 N N . VAL A 1 298 ? 13.276 -17.555 -9.915 1.00 95.25 298 VAL A N 1
ATOM 2392 C CA . VAL A 1 298 ? 13.100 -18.504 -11.008 1.00 95.25 298 VAL A CA 1
ATOM 2393 C C . VAL A 1 298 ? 11.627 -18.833 -11.185 1.00 95.25 298 VAL A C 1
ATOM 2395 O O . VAL A 1 298 ? 10.840 -18.832 -10.236 1.00 95.25 298 VAL A O 1
ATOM 2398 N N . CYS A 1 299 ? 11.237 -19.109 -12.420 1.00 95.25 299 CYS A N 1
ATOM 2399 C CA . CYS A 1 299 ? 9.887 -19.527 -12.744 1.00 95.25 299 CYS A CA 1
ATOM 2400 C C . CYS A 1 299 ? 9.618 -20.931 -12.194 1.00 95.25 299 CYS A C 1
ATOM 2402 O O . CYS A 1 299 ? 10.365 -21.867 -12.479 1.00 95.25 299 CYS A O 1
ATOM 2404 N N . SER A 1 300 ? 8.502 -21.107 -11.486 1.00 95.69 300 SER A N 1
ATOM 2405 C CA . SER A 1 300 ? 8.114 -22.415 -10.956 1.00 95.69 300 SER A CA 1
ATOM 2406 C C . SER A 1 300 ? 7.838 -23.465 -12.017 1.00 95.69 300 SER A C 1
ATOM 2408 O O . SER A 1 300 ? 7.889 -24.631 -11.672 1.00 95.69 300 SER A O 1
ATOM 2410 N N . ILE A 1 301 ? 7.544 -23.081 -13.263 1.00 96.19 301 ILE A N 1
ATOM 2411 C CA . ILE A 1 301 ? 7.190 -24.011 -14.345 1.00 96.19 301 ILE A CA 1
ATOM 2412 C C . ILE A 1 301 ? 8.416 -24.522 -15.100 1.00 96.19 301 ILE A C 1
ATOM 2414 O O . ILE A 1 301 ? 8.399 -25.667 -15.532 1.00 96.19 301 ILE A O 1
ATOM 2418 N N . CYS A 1 302 ? 9.451 -23.701 -15.304 1.00 94.31 302 CYS A N 1
ATOM 2419 C CA . CYS A 1 302 ? 10.598 -24.071 -16.147 1.00 94.31 302 CYS A CA 1
ATOM 2420 C C . CYS A 1 302 ? 11.971 -23.899 -15.486 1.00 94.31 302 CYS A C 1
ATOM 2422 O O . CYS A 1 302 ? 12.977 -24.182 -16.131 1.00 94.31 302 CYS A O 1
ATOM 2424 N N . GLY A 1 303 ? 12.036 -23.371 -14.260 1.00 93.31 303 GLY A N 1
ATOM 2425 C CA . GLY A 1 303 ? 13.279 -23.176 -13.507 1.00 93.31 303 GLY A CA 1
ATOM 2426 C C . GLY A 1 303 ? 14.194 -22.059 -14.021 1.00 93.31 303 GLY A C 1
ATOM 2427 O O . GLY A 1 303 ? 15.191 -21.747 -13.379 1.00 93.31 303 GLY A O 1
ATOM 2428 N N . LYS A 1 304 ? 13.871 -21.418 -15.151 1.00 94.06 304 LYS A N 1
ATOM 2429 C CA . LYS A 1 304 ? 14.649 -20.290 -15.690 1.00 94.06 304 LYS A CA 1
ATOM 2430 C C . LYS A 1 304 ? 14.432 -19.017 -14.876 1.00 94.06 304 LYS A C 1
ATOM 2432 O O . LYS A 1 304 ? 13.395 -18.873 -14.225 1.00 94.06 304 LYS A O 1
ATOM 2437 N N . SER A 1 305 ? 15.376 -18.078 -14.979 1.00 91.81 305 SER A N 1
ATOM 2438 C CA . SER A 1 305 ? 15.231 -16.713 -14.460 1.00 91.81 305 SER A CA 1
ATOM 2439 C C . SER A 1 305 ? 13.880 -16.122 -14.867 1.00 91.81 305 SER A C 1
ATOM 2441 O O . SER A 1 305 ? 13.464 -16.253 -16.022 1.00 91.81 305 SER A O 1
ATOM 2443 N N . THR A 1 306 ? 13.179 -15.471 -13.937 1.00 87.56 306 THR A N 1
ATOM 2444 C CA . THR A 1 306 ? 11.884 -14.838 -14.240 1.00 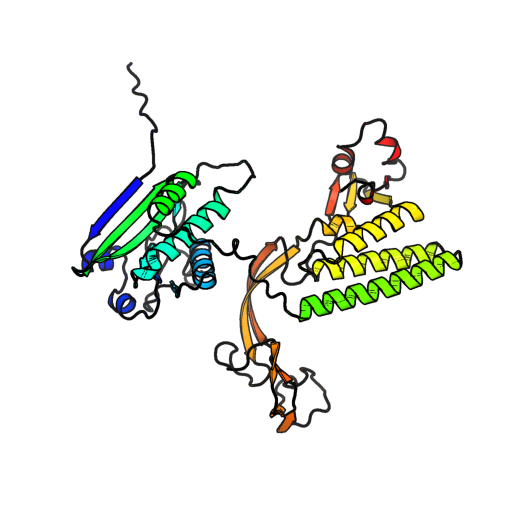87.56 306 THR A CA 1
ATOM 2445 C C . THR A 1 306 ? 11.979 -13.710 -15.263 1.00 87.56 306 THR A C 1
ATOM 2447 O O . THR A 1 306 ? 10.975 -13.407 -15.896 1.00 87.56 306 THR A O 1
ATOM 2450 N N . PHE A 1 307 ? 13.169 -13.146 -15.479 1.00 83.75 307 PHE A N 1
ATOM 2451 C CA . PHE A 1 307 ? 13.422 -12.144 -16.518 1.00 83.75 307 PHE A CA 1
ATOM 2452 C C . PHE A 1 307 ? 13.621 -12.749 -17.917 1.00 83.75 307 PHE A C 1
ATOM 2454 O O . PHE A 1 307 ? 13.439 -12.064 -18.914 1.00 83.75 307 PHE A O 1
ATOM 2461 N N . GLU A 1 308 ? 13.975 -14.034 -18.004 1.00 87.00 308 GLU A N 1
ATOM 2462 C CA . GLU A 1 308 ? 14.293 -14.728 -19.266 1.00 87.00 308 GLU A CA 1
ATOM 2463 C C . GLU A 1 308 ? 13.198 -15.719 -19.689 1.00 87.00 308 GLU A C 1
ATOM 2465 O O . GLU A 1 308 ? 13.275 -16.379 -20.728 1.00 87.00 308 GLU A O 1
ATOM 2470 N N . CYS A 1 309 ? 12.186 -15.891 -18.844 1.00 90.69 309 CYS A N 1
ATOM 2471 C CA . CYS A 1 309 ? 11.130 -16.866 -19.025 1.00 90.69 309 CYS A CA 1
ATOM 2472 C C . CYS A 1 309 ? 9.898 -16.237 -19.689 1.00 90.69 309 CYS A C 1
ATOM 2474 O O . CYS A 1 309 ? 9.460 -15.160 -19.305 1.00 90.69 309 CYS A O 1
ATOM 2476 N N . ALA A 1 310 ? 9.265 -16.963 -20.616 1.00 90.25 310 ALA A N 1
ATOM 2477 C CA . ALA A 1 310 ? 7.993 -16.553 -21.217 1.00 90.25 310 ALA A CA 1
ATOM 2478 C C . ALA A 1 310 ? 6.776 -16.724 -20.280 1.00 90.25 310 ALA A C 1
ATOM 2480 O O . ALA A 1 310 ? 5.693 -16.216 -20.568 1.00 90.25 310 ALA A O 1
ATOM 2481 N N . HIS A 1 311 ? 6.921 -17.454 -19.167 1.00 90.06 311 HIS A N 1
ATOM 2482 C CA . HIS A 1 311 ? 5.836 -17.670 -18.214 1.00 90.06 311 HIS A CA 1
ATOM 2483 C C . HIS A 1 311 ? 5.690 -16.467 -17.278 1.00 90.06 311 HIS A C 1
ATOM 2485 O O . HIS A 1 311 ? 6.462 -16.288 -16.336 1.00 90.06 311 HIS A O 1
ATOM 2491 N N . LEU A 1 312 ? 4.646 -15.679 -17.506 1.00 82.88 312 LEU A N 1
ATOM 2492 C CA . LEU A 1 312 ? 4.269 -14.560 -16.651 1.00 82.88 312 LEU A CA 1
ATOM 2493 C C . LEU A 1 312 ? 3.744 -15.056 -15.289 1.00 82.88 312 LEU A C 1
ATOM 2495 O O . LEU A 1 312 ? 2.791 -15.848 -15.277 1.00 82.88 312 LEU A O 1
ATOM 2499 N N . PRO A 1 313 ? 4.314 -14.593 -14.156 1.00 84.19 313 PRO A N 1
ATOM 2500 C CA . PRO A 1 313 ? 3.829 -14.934 -12.824 1.00 84.19 313 PRO A CA 1
ATOM 2501 C C . PRO A 1 313 ? 2.337 -14.631 -12.656 1.00 84.19 313 PRO A C 1
ATOM 2503 O O . PRO A 1 313 ? 1.842 -13.594 -13.091 1.00 84.19 313 PRO A O 1
ATOM 2506 N N . GLY A 1 314 ? 1.615 -15.547 -12.017 1.00 82.25 314 GLY A N 1
ATOM 2507 C CA . GLY A 1 314 ? 0.179 -15.438 -11.776 1.00 82.25 314 GLY A CA 1
ATOM 2508 C C . GLY A 1 314 ? -0.706 -16.073 -12.851 1.00 82.25 314 GLY A C 1
ATOM 2509 O O . GLY A 1 314 ? -1.842 -16.412 -12.531 1.00 82.25 314 GLY A O 1
ATOM 2510 N N . ARG A 1 315 ? -0.203 -16.295 -14.075 1.00 85.81 315 ARG A N 1
ATOM 2511 C CA . ARG A 1 315 ? -0.961 -16.963 -15.150 1.00 85.81 315 ARG A CA 1
ATOM 2512 C C . ARG A 1 315 ? -0.926 -18.483 -15.023 1.00 85.81 315 ARG A C 1
ATOM 2514 O O . ARG A 1 315 ? 0.048 -19.037 -14.515 1.00 85.81 315 ARG A O 1
ATOM 2521 N N . THR A 1 316 ? -1.972 -19.143 -15.509 1.00 92.38 316 THR A N 1
ATOM 2522 C CA . THR A 1 316 ? -2.043 -20.601 -15.644 1.00 92.38 316 THR A CA 1
ATOM 2523 C C . THR A 1 316 ? -1.588 -21.048 -17.029 1.00 92.38 316 THR A C 1
ATOM 2525 O O . THR A 1 316 ? -1.723 -20.311 -18.007 1.00 92.38 316 THR A O 1
ATOM 2528 N N . TYR A 1 317 ? -1.010 -22.244 -17.094 1.00 94.31 317 TYR A N 1
ATOM 2529 C CA . TYR A 1 317 ? -0.485 -22.845 -18.315 1.00 94.31 317 TYR A CA 1
ATOM 2530 C C . TYR A 1 317 ? -0.858 -24.321 -18.382 1.00 94.31 317 TYR A C 1
ATOM 2532 O O . TYR A 1 317 ? -0.858 -25.021 -17.366 1.00 94.31 317 TYR A O 1
ATOM 2540 N N . ASP A 1 318 ? -1.102 -24.785 -19.602 1.00 97.50 318 ASP A N 1
ATOM 2541 C CA . ASP A 1 318 ? -1.421 -26.175 -19.893 1.00 97.50 318 ASP A CA 1
ATOM 2542 C C . ASP A 1 318 ? -0.210 -26.965 -20.376 1.00 97.50 318 ASP A C 1
ATOM 2544 O O . ASP A 1 318 ? 0.798 -26.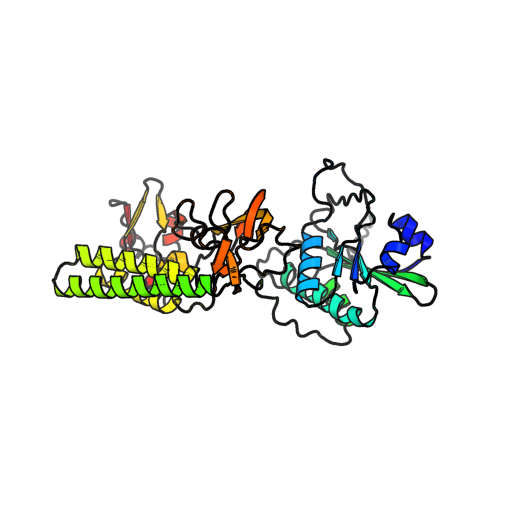406 -20.816 1.00 97.50 318 ASP A O 1
ATOM 2548 N N . ASN A 1 319 ? -0.333 -28.293 -20.340 1.00 96.75 319 ASN A N 1
ATOM 2549 C CA . ASN A 1 319 ? 0.682 -29.235 -20.808 1.00 96.75 319 ASN A CA 1
ATOM 2550 C C . ASN A 1 319 ? 2.059 -29.084 -20.134 1.00 96.75 319 ASN A C 1
ATOM 2552 O O . ASN A 1 319 ? 3.084 -2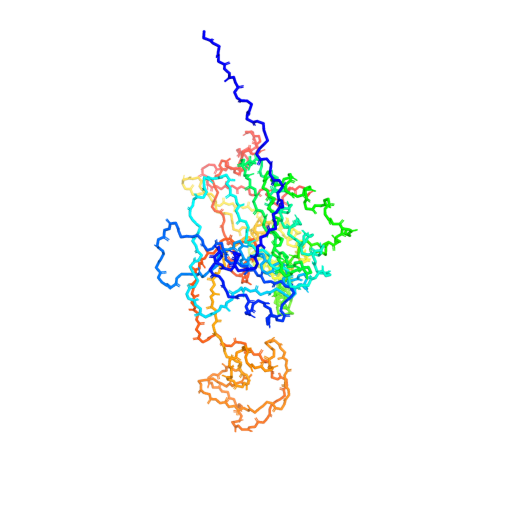9.446 -20.731 1.00 96.75 319 ASN A O 1
ATOM 2556 N N . VAL A 1 320 ? 2.090 -28.600 -18.891 1.00 97.31 320 VAL A N 1
ATOM 2557 C CA . VAL A 1 320 ? 3.314 -28.445 -18.100 1.00 97.31 320 VAL A CA 1
ATOM 2558 C C . VAL A 1 320 ? 3.808 -29.814 -17.645 1.00 97.31 320 VAL A C 1
ATOM 2560 O O . VAL A 1 320 ? 3.070 -30.579 -17.030 1.00 97.31 320 VAL A O 1
ATOM 2563 N N . VAL A 1 321 ? 5.067 -30.129 -17.947 1.00 97.44 321 VAL A N 1
ATOM 2564 C CA . VAL A 1 321 ? 5.698 -31.390 -17.537 1.00 97.44 321 VAL A CA 1
ATOM 2565 C C . VAL A 1 321 ? 6.082 -31.313 -16.063 1.00 97.44 321 VAL A C 1
ATOM 2567 O O . VAL A 1 321 ? 6.742 -30.363 -15.638 1.00 97.44 321 VAL A O 1
ATOM 2570 N N . CYS A 1 322 ? 5.689 -32.321 -15.290 1.00 97.50 322 CYS A N 1
ATOM 2571 C CA . CYS A 1 322 ? 6.062 -32.438 -13.890 1.00 97.50 322 CYS A CA 1
ATOM 2572 C C . CYS A 1 322 ? 7.543 -32.797 -13.745 1.00 97.50 322 CYS A C 1
ATOM 2574 O O . CYS A 1 322 ? 8.024 -33.771 -14.330 1.00 97.50 322 CYS A O 1
ATOM 2576 N N . TYR A 1 323 ? 8.253 -32.036 -12.922 1.00 95.94 323 TYR A N 1
ATOM 2577 C CA . TYR A 1 323 ? 9.584 -32.368 -12.436 1.00 95.94 323 TYR A CA 1
ATOM 2578 C C . TYR A 1 323 ? 9.743 -31.920 -10.982 1.00 95.94 323 TYR A C 1
ATOM 2580 O O . TYR A 1 323 ? 8.948 -31.143 -10.438 1.00 95.94 323 TYR A O 1
ATOM 2588 N N . LYS A 1 324 ? 10.788 -32.434 -10.337 1.00 94.19 324 LYS A N 1
ATOM 2589 C CA . LYS A 1 324 ? 11.087 -32.163 -8.936 1.00 94.19 324 LYS A CA 1
ATOM 2590 C C . LYS A 1 324 ? 12.587 -31.959 -8.771 1.00 94.19 324 LYS A C 1
ATOM 2592 O O . LYS A 1 324 ? 13.360 -32.870 -9.042 1.00 94.19 324 LYS A O 1
ATOM 2597 N N . GLU A 1 325 ? 12.962 -30.764 -8.337 1.00 87.19 325 GLU A N 1
ATOM 2598 C CA . GLU A 1 325 ? 14.281 -30.504 -7.753 1.00 87.19 325 GLU A CA 1
ATOM 2599 C C . GLU A 1 325 ? 14.133 -30.664 -6.235 1.00 87.19 325 GLU A C 1
ATOM 2601 O O . GLU A 1 325 ? 14.103 -31.788 -5.743 1.00 87.19 325 GLU A O 1
ATOM 2606 N N . ASP A 1 326 ? 13.864 -29.572 -5.516 1.00 89.31 326 ASP A N 1
ATOM 2607 C CA . ASP A 1 326 ? 13.538 -29.619 -4.082 1.00 89.31 326 ASP A CA 1
ATOM 2608 C C . ASP A 1 326 ? 12.035 -29.822 -3.831 1.00 89.31 326 ASP A C 1
ATOM 2610 O O . ASP A 1 326 ? 11.604 -30.475 -2.880 1.00 89.31 326 ASP A O 1
ATOM 2614 N N . ARG A 1 327 ? 11.202 -29.243 -4.701 1.00 94.31 327 ARG A N 1
ATOM 2615 C CA . ARG A 1 327 ? 9.735 -29.228 -4.601 1.00 94.31 327 ARG A CA 1
ATOM 2616 C C . ARG A 1 327 ? 9.123 -29.481 -5.967 1.00 94.31 327 ARG A C 1
ATOM 2618 O O . ARG A 1 327 ? 9.712 -29.114 -6.983 1.00 94.31 327 ARG A O 1
ATOM 2625 N N . CYS A 1 328 ? 7.930 -30.070 -5.995 1.00 96.06 328 CYS A N 1
ATOM 2626 C CA . CYS A 1 328 ? 7.194 -30.279 -7.240 1.00 96.06 328 CYS A CA 1
ATOM 2627 C C . CYS A 1 328 ? 6.940 -28.935 -7.944 1.00 96.06 328 CYS A C 1
ATOM 2629 O O . CYS A 1 328 ? 6.466 -27.977 -7.325 1.00 96.06 328 CYS A O 1
ATOM 2631 N N . ASN A 1 329 ? 7.246 -28.853 -9.238 1.00 96.12 329 ASN A N 1
ATOM 2632 C CA . ASN A 1 329 ? 7.025 -27.651 -10.044 1.00 96.12 329 ASN A CA 1
ATOM 2633 C C . ASN A 1 329 ? 5.522 -27.321 -10.216 1.00 96.12 329 ASN A C 1
ATOM 2635 O O . ASN A 1 329 ? 5.173 -26.148 -10.335 1.00 96.12 329 ASN A O 1
ATOM 2639 N N . ILE A 1 330 ? 4.647 -28.334 -10.124 1.00 96.31 330 ILE A N 1
ATOM 2640 C CA . ILE A 1 330 ? 3.185 -28.217 -10.262 1.00 96.31 330 ILE A CA 1
ATOM 2641 C C . ILE A 1 330 ? 2.522 -27.651 -8.995 1.00 96.31 330 ILE A C 1
ATOM 2643 O O . ILE A 1 330 ? 1.832 -26.638 -9.063 1.00 96.31 330 ILE A O 1
ATOM 2647 N N . CYS A 1 331 ? 2.737 -28.272 -7.825 1.00 94.25 331 CYS A N 1
ATOM 2648 C CA . CYS A 1 331 ? 2.027 -27.910 -6.583 1.00 94.25 331 CYS A CA 1
ATOM 2649 C C . CYS A 1 331 ? 2.899 -27.312 -5.472 1.00 94.25 331 CYS A C 1
ATOM 2651 O O . CYS A 1 331 ? 2.379 -26.940 -4.422 1.00 94.25 331 CYS A O 1
ATOM 2653 N N . ARG A 1 332 ? 4.220 -27.228 -5.671 1.00 93.44 332 ARG A N 1
ATOM 2654 C CA . ARG A 1 332 ? 5.198 -26.682 -4.707 1.00 93.44 332 ARG A CA 1
ATOM 2655 C C . ARG A 1 332 ? 5.323 -27.438 -3.381 1.00 93.44 332 ARG A C 1
ATOM 2657 O O . ARG A 1 332 ? 5.974 -26.934 -2.469 1.00 93.44 332 ARG A O 1
ATOM 2664 N N . GLN A 1 333 ? 4.766 -28.641 -3.276 1.00 94.81 333 GLN A N 1
ATOM 2665 C CA . GLN A 1 333 ? 4.942 -29.503 -2.108 1.00 94.81 333 GLN A CA 1
ATOM 2666 C C . GLN A 1 333 ? 6.200 -30.369 -2.241 1.00 94.81 333 GLN A C 1
ATOM 2668 O O . GLN A 1 333 ? 6.643 -30.697 -3.346 1.00 94.81 333 GLN A O 1
ATOM 2673 N N . GLU A 1 334 ? 6.777 -30.734 -1.097 1.00 93.94 334 GLU A N 1
ATOM 2674 C CA . GLU A 1 334 ? 7.916 -31.656 -1.024 1.00 93.94 334 GLU A CA 1
ATOM 2675 C C . GLU A 1 334 ? 7.479 -33.097 -1.290 1.00 93.94 334 GLU A C 1
ATOM 2677 O O . GLU A 1 334 ? 8.192 -33.826 -1.967 1.00 93.94 334 GLU A O 1
ATOM 2682 N N . ASN A 1 335 ? 6.286 -33.496 -0.844 1.00 95.31 335 ASN A N 1
ATOM 2683 C CA . ASN A 1 335 ? 5.704 -34.811 -1.1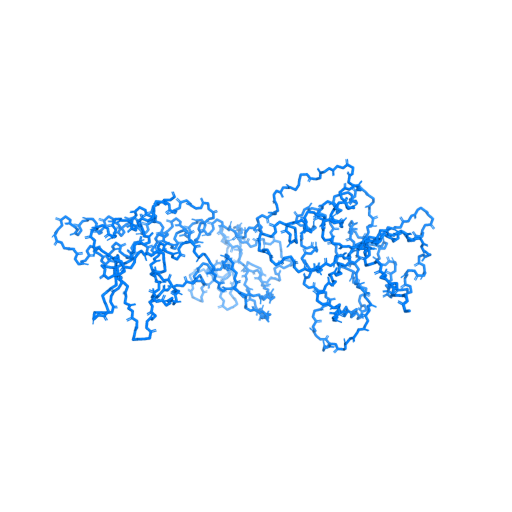08 1.00 95.31 335 ASN A CA 1
ATOM 2684 C C . ASN A 1 335 ? 4.310 -34.625 -1.712 1.00 95.31 335 ASN A C 1
ATOM 2686 O O . ASN A 1 335 ? 3.446 -34.026 -1.078 1.00 95.31 335 ASN A O 1
ATOM 2690 N N . CYS A 1 336 ? 4.110 -35.103 -2.939 1.00 96.19 336 CYS A N 1
ATOM 2691 C CA . CYS A 1 336 ? 2.832 -35.055 -3.643 1.00 96.19 336 CYS A CA 1
ATOM 2692 C C . CYS A 1 336 ? 2.718 -36.225 -4.621 1.00 96.19 336 CYS A C 1
ATOM 2694 O O . CYS A 1 336 ? 3.738 -36.750 -5.068 1.00 96.19 336 CYS A O 1
ATOM 2696 N N . ASP A 1 337 ? 1.493 -36.533 -5.033 1.00 97.38 337 ASP A N 1
ATOM 2697 C CA . ASP A 1 337 ? 1.188 -37.659 -5.925 1.00 97.38 337 ASP A CA 1
ATOM 2698 C C . ASP A 1 337 ? 1.366 -37.336 -7.422 1.00 97.38 337 ASP A C 1
ATOM 2700 O O . ASP A 1 337 ? 0.972 -38.118 -8.284 1.00 97.38 337 ASP A O 1
ATOM 2704 N N . HIS A 1 338 ? 1.948 -36.180 -7.764 1.00 97.31 338 HIS A N 1
ATOM 2705 C CA . HIS A 1 338 ? 2.245 -35.842 -9.155 1.00 97.31 338 HIS A CA 1
ATOM 2706 C C . HIS A 1 338 ? 3.357 -36.739 -9.708 1.00 97.31 338 HIS A C 1
ATOM 2708 O O . HIS A 1 338 ? 4.467 -36.780 -9.176 1.00 97.31 338 HIS A O 1
ATOM 2714 N N . GLU A 1 339 ? 3.077 -37.413 -10.818 1.00 97.81 339 GLU A N 1
ATOM 2715 C CA . GLU A 1 339 ? 4.010 -38.314 -11.482 1.00 97.81 339 GLU A CA 1
ATOM 2716 C C . GLU A 1 339 ? 5.041 -37.516 -12.293 1.00 97.81 339 GLU A C 1
ATOM 2718 O O . GLU A 1 339 ? 4.689 -36.683 -13.132 1.00 97.81 339 GLU A O 1
ATOM 2723 N N . ILE A 1 340 ? 6.331 -37.748 -12.034 1.00 97.69 340 ILE A N 1
ATOM 2724 C CA . ILE A 1 340 ? 7.428 -37.067 -12.736 1.00 97.69 340 ILE A CA 1
ATOM 2725 C C . ILE A 1 340 ? 7.407 -37.464 -14.218 1.00 97.69 340 ILE A C 1
ATOM 2727 O O . ILE A 1 340 ? 7.367 -38.645 -14.549 1.00 97.69 340 ILE A O 1
ATOM 2731 N N . GLY A 1 341 ? 7.470 -36.475 -15.112 1.00 97.25 341 GLY A N 1
ATOM 2732 C CA . GLY A 1 341 ? 7.386 -36.659 -16.566 1.00 97.25 341 GLY A CA 1
ATOM 2733 C C . GLY A 1 341 ? 5.965 -36.571 -17.137 1.00 97.25 341 GLY A C 1
ATOM 2734 O O . GLY A 1 341 ? 5.816 -36.312 -18.334 1.00 97.25 341 GLY A O 1
ATOM 2735 N N . SER A 1 342 ? 4.927 -36.697 -16.302 1.00 98.12 342 SER A N 1
ATOM 2736 C CA . SER A 1 342 ? 3.529 -36.529 -16.717 1.00 98.12 342 SER A CA 1
ATOM 2737 C C . SER A 1 342 ? 3.179 -35.054 -16.945 1.00 98.12 342 SER A C 1
ATOM 2739 O O . SER A 1 342 ? 3.818 -34.150 -16.400 1.00 98.12 342 SER A O 1
ATOM 2741 N N . ARG A 1 343 ? 2.183 -34.795 -17.803 1.00 98.25 343 ARG A N 1
ATOM 2742 C CA . ARG A 1 343 ? 1.734 -33.440 -18.163 1.00 98.25 343 ARG A CA 1
ATOM 2743 C C . ARG A 1 343 ? 0.498 -33.043 -17.372 1.00 98.25 343 ARG A C 1
ATOM 2745 O O . ARG A 1 343 ? -0.440 -33.828 -17.267 1.00 98.25 343 ARG A O 1
ATOM 2752 N N . TYR A 1 344 ? 0.492 -31.807 -16.891 1.00 97.75 344 TYR A N 1
ATOM 2753 C CA . TYR A 1 344 ? -0.589 -31.231 -16.104 1.00 97.75 344 TYR A CA 1
ATOM 2754 C C . TYR A 1 344 ? -1.090 -29.934 -16.739 1.00 97.75 344 TYR A C 1
ATOM 2756 O O . TYR A 1 344 ? -0.319 -29.183 -17.345 1.00 97.75 344 TYR A O 1
ATOM 2764 N N . ASN A 1 345 ? -2.392 -29.704 -16.596 1.00 97.31 345 ASN A N 1
ATOM 2765 C CA . ASN A 1 345 ? -3.079 -28.500 -17.046 1.00 97.31 345 ASN A CA 1
ATOM 2766 C C . ASN A 1 345 ? -3.347 -27.556 -15.873 1.00 97.31 345 ASN A C 1
ATOM 2768 O O . ASN A 1 345 ? -3.186 -27.954 -14.716 1.00 97.31 345 ASN A O 1
ATOM 2772 N N . ASP A 1 346 ? -3.724 -26.314 -16.178 1.00 95.81 346 ASP A N 1
ATOM 2773 C CA . ASP A 1 346 ? -4.067 -25.286 -15.186 1.00 95.81 346 ASP A CA 1
ATOM 2774 C C . ASP A 1 346 ? -2.956 -24.994 -14.155 1.00 95.81 346 ASP A C 1
ATOM 2776 O O . ASP A 1 346 ? -3.206 -24.624 -13.003 1.00 95.81 346 ASP A O 1
ATOM 2780 N N . VAL A 1 347 ? -1.689 -25.122 -14.557 1.00 95.88 347 VAL A N 1
ATOM 2781 C CA . VAL A 1 347 ? -0.546 -24.930 -13.653 1.00 95.88 347 VAL A CA 1
ATOM 2782 C C . VAL A 1 347 ? -0.198 -23.449 -13.554 1.00 95.88 347 VAL A C 1
ATOM 2784 O O . VAL A 1 347 ? 0.200 -22.826 -14.538 1.00 95.88 347 VAL A O 1
ATOM 2787 N N . LYS A 1 348 ? -0.327 -22.866 -12.357 1.00 93.12 348 LYS A N 1
ATOM 2788 C CA . LYS A 1 348 ? -0.014 -21.450 -12.110 1.00 93.12 348 LYS A CA 1
ATOM 2789 C C . LYS A 1 348 ? 1.501 -21.217 -12.083 1.00 93.12 348 LYS A C 1
ATOM 2791 O O . LYS A 1 348 ? 2.212 -21.805 -11.269 1.00 93.12 348 LYS A O 1
ATOM 2796 N N . ALA A 1 349 ? 1.993 -20.310 -12.925 1.00 92.69 349 ALA A N 1
ATOM 2797 C CA . ALA A 1 349 ? 3.372 -19.843 -12.869 1.00 92.69 349 ALA A CA 1
ATOM 2798 C C . ALA A 1 349 ? 3.584 -18.981 -11.620 1.00 92.69 349 ALA A C 1
ATOM 2800 O O . ALA A 1 349 ? 2.894 -17.982 -11.409 1.00 92.69 349 ALA A O 1
ATOM 2801 N N . LEU A 1 350 ? 4.565 -19.346 -10.804 1.00 92.31 350 LEU A N 1
ATOM 2802 C CA . LEU A 1 350 ? 4.961 -18.616 -9.606 1.00 92.31 350 LEU A CA 1
ATOM 2803 C C . LEU A 1 350 ? 6.403 -18.134 -9.759 1.00 92.31 350 LEU A C 1
ATOM 2805 O O . LEU A 1 350 ? 7.239 -18.822 -10.346 1.00 92.31 350 LEU A O 1
ATOM 2809 N N . ASN A 1 351 ? 6.697 -16.957 -9.212 1.00 91.88 351 ASN A N 1
ATOM 2810 C CA . ASN A 1 351 ? 8.069 -16.495 -9.043 1.00 91.88 351 ASN A CA 1
ATOM 2811 C C . ASN A 1 351 ? 8.616 -17.061 -7.728 1.00 91.88 351 ASN A C 1
ATOM 2813 O O . ASN A 1 351 ? 8.118 -16.723 -6.653 1.00 91.88 351 ASN A O 1
ATOM 2817 N N . ILE A 1 352 ? 9.618 -17.930 -7.811 1.00 91.44 352 ILE A N 1
ATOM 2818 C CA . ILE A 1 352 ? 10.315 -18.466 -6.644 1.00 91.44 352 ILE A CA 1
ATOM 2819 C C . ILE A 1 352 ? 11.518 -17.574 -6.392 1.00 91.44 352 ILE A C 1
ATOM 2821 O O . ILE A 1 352 ? 12.486 -17.617 -7.147 1.00 91.44 352 ILE A O 1
ATOM 2825 N N . ILE A 1 353 ? 11.470 -16.787 -5.322 1.00 92.19 353 ILE A N 1
ATOM 2826 C CA . ILE A 1 353 ? 12.605 -15.961 -4.914 1.00 92.19 353 ILE A CA 1
ATOM 2827 C C . ILE A 1 353 ? 13.740 -16.887 -4.462 1.00 92.19 353 ILE A C 1
ATOM 2829 O O . ILE A 1 353 ? 13.592 -17.624 -3.490 1.00 92.19 353 ILE A O 1
ATOM 2833 N N . THR A 1 354 ? 14.864 -16.858 -5.177 1.00 92.81 354 THR A N 1
ATOM 2834 C CA . THR A 1 354 ? 16.067 -17.657 -4.875 1.00 92.81 354 THR A CA 1
ATOM 2835 C C . THR A 1 354 ? 17.132 -16.843 -4.156 1.00 92.81 354 THR A C 1
ATOM 2837 O O . THR A 1 354 ? 17.929 -17.390 -3.398 1.00 92.81 354 THR A O 1
ATOM 2840 N N . LYS A 1 355 ? 17.146 -15.525 -4.373 1.00 92.75 355 LYS A N 1
ATOM 2841 C CA . LYS A 1 355 ? 18.014 -14.585 -3.664 1.00 92.75 355 LYS A CA 1
ATOM 2842 C C . LYS A 1 355 ? 17.214 -13.344 -3.315 1.00 92.75 355 LYS A C 1
ATOM 2844 O O . LYS A 1 355 ? 16.543 -12.782 -4.175 1.00 92.75 355 LYS A O 1
ATOM 2849 N N . LEU A 1 356 ? 17.323 -12.907 -2.068 1.00 91.75 356 LEU A N 1
ATOM 2850 C CA . LEU A 1 356 ? 16.729 -11.669 -1.588 1.00 91.75 356 LEU A CA 1
ATOM 2851 C C . LEU A 1 356 ? 17.838 -10.832 -0.951 1.00 91.75 356 LEU A C 1
ATOM 2853 O O . LEU A 1 356 ? 18.427 -11.251 0.044 1.00 91.75 356 LEU A O 1
ATOM 2857 N N . LYS A 1 357 ? 18.133 -9.668 -1.531 1.00 90.25 357 LYS A N 1
ATOM 2858 C CA . LYS A 1 357 ? 19.027 -8.672 -0.936 1.00 90.25 357 LYS A CA 1
ATOM 2859 C C . LYS A 1 357 ? 18.158 -7.554 -0.375 1.00 90.25 357 LYS A C 1
ATOM 2861 O O . LYS A 1 357 ? 17.614 -6.756 -1.136 1.00 90.25 357 LYS A O 1
ATOM 2866 N N . GLY A 1 358 ? 17.985 -7.557 0.945 1.00 88.31 358 GLY A N 1
ATOM 2867 C CA . GLY A 1 358 ? 17.314 -6.469 1.649 1.00 88.31 358 GLY A CA 1
ATOM 2868 C C . GLY A 1 358 ? 18.084 -5.164 1.473 1.00 88.31 358 GLY A C 1
ATOM 2869 O O . GLY A 1 358 ? 19.313 -5.170 1.488 1.00 88.31 358 GLY A O 1
ATOM 2870 N N . ASP A 1 359 ? 17.349 -4.077 1.285 1.00 87.88 359 ASP A N 1
ATOM 2871 C CA . ASP A 1 359 ? 17.875 -2.716 1.194 1.00 87.88 359 ASP A CA 1
ATOM 2872 C C . ASP A 1 359 ? 17.451 -1.928 2.438 1.00 87.88 359 ASP A C 1
ATOM 2874 O O . ASP A 1 359 ? 18.282 -1.496 3.232 1.00 87.88 359 ASP A O 1
ATOM 2878 N N . HIS A 1 360 ? 16.141 -1.843 2.683 1.00 84.06 360 HIS A N 1
ATOM 2879 C CA . HIS A 1 360 ? 15.592 -1.090 3.806 1.00 84.06 360 HIS A CA 1
ATOM 2880 C C . HIS A 1 360 ? 14.256 -1.662 4.298 1.00 84.06 360 HIS A C 1
ATOM 2882 O O . HIS A 1 360 ? 13.617 -2.488 3.644 1.00 84.06 360 HIS A O 1
ATOM 2888 N N . ILE A 1 361 ? 13.805 -1.188 5.461 1.00 89.00 361 ILE A N 1
ATOM 2889 C CA . ILE A 1 361 ? 12.433 -1.367 5.942 1.00 89.00 361 ILE A CA 1
ATOM 2890 C C . ILE A 1 361 ? 11.797 0.018 5.980 1.00 89.00 361 ILE A C 1
ATOM 2892 O O . ILE A 1 361 ? 12.291 0.909 6.668 1.00 89.00 361 ILE A O 1
ATOM 2896 N N . ALA A 1 362 ? 10.714 0.203 5.232 1.00 85.94 362 ALA A N 1
ATOM 2897 C CA . ALA A 1 362 ? 9.980 1.458 5.172 1.00 85.94 362 ALA A CA 1
ATOM 2898 C C . ALA A 1 362 ? 8.652 1.342 5.918 1.00 85.94 362 ALA A C 1
ATOM 2900 O O . ALA A 1 362 ? 7.963 0.323 5.842 1.00 85.94 362 ALA A O 1
ATOM 2901 N N . PHE A 1 363 ? 8.271 2.419 6.600 1.00 89.31 363 PHE A N 1
ATOM 2902 C CA . PHE A 1 363 ? 6.919 2.594 7.108 1.00 89.31 363 PHE A CA 1
ATOM 2903 C C . PHE A 1 363 ? 6.069 3.262 6.023 1.00 89.31 363 PHE A C 1
ATOM 2905 O O . PHE A 1 363 ? 6.283 4.428 5.692 1.00 89.31 363 PHE A O 1
ATOM 2912 N N . VAL A 1 364 ? 5.146 2.510 5.431 1.00 85.56 364 VAL A N 1
ATOM 2913 C CA . VAL A 1 364 ? 4.386 2.899 4.233 1.00 85.56 364 VAL A CA 1
ATOM 2914 C C . VAL A 1 364 ? 2.891 2.891 4.508 1.00 85.56 364 VAL A C 1
ATOM 2916 O O . VAL A 1 364 ? 2.425 2.224 5.427 1.00 85.56 364 VAL A O 1
ATOM 2919 N N . GLU A 1 365 ? 2.120 3.620 3.702 1.00 82.75 365 GLU A N 1
ATOM 2920 C CA . GLU A 1 365 ? 0.670 3.728 3.885 1.00 82.75 365 GLU A CA 1
ATOM 2921 C C . GLU A 1 365 ? -0.092 2.446 3.549 1.00 82.75 365 GLU A C 1
ATOM 2923 O O . GLU A 1 365 ? -1.079 2.139 4.205 1.00 82.75 365 GLU A O 1
ATOM 2928 N N . ASN A 1 366 ? 0.382 1.686 2.564 1.00 84.44 366 ASN A N 1
ATOM 2929 C CA . ASN A 1 366 ? -0.219 0.426 2.147 1.00 84.44 366 ASN A CA 1
ATOM 2930 C C . ASN A 1 366 ? 0.894 -0.622 2.034 1.00 84.44 366 ASN A C 1
ATOM 2932 O O . ASN A 1 366 ? 1.521 -0.722 0.976 1.00 84.44 366 ASN A O 1
ATOM 2936 N N . PRO A 1 367 ? 1.202 -1.370 3.111 1.00 90.25 367 PRO A N 1
ATOM 2937 C CA . PRO A 1 367 ? 2.237 -2.393 3.049 1.00 90.25 367 PRO A CA 1
ATOM 2938 C C . PRO A 1 367 ? 1.881 -3.448 1.995 1.00 90.25 367 PRO A C 1
ATOM 2940 O O . PRO A 1 367 ? 0.705 -3.750 1.759 1.00 90.25 367 PRO A O 1
ATOM 2943 N N . LEU A 1 368 ? 2.911 -4.012 1.353 1.00 84.75 368 LEU A N 1
ATOM 2944 C CA . LEU A 1 368 ? 2.729 -5.029 0.314 1.00 84.75 368 LEU A CA 1
ATOM 2945 C C . LEU A 1 368 ? 1.936 -6.232 0.847 1.00 84.75 368 LEU A C 1
ATOM 2947 O O . LEU A 1 368 ? 1.020 -6.717 0.180 1.00 84.75 368 LEU A O 1
ATOM 2951 N N . ASP A 1 369 ? 2.268 -6.660 2.066 1.00 88.38 369 ASP A N 1
ATOM 2952 C CA . ASP A 1 369 ? 1.509 -7.634 2.841 1.00 88.38 369 ASP A CA 1
ATOM 2953 C C . ASP A 1 369 ? 0.670 -6.911 3.913 1.00 88.38 369 ASP A C 1
ATOM 2955 O O . ASP A 1 369 ? 1.237 -6.334 4.847 1.00 88.38 369 ASP A O 1
ATOM 2959 N N . PRO A 1 370 ? -0.672 -6.940 3.813 1.00 90.94 370 PRO A N 1
ATOM 2960 C CA . PRO A 1 370 ? -1.581 -6.377 4.812 1.00 90.94 370 PRO A CA 1
ATOM 2961 C C . PRO A 1 370 ? -1.386 -6.877 6.240 1.00 90.94 370 PRO A C 1
ATOM 2963 O O . PRO A 1 370 ? -1.740 -6.164 7.178 1.00 90.94 370 PRO A O 1
ATOM 2966 N N . SER A 1 371 ? -0.817 -8.070 6.428 1.00 89.44 371 SER A N 1
ATOM 2967 C CA . SER A 1 371 ? -0.523 -8.591 7.767 1.00 89.44 371 SER A CA 1
ATOM 2968 C C . SER A 1 371 ? 0.561 -7.788 8.497 1.00 89.44 371 SER A C 1
ATOM 2970 O O . SER A 1 371 ? 0.614 -7.823 9.725 1.00 89.44 371 SER A O 1
ATOM 2972 N N . ASN A 1 372 ? 1.348 -6.987 7.767 1.00 93.81 372 ASN A N 1
ATOM 2973 C CA . ASN A 1 372 ? 2.332 -6.057 8.325 1.00 93.81 372 ASN A CA 1
ATOM 2974 C C . ASN A 1 372 ? 1.746 -4.673 8.663 1.00 93.81 372 ASN A C 1
ATOM 2976 O O . ASN A 1 372 ? 2.493 -3.757 9.024 1.00 93.81 372 ASN A O 1
ATOM 2980 N N . ALA A 1 373 ? 0.429 -4.486 8.516 1.00 94.88 373 ALA A N 1
ATOM 2981 C CA . ALA A 1 373 ? -0.249 -3.285 8.990 1.00 94.88 373 ALA A CA 1
ATOM 2982 C C . ALA A 1 373 ? -0.177 -3.197 10.520 1.00 94.88 373 ALA A C 1
ATOM 2984 O O . ALA A 1 373 ? -0.217 -4.208 11.222 1.00 94.88 373 ALA A O 1
ATOM 2985 N N . VAL A 1 374 ? -0.118 -1.975 11.049 1.00 94.44 374 VAL A N 1
ATOM 2986 C CA . VAL A 1 374 ? -0.048 -1.747 12.497 1.00 94.44 374 VAL A CA 1
ATOM 2987 C C . VAL A 1 374 ? -1.240 -2.395 13.205 1.00 94.44 374 VAL A C 1
ATOM 2989 O O . VAL A 1 374 ? -2.393 -2.199 12.824 1.00 94.44 374 VAL A O 1
ATOM 2992 N N . THR A 1 375 ? -0.968 -3.189 14.237 1.00 94.19 375 THR A N 1
ATOM 2993 C CA . THR A 1 375 ? -1.982 -3.912 15.025 1.00 94.19 375 THR A CA 1
ATOM 2994 C C . THR A 1 375 ? -2.297 -3.239 16.355 1.00 94.19 375 THR A C 1
ATOM 2996 O O . THR A 1 375 ? -3.247 -3.630 17.025 1.00 94.19 375 THR A O 1
ATOM 2999 N N . ASN A 1 376 ? -1.512 -2.234 16.742 1.00 94.62 376 ASN A N 1
ATOM 3000 C CA . ASN A 1 376 ? -1.674 -1.505 17.988 1.00 94.62 376 ASN A CA 1
ATOM 3001 C C . ASN A 1 376 ? -1.041 -0.113 17.880 1.00 94.62 376 ASN A C 1
ATOM 3003 O O . ASN A 1 376 ? 0.070 0.019 17.364 1.00 94.62 376 ASN A O 1
ATOM 3007 N N . ILE A 1 377 ? -1.727 0.911 18.388 1.00 93.31 377 ILE A N 1
ATOM 3008 C CA . ILE A 1 377 ? -1.175 2.263 18.514 1.00 93.31 377 ILE A CA 1
ATOM 3009 C C . ILE A 1 377 ? -1.134 2.647 20.002 1.00 93.31 377 ILE A C 1
ATOM 3011 O O . ILE A 1 377 ? -2.188 2.962 20.568 1.00 93.31 377 ILE A O 1
ATOM 3015 N N . PRO A 1 378 ? 0.049 2.682 20.646 1.00 94.44 378 PRO A N 1
ATOM 3016 C CA . PRO A 1 378 ? 0.166 3.168 22.013 1.00 94.44 378 PRO A CA 1
ATOM 3017 C C . PRO A 1 378 ? -0.066 4.680 22.033 1.00 94.44 378 PRO A C 1
ATOM 3019 O O . PRO A 1 378 ? 0.582 5.439 21.309 1.00 94.44 378 PRO A O 1
ATOM 3022 N N . THR A 1 379 ? -1.016 5.136 22.845 1.00 93.19 379 THR A N 1
ATOM 3023 C CA . THR A 1 379 ? -1.383 6.553 22.940 1.00 93.19 379 THR A CA 1
ATOM 3024 C C . THR A 1 379 ? -1.585 6.962 24.390 1.00 93.19 379 THR A C 1
ATOM 3026 O O . THR A 1 379 ? -2.305 6.305 25.134 1.00 93.19 379 THR A O 1
ATOM 3029 N N . HIS A 1 380 ? -0.994 8.087 24.793 1.00 95.88 380 HIS A N 1
ATOM 3030 C CA . HIS A 1 380 ? -1.220 8.638 26.127 1.00 95.88 380 HIS A CA 1
ATOM 3031 C C . HIS A 1 380 ? -2.686 9.059 26.311 1.00 95.88 380 HIS A C 1
ATOM 3033 O O . HIS A 1 380 ? -3.266 9.710 25.434 1.00 95.88 380 HIS A O 1
ATOM 3039 N N . VAL A 1 381 ? -3.276 8.740 27.463 1.00 94.25 381 VAL A N 1
ATOM 3040 C CA . VAL A 1 381 ? -4.691 8.995 27.774 1.00 94.25 381 VAL A CA 1
ATOM 3041 C C . VAL A 1 381 ? -5.054 10.474 27.629 1.00 94.25 381 VAL A C 1
ATOM 3043 O O . VAL A 1 381 ? -6.106 10.799 27.083 1.00 94.25 381 VAL A O 1
ATOM 3046 N N . ASP A 1 382 ? -4.147 11.385 27.986 1.00 93.56 382 ASP A N 1
ATOM 3047 C CA . ASP A 1 382 ? -4.368 12.829 27.826 1.00 93.56 382 ASP A CA 1
ATOM 3048 C C . ASP A 1 382 ? -4.591 13.243 26.370 1.00 93.56 382 ASP A C 1
ATOM 3050 O O . ASP A 1 382 ? -5.379 14.150 26.097 1.00 93.56 382 ASP A O 1
ATOM 3054 N N . ARG A 1 383 ? -3.944 12.561 25.415 1.00 92.38 383 ARG A N 1
ATOM 3055 C CA . ARG A 1 383 ? -4.145 12.822 23.985 1.00 92.38 383 ARG A CA 1
ATOM 3056 C C . ARG A 1 383 ? -5.538 12.383 23.541 1.00 92.38 383 ARG A C 1
ATOM 3058 O O . ARG A 1 383 ? -6.151 13.083 22.743 1.00 92.38 383 ARG A O 1
ATOM 3065 N N . LEU A 1 384 ? -6.050 11.277 24.085 1.00 89.94 384 LEU A N 1
ATOM 3066 C CA . LEU A 1 384 ? -7.410 10.788 23.818 1.00 89.94 384 LEU A CA 1
ATOM 3067 C C . LEU A 1 384 ? -8.481 11.680 24.459 1.00 89.94 384 LEU A C 1
ATOM 3069 O O . LEU A 1 384 ? -9.572 11.830 23.914 1.00 89.94 384 LEU A O 1
ATOM 3073 N N . LEU A 1 385 ? -8.166 12.286 25.605 1.00 91.44 385 LEU A N 1
ATOM 3074 C CA . LEU A 1 385 ? -9.075 13.149 26.361 1.00 91.44 385 LEU A CA 1
ATOM 3075 C C . LEU A 1 385 ? -9.025 14.626 25.943 1.00 91.44 385 LEU A C 1
ATOM 3077 O O . LEU A 1 385 ? -9.871 15.404 26.395 1.00 91.44 385 LEU A O 1
ATOM 3081 N N . LYS A 1 386 ? -8.056 15.029 25.109 1.00 92.19 386 LYS A N 1
ATOM 3082 C CA . LYS A 1 386 ? -7.806 16.435 24.746 1.00 92.19 386 LYS A CA 1
ATOM 3083 C C . LYS A 1 386 ? -9.055 17.130 24.205 1.00 92.19 386 LYS A C 1
ATOM 3085 O O . LYS A 1 386 ? -9.344 18.249 24.626 1.00 92.19 386 LYS A O 1
ATOM 3090 N N . ASP A 1 387 ? -9.811 16.432 23.362 1.00 86.31 387 ASP A N 1
ATOM 3091 C CA . ASP A 1 387 ? -10.990 16.973 22.675 1.00 86.31 387 ASP A CA 1
ATOM 3092 C C . ASP A 1 387 ? -12.261 16.966 23.545 1.00 86.31 387 ASP A C 1
ATOM 3094 O O . ASP A 1 387 ? -13.279 17.536 23.158 1.00 86.31 387 ASP A O 1
ATOM 3098 N N . PHE A 1 388 ? -12.222 16.345 24.730 1.00 87.06 388 PHE A N 1
ATOM 3099 C CA . PHE A 1 388 ? -13.374 16.267 25.629 1.00 87.06 388 PHE A CA 1
ATOM 3100 C C . PHE A 1 388 ? -13.362 17.400 26.667 1.00 87.06 388 PHE A C 1
ATOM 3102 O O . PHE A 1 388 ? -12.312 17.666 27.275 1.00 87.06 388 PHE A O 1
ATOM 3109 N N . PRO A 1 389 ? -14.521 18.023 26.963 1.00 92.25 389 PRO A N 1
ATOM 3110 C CA . PRO A 1 389 ? -14.664 18.947 28.085 1.00 92.25 389 PRO A CA 1
ATOM 3111 C C . PRO A 1 389 ? -14.270 18.294 29.415 1.00 92.25 389 PRO A C 1
ATOM 3113 O O . PRO A 1 389 ? -14.538 17.114 29.646 1.00 92.25 389 PRO A O 1
ATOM 3116 N N . ALA A 1 390 ? -13.693 19.064 30.343 1.00 92.12 390 ALA A N 1
ATOM 3117 C CA . ALA A 1 390 ? -13.223 18.544 31.634 1.00 92.12 390 ALA A CA 1
ATOM 3118 C C . ALA A 1 390 ? -14.315 17.813 32.448 1.00 92.12 390 ALA A C 1
ATOM 3120 O O . ALA A 1 390 ? -14.023 16.847 33.154 1.00 92.12 390 ALA A O 1
ATOM 3121 N N . SER A 1 391 ? -15.576 18.240 32.321 1.00 92.06 391 SER A N 1
ATOM 3122 C CA . SER A 1 391 ? -16.739 17.604 32.954 1.00 92.06 391 SER A CA 1
ATOM 3123 C C . SER A 1 391 ? -17.064 16.216 32.386 1.00 92.06 391 SER A C 1
ATOM 3125 O O . SER A 1 391 ? -17.631 15.383 33.095 1.00 92.06 391 SER A O 1
ATOM 3127 N N . GLU A 1 392 ? -16.700 15.944 31.133 1.00 91.50 392 GLU A N 1
ATOM 3128 C CA . GLU A 1 392 ? -16.905 14.653 30.475 1.00 91.50 392 GLU A CA 1
ATOM 3129 C C . GLU A 1 392 ? -15.719 13.712 30.657 1.00 91.50 392 GLU A C 1
ATOM 3131 O O . GLU A 1 392 ? -15.925 12.505 30.774 1.00 91.50 392 GLU A O 1
ATOM 3136 N N . ARG A 1 393 ? -14.494 14.240 30.790 1.00 92.62 393 ARG A N 1
ATOM 3137 C CA . ARG A 1 393 ? -13.282 13.423 30.997 1.00 92.62 393 ARG A CA 1
ATOM 3138 C C . ARG A 1 393 ? -13.440 12.433 32.153 1.00 92.62 393 ARG A C 1
ATOM 3140 O O . ARG A 1 393 ? -13.147 11.258 31.973 1.00 92.62 393 ARG A O 1
ATOM 3147 N N . LYS A 1 394 ? -14.013 12.863 33.285 1.00 89.31 394 LYS A N 1
ATOM 3148 C CA . LYS A 1 394 ? -14.275 11.998 34.459 1.00 89.31 394 LYS A CA 1
ATOM 3149 C C . LYS A 1 394 ? -15.334 10.913 34.226 1.00 89.31 394 LYS A C 1
ATOM 3151 O O . LYS A 1 394 ? -15.387 9.943 34.973 1.00 89.31 394 LYS A O 1
ATOM 3156 N N . LYS A 1 395 ? -16.213 11.081 33.231 1.00 89.88 395 LYS A N 1
ATOM 3157 C CA . LYS A 1 395 ? -17.223 10.072 32.858 1.00 89.88 395 LYS A CA 1
ATOM 3158 C C . LYS A 1 395 ? -16.646 9.008 31.926 1.00 89.88 395 LYS A C 1
ATOM 3160 O O . LYS A 1 395 ? -17.163 7.894 31.873 1.00 89.88 395 LYS A O 1
ATOM 3165 N N . ILE A 1 396 ? -15.620 9.381 31.165 1.00 89.88 396 ILE A N 1
ATOM 3166 C CA . ILE A 1 396 ? -15.023 8.559 30.115 1.00 89.88 396 ILE A CA 1
ATOM 3167 C C . ILE A 1 396 ? -13.797 7.819 30.655 1.00 89.88 396 ILE A C 1
ATOM 3169 O O . ILE A 1 396 ? -13.626 6.646 30.342 1.00 89.88 396 ILE A O 1
ATOM 3173 N N . TYR A 1 397 ? -12.988 8.463 31.495 1.00 94.00 397 TYR A N 1
ATOM 3174 C CA . TYR A 1 397 ? -11.809 7.878 32.122 1.00 94.00 397 TYR A CA 1
ATOM 3175 C C . TYR A 1 397 ? -12.000 7.754 33.633 1.00 94.00 397 TYR A C 1
ATOM 3177 O O . TYR A 1 397 ? -12.211 8.748 34.330 1.00 94.00 397 TYR A O 1
ATOM 3185 N N . ASN A 1 398 ? -11.911 6.524 34.136 1.00 91.94 398 ASN A N 1
ATOM 3186 C CA . ASN A 1 398 ? -11.905 6.242 35.564 1.00 91.94 398 ASN A CA 1
ATOM 3187 C C . ASN A 1 398 ? -10.466 5.961 36.012 1.00 91.94 398 ASN A C 1
ATOM 3189 O O . ASN A 1 398 ? -9.965 4.848 35.836 1.00 91.94 398 ASN A O 1
ATOM 3193 N N . GLU A 1 399 ? -9.835 6.974 36.613 1.00 88.56 399 GLU A N 1
ATOM 3194 C CA . GLU A 1 399 ? -8.455 6.931 37.115 1.00 88.56 399 GLU A CA 1
ATOM 3195 C C . GLU A 1 399 ? -8.200 5.785 38.102 1.00 88.56 399 GLU A C 1
ATOM 3197 O O . GLU A 1 399 ? -7.127 5.188 38.066 1.00 88.56 399 GLU A O 1
ATOM 3202 N N . SER A 1 400 ? -9.177 5.449 38.953 1.00 89.69 400 SER A N 1
ATOM 3203 C CA . SER A 1 400 ? -9.034 4.391 39.961 1.00 89.69 400 SER A CA 1
ATOM 3204 C C . SER A 1 400 ? -9.019 2.997 39.341 1.00 89.69 400 SER A C 1
ATOM 3206 O O . SER A 1 400 ? -8.275 2.136 39.794 1.00 89.69 400 SER A O 1
ATOM 3208 N N . SER A 1 401 ? -9.830 2.772 38.303 1.00 90.69 401 SER A N 1
ATOM 3209 C CA . SER A 1 401 ? -9.876 1.486 37.587 1.00 90.69 401 SER A CA 1
ATOM 3210 C C . SER A 1 401 ? -8.943 1.412 36.378 1.00 90.69 401 SER A C 1
ATOM 3212 O O . SER A 1 401 ? -8.862 0.359 35.758 1.00 90.69 401 SER A O 1
ATOM 3214 N N . LYS A 1 402 ? -8.300 2.530 36.008 1.00 92.62 402 LYS A N 1
ATOM 3215 C CA . LYS A 1 402 ? -7.466 2.668 34.802 1.00 92.62 402 LYS A CA 1
ATOM 3216 C C . LYS A 1 402 ? -8.165 2.201 33.517 1.00 92.62 402 LYS A C 1
ATOM 3218 O O . LYS A 1 402 ? -7.557 1.613 32.628 1.00 92.62 402 LYS A O 1
ATOM 3223 N N . LYS A 1 403 ? -9.463 2.499 33.414 1.00 92.69 403 LYS A N 1
ATOM 3224 C CA . LYS A 1 403 ? -10.313 2.150 32.270 1.00 92.69 403 LYS A CA 1
ATOM 3225 C C . LYS A 1 403 ? -10.813 3.401 31.567 1.00 92.69 403 LYS A C 1
ATOM 3227 O O . LYS A 1 403 ? -11.326 4.322 32.212 1.00 92.69 403 LYS A O 1
ATOM 3232 N N . LEU A 1 404 ? -10.682 3.418 30.245 1.00 91.19 404 LEU A N 1
ATOM 3233 C CA . LEU A 1 404 ? -11.157 4.485 29.369 1.00 91.19 404 LEU A CA 1
ATOM 3234 C C . LEU A 1 404 ? -12.269 3.956 28.456 1.00 91.19 404 LEU A C 1
ATOM 3236 O O . LEU A 1 404 ? -12.048 3.041 27.671 1.00 91.19 404 LEU A O 1
ATOM 3240 N N . LYS A 1 405 ? -13.459 4.556 28.498 1.00 90.69 405 LYS A N 1
ATOM 3241 C CA . LYS A 1 405 ? -14.554 4.226 27.577 1.00 90.69 405 LYS A CA 1
ATOM 3242 C C . LYS A 1 405 ? -14.259 4.792 26.190 1.00 90.69 405 LYS A C 1
ATOM 3244 O O . LYS A 1 405 ? -14.292 6.004 25.994 1.00 90.69 405 LYS A O 1
ATOM 3249 N N . CYS A 1 406 ? -14.005 3.933 25.213 1.00 86.06 406 CYS A N 1
ATOM 3250 C CA . CYS A 1 406 ? -13.725 4.356 23.846 1.00 86.06 406 CYS A CA 1
ATOM 3251 C C . CYS A 1 406 ? -14.974 4.981 23.208 1.00 86.06 406 CYS A C 1
ATOM 3253 O O . CYS A 1 406 ? -15.987 4.313 23.056 1.00 86.06 406 CYS A O 1
ATOM 3255 N N . GLN A 1 407 ? -14.914 6.253 22.807 1.00 83.12 407 GLN A N 1
ATOM 3256 C CA . GLN A 1 407 ? -16.019 6.944 22.117 1.00 83.12 407 GLN A CA 1
ATOM 3257 C C . GLN A 1 407 ? -15.799 7.043 20.598 1.00 83.12 407 GLN A C 1
ATOM 3259 O O . GLN A 1 407 ? -16.548 7.722 19.902 1.00 83.12 407 GLN A O 1
ATOM 3264 N N . LEU A 1 408 ? -14.757 6.402 20.062 1.00 75.50 408 LEU A N 1
ATOM 3265 C CA . LEU A 1 408 ? -14.319 6.635 18.683 1.00 75.50 408 LEU A CA 1
ATOM 3266 C C . LEU A 1 408 ? -15.309 6.099 17.640 1.00 75.50 408 LEU A C 1
ATOM 3268 O O . LEU A 1 408 ? -15.470 6.725 16.602 1.00 75.50 408 LEU A O 1
ATOM 3272 N N . CYS A 1 409 ? -16.053 5.031 17.950 1.00 74.69 409 CYS A N 1
ATOM 3273 C CA . CYS A 1 409 ? -17.111 4.509 17.070 1.00 74.69 409 CYS A CA 1
ATOM 3274 C C . CYS A 1 409 ? -18.397 5.362 17.065 1.00 74.69 409 CYS A C 1
ATOM 3276 O O . CYS A 1 409 ? -19.291 5.093 16.272 1.00 74.69 409 CYS A O 1
ATOM 3278 N N . ARG A 1 410 ? -18.508 6.377 17.939 1.00 73.44 410 ARG A N 1
ATOM 3279 C CA . ARG A 1 410 ? -19.676 7.272 18.038 1.00 73.44 410 ARG A CA 1
ATOM 3280 C C . ARG A 1 410 ? -19.530 8.589 17.285 1.00 73.44 410 ARG A C 1
ATOM 3282 O O . ARG A 1 410 ? -20.471 9.383 17.275 1.00 73.44 410 ARG A O 1
ATOM 3289 N N . ARG A 1 411 ? -18.358 8.872 16.716 1.00 64.12 411 ARG A N 1
ATOM 3290 C CA . ARG A 1 411 ? -18.157 10.118 15.976 1.00 64.12 411 ARG A CA 1
ATOM 3291 C C . ARG A 1 411 ? -19.043 10.078 14.720 1.00 64.12 411 ARG A C 1
ATOM 3293 O O . ARG A 1 411 ? -18.959 9.095 13.987 1.00 64.12 411 ARG A O 1
ATOM 3300 N N . PRO A 1 412 ? -19.919 11.075 14.490 1.00 54.94 412 PRO A N 1
ATOM 3301 C CA . PRO A 1 412 ? -20.609 11.183 13.212 1.00 54.94 412 PRO A CA 1
ATOM 3302 C C . PRO A 1 412 ? -19.546 11.325 12.114 1.00 54.94 412 PRO A C 1
ATOM 3304 O O . PRO A 1 412 ? -18.609 12.106 12.289 1.00 54.94 412 PRO A O 1
ATOM 3307 N N . ASN A 1 413 ? -19.668 10.510 11.060 1.00 50.97 413 ASN A N 1
ATOM 3308 C CA . ASN A 1 413 ? -18.805 10.574 9.876 1.00 50.97 413 ASN A CA 1
ATOM 3309 C C . ASN A 1 413 ? -18.813 11.965 9.242 1.00 50.97 413 ASN A C 1
ATOM 3311 O O . ASN A 1 413 ? -19.910 12.573 9.194 1.00 50.97 413 ASN A O 1
#

Organism: Methanobacterium formicicum (strain DSM 3637 / PP1) (NCBI:txid1204725)

Secondary structure (DSSP, 8-state):
------------EEEEEEE-HHHHHHHHT--HHHHHT---SEEEE-----SS---TTS-SS-HHHHHHHHHHHHTT--EEE---SS----------TTEEEEEEEEES-GGGHHHHHHHHHHHHIIIIIS--SS-----EEEEEEEEE-TTS-EEEEEEEE-HHHHHHHHHTT-SS-----SS--------HHHHHHHHHHHHHHHHHHHHHHHHHHTT-HHHHHHHHHHHHHHHHHHHHH-SS-TTHHHHHHHHHHHHHHH--EEEB-TTSEEEE--TTGGGS---EEEEEEEEEEEETTT-SBTTT-S--TT-EESSEEP-BSSSBTTT--SS--PPTT-EESSEEP-EEEEEEEEEEEEEESS-SSGGGB---EEEEHHHHHTTS-HHHHHHHEETTTTEEE--GGGS--

Radius of gyration: 28.91 Å; chains: 1; bounding box: 65×93×77 Å